Protein AF-A0A9D4TSA0-F1 (afdb_monomer)

Solvent-accessible surface area (backbone atoms only — not comparable to full-atom values): 23558 Å² total; per-residue (Å²): 141,78,92,79,90,87,88,84,89,82,84,93,84,87,85,76,86,76,84,76,78,75,79,56,73,53,83,71,52,80,48,80,91,74,95,74,79,98,66,87,82,76,91,81,69,52,38,18,41,41,31,42,35,35,50,60,88,69,62,94,60,51,40,47,29,44,24,14,71,41,77,88,20,20,55,68,33,62,77,62,22,43,72,39,46,79,46,89,88,41,30,35,40,40,75,44,77,42,50,51,45,79,44,47,34,45,48,33,44,24,49,66,85,54,99,56,66,48,87,52,59,58,55,72,64,53,35,41,48,76,39,53,58,73,39,11,73,66,59,32,71,41,44,38,65,52,72,74,49,72,76,81,53,78,74,59,61,59,52,62,59,52,57,56,54,59,56,55,60,56,56,65,59,65,69,72,77,72,86,81,73,89,78,42,67,66,60,44,51,52,49,49,52,52,51,51,53,51,51,49,51,48,53,50,51,49,52,50,53,50,51,52,51,52,50,53,48,53,50,50,53,51,52,50,52,53,50,54,50,52,53,51,52,53,51,52,52,51,53,51,51,56,49,52,52,50,54,51,49,53,52,50,50,52,50,52,51,53,47,53,50,51,54,51,51,51,51,53,51,50,52,51,51,53,52,52,54,53,52,48,52,53,52,53,53,50,51,50,51,52,51,52,53,50,49,54,52,58,65,49,46,61,58,51,54,52,49,53,53,51,49,55,52,52,54,51,48,52,54,51,52,51,55,49,52,56,48,51,52,50,52,53,49,53,51,51,52,52,51,50,54,51,48,54,51,50,52,52,49,50,52,52,50,53,64,51,47,52,58,52,50,50,52,49,51,52,50,53,51,50,54,49,53,51,48,52,52,45,53,51,49,51,48,52,50,50,50,52,51,50,51,48,49,52,48,51,52,49,50,51,51,53,49,51,53,54,56,56,64,66,68,65,81,79,69,136

InterPro domains:
  IPR002044 Carbohydrate binding module family 20 [PF00686] (48-138)
  IPR002044 Carbohydrate binding module family 20 [PS51166] (42-150)
  IPR002044 Carbohydrate binding module family 20 [SM01065] (47-141)
  IPR013783 Immunoglobulin-like fold [G3DSA:2.60.40.10] (39-158)
  IPR013784 Carbohydrate-binding-like fold [SSF49452] (44-138)
  IPR025925 PPC89 centrosome localisation domain [PF14197] (338-397)

Foldseek 3Di:
DYDDDDDDDDDDDDDDDDPPPPQDADEWDADDDDDDDDDDDDPDAFWAKEKEKEADDDDPQKWKWKAWCDQQQPNRDRLSTDTFDDDPPRMTIDIDTGGAAKIWIWMAIAGHPDSDRDGRTQPGGIIIDGDHNVNRVVNHYHYHYDYGHDDDDPVVVVVVVVVVVVVVVVVVVVVPPPPDDPVCDVVVVVVVVVVVVVVVVVVVVVVVVVVVVVVVVVVVVVVVVVVVVVVVVVVVVVVVVVVVVVVVVVVVVVVVVVVVVVVVVVVVVVVVVVVVVVVVVVVVVVVVVVVVVVVVVVVCVVVVVVVVVVVVVVVVVVVVVVVVVVVVVVVVVVVVVVVVVVVVVVVVVVVVVVVVVVVVVVVVVVVVVVVVVVVVVVVVVVVVVVVVVVVVVVVVVVVVVVVVVVVVVVVVPPDD

Mean predicted aligned error: 20.91 Å

Sequence (416 aa):
MTRQHFAAKASPRCINARQQGRQQQLRVVSRAAVQTRNGRHTATGPTAAVTFKTRKQLPYGQVLKLVGSMPAMGEWDCDSAPVMTWVEGDYWLLTLDLPAGEHEFKVVAASSGSGTCSTDWEAGPNRAVLVPETEAATRGAFTVVWEWGNPKTLAEEEHDMAELKQLMEQLEKGWHEDAGKTDSGKQHTQRLQQLSGLLEAERVARRAAEAERDELRRQADSAAAEASVLVRNSGSLRVEFEQLARELGTTQEQRAQLQAERDSLAHELSASYEQRTALQRERDALAEQLWRAGEQRAQVAPERDALDSRLRTAEQQVKNLQAECDRLGKELWHASEAKAALQTERDSLHQKMYSSTEPTGQLRQERDALASQLRTAREQLEGTQAELRRMQQELDGAMEKTKLLRSMGLLLCSMD

Structure (mmCIF, N/CA/C/O backbone):
data_AF-A0A9D4TSA0-F1
#
_entry.id   AF-A0A9D4TSA0-F1
#
loop_
_atom_site.group_PDB
_atom_site.id
_atom_site.type_symbol
_atom_site.label_atom_id
_atom_site.label_alt_id
_atom_site.label_comp_id
_atom_site.label_asym_id
_atom_site.label_entity_id
_atom_site.label_seq_id
_atom_site.pdbx_PDB_ins_code
_atom_site.Cartn_x
_atom_site.Cartn_y
_atom_site.Cartn_z
_atom_site.occupancy
_atom_site.B_iso_or_equiv
_atom_site.auth_seq_id
_atom_site.auth_comp_id
_atom_site.auth_asym_id
_atom_site.auth_atom_id
_atom_site.pdbx_PDB_model_num
ATOM 1 N N . MET A 1 1 ? 14.939 48.048 84.234 1.00 35.72 1 MET A N 1
ATOM 2 C CA . MET A 1 1 ? 13.697 48.766 83.877 1.00 35.72 1 MET A CA 1
ATOM 3 C C . MET A 1 1 ? 12.839 47.792 83.077 1.00 35.72 1 MET A C 1
ATOM 5 O O . MET A 1 1 ? 13.375 47.273 82.120 1.00 35.72 1 MET A O 1
ATOM 9 N N . THR A 1 2 ? 11.599 47.397 83.355 1.00 35.59 2 THR A N 1
ATOM 10 C CA . THR A 1 2 ? 10.586 47.655 84.392 1.00 35.59 2 THR A CA 1
ATOM 11 C C . THR A 1 2 ? 9.437 46.675 84.048 1.00 35.59 2 THR A C 1
ATOM 13 O O . THR A 1 2 ? 9.130 46.611 82.870 1.00 35.59 2 THR A O 1
ATOM 16 N N . ARG A 1 3 ? 8.860 45.946 85.035 1.00 32.06 3 ARG A N 1
ATOM 17 C CA . ARG A 1 3 ? 7.439 45.479 85.211 1.00 32.06 3 ARG A CA 1
ATOM 18 C C . ARG A 1 3 ? 6.638 44.911 83.998 1.00 32.06 3 ARG A C 1
ATOM 20 O O . ARG A 1 3 ? 6.807 45.354 82.885 1.00 32.06 3 ARG A O 1
ATOM 27 N N . GLN A 1 4 ? 5.631 44.037 84.089 1.00 33.75 4 GLN A N 1
ATOM 28 C CA . GLN A 1 4 ? 4.864 43.340 85.134 1.00 33.75 4 GLN A CA 1
ATOM 29 C C . GLN A 1 4 ? 3.921 42.328 84.428 1.00 33.75 4 GLN A C 1
ATOM 31 O O . GLN A 1 4 ? 3.577 42.517 83.269 1.00 33.75 4 GLN A O 1
ATOM 36 N N . HIS A 1 5 ? 3.507 41.302 85.181 1.00 30.98 5 HIS A N 1
ATOM 37 C CA . HIS A 1 5 ? 2.277 40.481 85.154 1.00 30.98 5 HIS A CA 1
ATOM 38 C C . HIS A 1 5 ? 1.245 40.574 84.006 1.00 30.98 5 HIS A C 1
ATOM 40 O O . HIS A 1 5 ? 0.744 41.652 83.718 1.00 30.98 5 HIS A O 1
ATOM 46 N N . PHE A 1 6 ? 0.715 39.417 83.571 1.00 29.98 6 PHE A N 1
ATOM 47 C CA . PHE A 1 6 ? -0.569 38.872 84.071 1.00 29.98 6 PHE A CA 1
ATOM 48 C C . PHE A 1 6 ? -0.813 37.429 83.582 1.00 29.98 6 PHE A C 1
ATOM 50 O O . PHE A 1 6 ? -0.543 37.093 82.434 1.00 29.98 6 PHE A O 1
ATOM 57 N N . ALA A 1 7 ? -1.333 36.578 84.469 1.00 33.41 7 ALA A N 1
ATOM 58 C CA . ALA A 1 7 ? -1.832 35.240 84.163 1.00 33.41 7 ALA A CA 1
ATOM 59 C C . ALA A 1 7 ? -3.357 35.279 83.971 1.00 33.41 7 ALA A C 1
ATOM 61 O O . ALA A 1 7 ? -4.037 35.972 84.725 1.00 33.41 7 ALA A O 1
ATOM 62 N N . ALA A 1 8 ? -3.901 34.477 83.050 1.00 30.38 8 ALA A N 1
ATOM 63 C CA . ALA A 1 8 ? -5.307 34.067 83.076 1.00 30.38 8 ALA A CA 1
ATOM 64 C C . ALA A 1 8 ? -5.507 32.709 82.372 1.00 30.38 8 ALA A C 1
ATOM 66 O O . ALA A 1 8 ? -5.218 32.554 81.188 1.00 30.38 8 ALA A O 1
ATOM 67 N N . LYS A 1 9 ? -6.012 31.728 83.132 1.00 31.94 9 LYS A N 1
ATOM 68 C CA . LYS A 1 9 ? -6.622 30.471 82.665 1.00 31.94 9 LYS A CA 1
ATOM 69 C C . LYS A 1 9 ? -8.087 30.732 82.285 1.00 31.94 9 LYS A C 1
ATOM 71 O O . LYS A 1 9 ? -8.774 31.379 83.069 1.00 31.94 9 LYS A O 1
ATOM 76 N N . ALA A 1 10 ? -8.591 30.127 81.204 1.00 29.28 10 ALA A N 1
ATOM 77 C CA . ALA A 1 10 ? -10.017 29.802 81.031 1.00 29.28 10 ALA A CA 1
ATOM 78 C C . ALA A 1 10 ? -10.239 28.678 79.990 1.00 29.28 10 ALA A C 1
ATOM 80 O O . ALA A 1 10 ? -9.486 28.552 79.031 1.00 29.28 10 ALA A O 1
ATOM 81 N N . SER A 1 11 ? -11.263 27.859 80.252 1.00 27.73 11 SER A N 1
ATOM 82 C CA . SER A 1 11 ? -11.635 26.549 79.681 1.00 27.73 11 SER A CA 1
ATOM 83 C C . SER A 1 11 ? -12.007 26.476 78.187 1.00 27.73 11 SER A C 1
ATOM 85 O O . SER A 1 11 ? -12.423 27.475 77.605 1.00 27.73 11 SER A O 1
ATOM 87 N N . PRO A 1 12 ? -12.017 25.256 77.600 1.00 33.56 12 PRO A N 1
ATOM 88 C CA . PRO A 1 12 ? -12.549 24.991 76.267 1.00 33.56 12 PRO A CA 1
ATOM 89 C C . PRO A 1 12 ? -14.067 24.738 76.307 1.00 33.56 12 PRO A C 1
ATOM 91 O O . PRO A 1 12 ? -14.553 23.871 77.036 1.00 33.56 12 PRO A O 1
ATOM 94 N N . ARG A 1 13 ? -14.833 25.473 75.496 1.00 27.22 13 ARG A N 1
ATOM 95 C CA . ARG A 1 13 ? -16.250 25.192 75.228 1.00 27.22 13 ARG A CA 1
ATOM 96 C C . ARG A 1 13 ? -16.594 25.552 73.780 1.00 27.22 13 ARG A C 1
ATOM 98 O O . ARG A 1 13 ? -16.228 26.622 73.312 1.00 27.22 13 ARG A O 1
ATOM 105 N N . CYS A 1 14 ? -17.372 24.656 73.167 1.00 25.59 14 CYS A N 1
ATOM 106 C CA . CYS A 1 14 ? -18.205 24.831 71.969 1.00 25.59 14 CYS A CA 1
ATOM 107 C C . CYS A 1 14 ? -17.563 24.508 70.604 1.00 25.59 14 CYS A C 1
ATOM 109 O O . CYS A 1 14 ? -17.125 25.392 69.879 1.00 25.59 14 CYS A O 1
ATOM 111 N N . ILE A 1 15 ? -17.636 23.227 70.216 1.00 34.12 15 ILE A N 1
ATOM 112 C CA . ILE A 1 15 ? -17.657 22.785 68.814 1.00 34.12 15 ILE A CA 1
ATOM 113 C C . ILE A 1 15 ? -19.096 22.366 68.475 1.00 34.12 15 ILE A C 1
ATOM 115 O O . ILE A 1 15 ? -19.644 21.448 69.078 1.00 34.12 15 ILE A O 1
ATOM 119 N N . ASN A 1 16 ? -19.670 23.101 67.524 1.00 30.41 16 ASN A N 1
ATOM 120 C CA . ASN A 1 16 ? -20.672 22.727 66.523 1.00 30.41 16 ASN A CA 1
ATOM 121 C C . ASN A 1 16 ? -21.93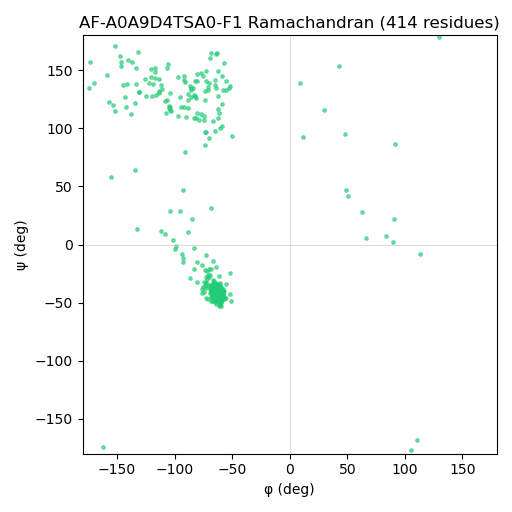1 21.955 66.957 1.00 30.41 16 ASN A C 1
ATOM 123 O O . ASN A 1 16 ? -21.993 20.728 66.985 1.00 30.41 16 ASN A O 1
ATOM 127 N N . ALA A 1 17 ? -22.977 22.755 67.185 1.00 26.97 17 ALA A N 1
ATOM 128 C CA . ALA A 1 17 ? -24.314 22.635 66.599 1.00 26.97 17 ALA A CA 1
ATOM 129 C C . ALA A 1 17 ? -24.615 21.323 65.841 1.00 26.97 17 ALA A C 1
ATOM 131 O O . ALA A 1 17 ? -24.421 21.207 64.632 1.00 26.97 17 ALA A O 1
ATOM 132 N N . ARG A 1 18 ? -25.184 20.361 66.572 1.00 28.83 18 ARG A N 1
ATOM 133 C CA . ARG A 1 18 ? -26.004 19.280 66.017 1.00 28.83 18 ARG A CA 1
ATOM 134 C C . ARG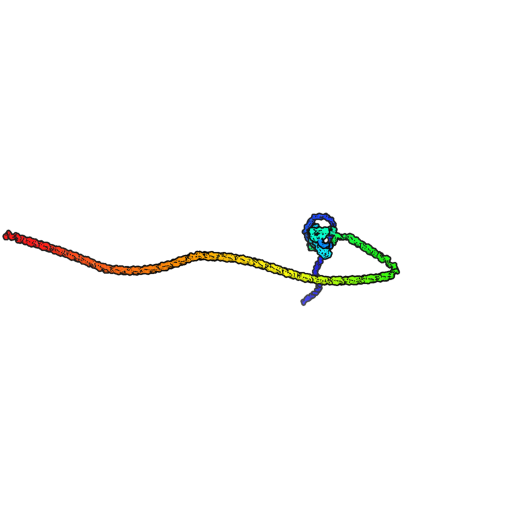 A 1 18 ? -27.239 19.892 65.349 1.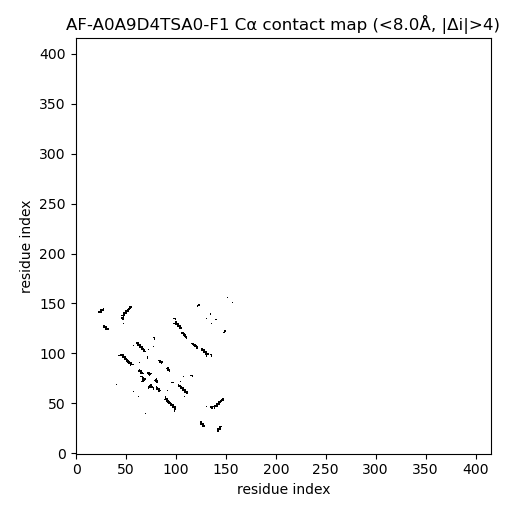00 28.83 18 ARG A C 1
ATOM 136 O O . ARG A 1 18 ? -28.074 20.473 66.039 1.00 28.83 18 ARG A O 1
ATOM 143 N N . GLN A 1 19 ? -27.371 19.721 64.034 1.00 32.59 19 GLN A N 1
ATOM 144 C CA . GLN A 1 19 ? -28.645 19.851 63.328 1.00 32.59 19 GLN A CA 1
ATOM 145 C C . GLN A 1 19 ? -29.624 18.818 63.901 1.00 32.59 19 GLN A C 1
ATOM 147 O O . GLN A 1 19 ? -29.564 17.628 63.602 1.00 32.59 19 GLN A O 1
ATOM 152 N N . GLN A 1 20 ? -30.510 19.284 64.777 1.00 28.88 20 GLN A N 1
ATOM 153 C CA . GLN A 1 20 ? -31.733 18.586 65.141 1.00 28.88 20 GLN A CA 1
ATOM 154 C C . GLN A 1 20 ? -32.699 18.710 63.957 1.00 28.88 20 GLN A C 1
ATOM 156 O O . GLN A 1 20 ? -33.381 19.722 63.810 1.00 28.88 20 GLN A O 1
ATOM 161 N N . GLY A 1 21 ? -32.747 17.694 63.094 1.00 29.47 21 GLY A N 1
ATOM 162 C CA . GLY A 1 21 ? -33.855 17.521 62.160 1.00 29.47 21 GLY A CA 1
ATOM 163 C C . GLY A 1 21 ? -35.125 17.239 62.959 1.00 29.47 21 GLY A C 1
ATOM 164 O O . GLY A 1 21 ? -35.340 16.118 63.413 1.00 29.47 21 GLY A O 1
ATOM 165 N N . ARG A 1 22 ? -35.940 18.273 63.189 1.00 33.03 22 ARG A N 1
ATOM 166 C CA . ARG A 1 22 ? -37.313 18.141 63.689 1.00 33.03 22 ARG A CA 1
ATOM 167 C C . ARG A 1 22 ? -38.090 17.278 62.689 1.00 33.03 22 ARG A C 1
ATOM 169 O O . ARG A 1 22 ? -38.502 17.782 61.653 1.00 33.03 22 ARG A O 1
ATOM 176 N N . GLN A 1 23 ? -38.318 16.001 62.994 1.00 32.47 23 GLN A N 1
ATOM 177 C CA . GLN A 1 23 ? -39.377 15.243 62.328 1.00 32.47 23 GLN A CA 1
ATOM 178 C C . GLN A 1 23 ? -40.714 15.800 62.819 1.00 32.47 23 GLN A C 1
ATOM 180 O O . GLN A 1 23 ? -41.218 15.408 63.869 1.00 32.47 23 GLN A O 1
ATOM 185 N N . GLN A 1 24 ? -41.255 16.783 62.101 1.00 38.97 24 GLN A N 1
ATOM 186 C CA . GLN A 1 24 ? -42.632 17.206 62.308 1.00 38.97 24 GLN A CA 1
ATOM 187 C C . GLN A 1 24 ? -43.533 16.135 61.687 1.00 38.97 24 GLN A C 1
ATOM 189 O O . GLN A 1 24 ? -43.548 15.951 60.472 1.00 38.97 24 GLN A O 1
ATOM 194 N N . GLN A 1 25 ? -44.245 15.388 62.530 1.00 38.91 25 GLN A N 1
ATOM 195 C CA . GLN A 1 25 ? -45.363 14.561 62.089 1.00 38.91 25 GLN A CA 1
ATOM 196 C C . GLN A 1 25 ? -46.565 15.491 61.906 1.00 38.91 25 GLN A C 1
ATOM 198 O O . GLN A 1 25 ? -47.106 16.008 62.884 1.00 38.91 25 GLN A O 1
ATOM 203 N N . LEU A 1 26 ? -46.946 15.759 60.657 1.00 48.47 26 LEU A N 1
ATOM 204 C CA . LEU A 1 26 ? -48.132 16.558 60.346 1.00 48.47 26 LEU A CA 1
ATOM 205 C C . LEU A 1 26 ? -49.367 15.648 60.323 1.00 48.47 26 LEU A C 1
ATOM 207 O O . LEU A 1 26 ? -49.346 14.555 59.755 1.00 48.47 26 LEU A O 1
ATOM 211 N N . ARG A 1 27 ? -50.437 16.091 60.994 1.00 43.88 27 ARG A N 1
ATOM 212 C CA . ARG A 1 27 ? -51.672 15.322 61.205 1.00 43.88 27 ARG A CA 1
ATOM 213 C C . ARG A 1 27 ? -52.565 15.424 59.962 1.00 43.88 27 ARG A C 1
ATOM 215 O O . ARG A 1 27 ? -52.883 16.530 59.534 1.00 43.88 27 ARG A O 1
ATOM 222 N N . VAL A 1 28 ? -52.978 14.284 59.403 1.00 49.25 28 VAL A N 1
ATOM 223 C CA . VAL A 1 28 ? -53.977 14.214 58.318 1.00 49.25 28 VAL A CA 1
ATOM 224 C C . VAL A 1 28 ? -55.348 14.568 58.880 1.00 49.25 28 VAL A C 1
ATOM 226 O O . VAL A 1 28 ? -55.741 14.023 59.912 1.00 49.25 28 VAL A O 1
ATOM 229 N N . VAL A 1 29 ? -56.086 15.443 58.199 1.00 45.44 29 VAL A N 1
ATOM 230 C CA . VAL A 1 29 ? -57.473 15.771 58.555 1.00 45.44 29 VAL A CA 1
ATOM 231 C C . VAL A 1 29 ? -58.412 15.079 57.566 1.00 45.44 29 VAL A C 1
ATOM 233 O O . VAL A 1 29 ? -58.216 15.152 56.354 1.00 45.44 29 VAL A O 1
ATOM 236 N N . SER A 1 30 ? -59.426 14.385 58.084 1.00 38.34 30 SER A N 1
ATOM 237 C CA . SER A 1 30 ? -60.510 13.794 57.289 1.00 38.34 30 SER A CA 1
ATOM 238 C C . SER A 1 30 ? -61.573 14.862 57.013 1.00 38.34 30 SER A C 1
ATOM 240 O O . SER A 1 30 ? -62.035 15.501 57.960 1.00 38.34 30 SER A O 1
ATOM 242 N N . ARG A 1 31 ? -61.998 15.064 55.757 1.00 39.69 31 ARG A N 1
ATOM 243 C CA . ARG A 1 31 ? -63.020 16.075 55.419 1.00 39.69 31 ARG A CA 1
ATOM 244 C C . ARG A 1 31 ? -64.134 15.503 54.543 1.00 39.69 31 ARG A C 1
ATOM 246 O O . ARG A 1 31 ? -63.874 14.866 53.532 1.00 39.69 31 ARG A O 1
ATOM 253 N N . ALA A 1 32 ? -65.390 15.754 54.918 1.00 29.70 32 ALA A N 1
ATOM 254 C CA . ALA A 1 32 ? -66.550 15.418 54.093 1.00 29.70 32 ALA A CA 1
ATOM 255 C C . ALA A 1 32 ? -66.634 16.349 52.867 1.00 29.70 32 ALA A C 1
ATOM 257 O O . ALA A 1 32 ? -66.445 17.560 52.992 1.00 29.70 32 ALA A O 1
ATOM 258 N N . ALA A 1 33 ? -66.904 15.771 51.694 1.00 27.91 33 ALA A N 1
ATOM 259 C CA . ALA A 1 33 ? -66.837 16.446 50.401 1.00 27.91 33 ALA A CA 1
ATOM 260 C C . ALA A 1 33 ? -67.765 17.673 50.313 1.00 27.91 33 ALA A C 1
ATOM 262 O O . ALA A 1 33 ? -68.987 17.554 50.404 1.00 27.91 33 ALA A O 1
ATOM 263 N N . VAL A 1 34 ? -67.177 18.844 50.060 1.00 28.06 34 VAL A N 1
ATOM 264 C CA . VAL A 1 34 ? -67.874 20.018 49.520 1.00 28.06 34 VAL A CA 1
ATOM 265 C C . VAL A 1 34 ? -67.453 20.127 48.058 1.00 28.06 34 VAL A C 1
ATOM 267 O O . VAL A 1 34 ? -66.270 20.243 47.761 1.00 28.06 34 VAL A O 1
ATOM 270 N N . GLN A 1 35 ? -68.415 20.041 47.138 1.00 33.66 35 GLN A N 1
ATOM 271 C CA . GLN A 1 35 ? -68.168 20.148 45.699 1.00 33.66 35 GLN A CA 1
ATOM 272 C C . GLN A 1 35 ? -67.583 21.521 45.341 1.00 33.66 35 GLN A C 1
ATOM 274 O O . GLN A 1 35 ? -68.293 22.527 45.386 1.00 33.66 35 GLN A O 1
ATOM 279 N N . THR A 1 36 ? -66.329 21.560 44.885 1.00 26.70 36 THR A N 1
ATOM 280 C CA . THR A 1 36 ? -65.763 22.727 44.194 1.00 26.70 36 THR A CA 1
ATOM 281 C C . THR A 1 36 ? -64.922 22.331 42.981 1.00 26.70 36 THR A C 1
ATOM 283 O O . THR A 1 36 ? -63.860 21.742 43.108 1.00 26.70 36 THR A O 1
ATOM 286 N N . ARG A 1 37 ? -65.461 22.707 41.811 1.00 28.86 37 ARG A N 1
ATOM 287 C CA . ARG A 1 37 ? -64.838 23.108 40.533 1.00 28.86 37 ARG A CA 1
ATOM 288 C C . ARG A 1 37 ? -63.467 22.516 40.162 1.00 28.86 37 ARG A C 1
ATOM 290 O O . ARG A 1 37 ? -62.445 22.918 40.700 1.00 28.86 37 ARG A O 1
ATOM 297 N N . ASN A 1 38 ? -63.478 21.735 39.076 1.00 35.44 38 ASN A N 1
ATOM 298 C CA . ASN A 1 38 ? -62.324 21.355 38.252 1.00 35.44 38 ASN A CA 1
ATOM 299 C C . ASN A 1 38 ? -61.480 22.580 37.846 1.00 35.44 38 ASN A C 1
ATOM 301 O O . ASN A 1 38 ? -61.748 23.226 36.831 1.00 35.44 38 ASN A O 1
ATOM 305 N N . GLY A 1 39 ? -60.453 22.885 38.636 1.00 32.16 39 GLY A N 1
ATOM 306 C CA . GLY A 1 39 ? -59.321 23.717 38.252 1.00 32.16 39 GLY A CA 1
ATOM 307 C C . GLY A 1 39 ? -58.127 22.809 37.986 1.00 32.16 39 GLY A C 1
ATOM 308 O O . GLY A 1 39 ? -57.688 22.084 38.869 1.00 32.16 39 GLY A O 1
ATOM 309 N N . ARG A 1 40 ? -57.617 22.813 36.754 1.00 36.62 40 ARG A N 1
ATOM 310 C CA . ARG A 1 40 ? -56.418 22.065 36.361 1.00 36.62 40 ARG A CA 1
ATOM 311 C C . ARG A 1 40 ? -55.224 22.593 37.169 1.00 36.62 40 ARG A C 1
ATOM 313 O O . ARG A 1 40 ? -54.795 23.720 36.937 1.00 36.62 40 ARG A O 1
ATOM 320 N N . HIS A 1 41 ? -54.712 21.812 38.119 1.00 46.25 41 HIS A N 1
ATOM 321 C CA . HIS A 1 41 ? -53.547 22.184 38.925 1.00 46.25 41 HIS A CA 1
ATOM 322 C C . HIS A 1 41 ? -52.277 22.098 38.065 1.00 46.25 41 HIS A C 1
ATOM 324 O O . HIS A 1 41 ? -51.706 21.031 37.864 1.00 46.25 41 HIS A O 1
ATOM 330 N N . THR A 1 42 ? -51.835 23.225 37.507 1.00 41.91 42 THR A N 1
ATOM 331 C CA . THR A 1 42 ? -50.533 23.324 36.834 1.00 41.91 42 THR A CA 1
ATOM 332 C C . THR A 1 42 ? -49.424 23.420 37.883 1.00 41.91 42 THR A C 1
ATOM 334 O O . THR A 1 42 ? -49.332 24.407 38.612 1.00 41.91 42 THR A O 1
ATOM 337 N N . ALA A 1 43 ? -48.591 22.382 37.967 1.00 55.00 43 ALA A N 1
ATOM 338 C CA . ALA A 1 43 ? -47.475 22.262 38.901 1.00 55.00 43 ALA A CA 1
ATOM 339 C C . ALA A 1 43 ? -46.289 23.168 38.509 1.00 55.00 43 ALA A C 1
ATOM 341 O O . ALA A 1 43 ? -45.359 22.734 37.834 1.00 55.00 43 ALA A O 1
ATOM 342 N N . THR A 1 44 ? -46.306 24.433 38.934 1.00 55.06 44 THR A N 1
ATOM 343 C CA . THR A 1 44 ? -45.193 25.381 38.716 1.00 55.06 44 THR A CA 1
ATOM 344 C C . THR A 1 44 ? -44.854 26.161 39.989 1.00 55.06 44 THR A C 1
ATOM 346 O O . THR A 1 44 ? -45.008 27.378 40.042 1.00 55.06 44 THR A O 1
ATOM 349 N N . GLY A 1 45 ? -44.398 25.456 41.030 1.00 69.44 45 GLY A N 1
ATOM 350 C CA . GLY A 1 45 ? -43.940 26.036 42.299 1.00 69.44 45 GLY A CA 1
ATOM 351 C C . GLY A 1 45 ? -42.890 25.156 42.996 1.00 69.44 45 GLY A C 1
ATOM 352 O O . GLY A 1 45 ? -42.648 24.037 42.540 1.00 69.44 45 GLY A O 1
ATOM 353 N N . PRO A 1 46 ? -42.237 25.642 44.070 1.00 79.75 46 PRO A N 1
ATOM 354 C CA . PRO A 1 46 ? -41.291 24.841 44.845 1.00 79.75 46 PRO A CA 1
ATOM 355 C C . PRO A 1 46 ? -41.995 23.628 45.480 1.00 79.75 46 PRO A C 1
ATOM 357 O O . PRO A 1 46 ? -43.189 23.693 45.784 1.00 79.75 46 PRO A O 1
ATOM 360 N N . THR A 1 47 ? -41.269 22.523 45.663 1.00 86.31 47 THR A N 1
ATOM 361 C CA . THR A 1 47 ? -41.801 21.235 46.140 1.00 86.31 47 THR A CA 1
ATOM 362 C C . THR A 1 47 ? -41.127 20.778 47.436 1.00 86.31 47 THR A C 1
ATOM 364 O O . THR A 1 47 ? -39.960 21.089 47.679 1.00 86.31 47 THR A O 1
ATOM 367 N N . ALA A 1 48 ? -41.861 20.027 48.260 1.00 87.06 48 ALA A N 1
ATOM 368 C CA . ALA A 1 48 ? -41.362 19.344 49.456 1.00 87.06 48 ALA A CA 1
ATOM 369 C C . ALA A 1 48 ? -41.515 17.823 49.314 1.00 87.06 48 ALA A C 1
ATOM 371 O O . ALA A 1 48 ? -42.485 17.352 48.716 1.00 87.06 48 ALA A O 1
ATOM 372 N N . ALA A 1 49 ? -40.601 17.065 49.920 1.00 88.31 49 ALA A N 1
ATOM 373 C CA . ALA A 1 49 ? -40.654 15.608 49.931 1.00 88.31 49 ALA A CA 1
ATOM 374 C C . ALA A 1 49 ? -41.627 15.117 51.017 1.00 88.31 49 ALA A C 1
ATOM 376 O O . ALA A 1 49 ? -41.347 15.188 52.217 1.00 88.31 49 ALA A O 1
ATOM 377 N N . VAL A 1 50 ? -42.778 14.589 50.606 1.00 89.50 50 VAL A N 1
ATOM 378 C CA . VAL A 1 50 ? -43.825 14.093 51.508 1.00 89.50 50 VAL A CA 1
ATOM 379 C C . VAL A 1 50 ? -43.796 12.576 51.533 1.00 89.50 50 VAL A C 1
ATOM 381 O O . VAL A 1 50 ? -44.057 11.927 50.523 1.00 89.50 50 VAL A O 1
ATOM 384 N N . THR A 1 51 ? -43.482 12.000 52.693 1.00 91.06 51 THR A N 1
ATOM 385 C CA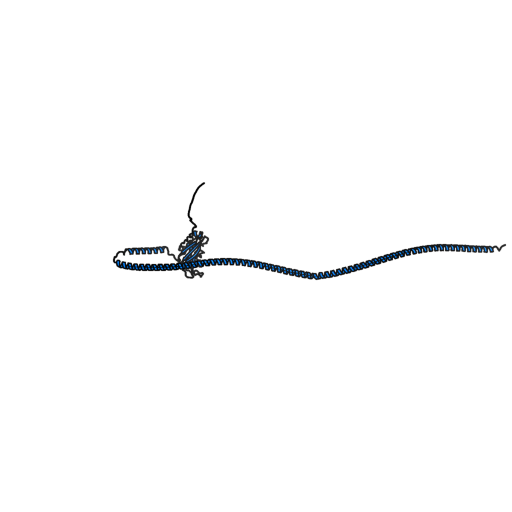 . THR A 1 51 ? -43.485 10.545 52.890 1.00 91.06 51 THR A CA 1
ATOM 386 C C . THR A 1 51 ? -44.798 10.102 53.516 1.00 91.06 51 THR A C 1
ATOM 388 O O . THR A 1 51 ? -45.061 10.361 54.686 1.00 91.06 51 THR A O 1
ATOM 391 N N . PHE A 1 52 ? -45.615 9.406 52.742 1.00 91.31 52 PHE A N 1
ATOM 392 C CA . PHE A 1 52 ? -46.846 8.774 53.184 1.00 91.31 52 PHE A CA 1
ATOM 393 C C . PHE A 1 52 ? -46.534 7.432 53.829 1.00 91.31 52 PHE A C 1
ATOM 395 O O . PHE A 1 52 ? -45.852 6.609 53.222 1.00 91.31 52 PHE A O 1
ATOM 402 N N . LYS A 1 53 ? -47.037 7.206 55.044 1.00 90.94 53 LYS A N 1
ATOM 403 C CA . LYS A 1 53 ? -46.841 5.966 55.792 1.00 90.94 53 LYS A CA 1
ATOM 404 C C . LYS A 1 53 ? -48.157 5.489 56.395 1.00 90.94 53 LYS A C 1
ATOM 406 O O . LYS A 1 53 ? -48.751 6.169 57.227 1.00 90.94 53 LYS A O 1
ATOM 411 N N . THR A 1 54 ? -48.567 4.277 56.045 1.00 90.56 54 THR A N 1
ATOM 412 C CA . THR A 1 54 ? -49.738 3.627 56.649 1.00 90.56 54 THR A CA 1
ATOM 413 C C . THR A 1 54 ? -49.454 2.166 56.962 1.00 90.56 54 THR A C 1
ATOM 415 O O . THR A 1 54 ? -48.543 1.574 56.381 1.00 90.56 54 THR A O 1
ATOM 418 N N . ARG A 1 55 ? -50.198 1.590 57.910 1.00 88.56 55 ARG A N 1
ATOM 419 C CA . ARG A 1 55 ? -50.086 0.178 58.287 1.00 88.56 55 ARG A CA 1
ATOM 420 C C . ARG A 1 55 ? -51.306 -0.584 57.792 1.00 88.56 55 ARG A C 1
ATOM 422 O O . ARG A 1 55 ? -52.431 -0.250 58.161 1.00 88.56 55 ARG A O 1
ATOM 429 N N . LYS A 1 56 ? -51.084 -1.628 56.994 1.00 85.44 56 LYS A N 1
ATOM 430 C CA . LYS A 1 56 ? -52.143 -2.514 56.506 1.00 85.44 56 LYS A CA 1
ATOM 431 C C . LYS A 1 56 ? -51.563 -3.866 56.117 1.00 85.44 56 LYS A C 1
ATOM 433 O O . LYS A 1 56 ? -50.718 -3.956 55.230 1.00 85.44 56 LYS A O 1
ATOM 438 N N . GLN A 1 57 ? -52.080 -4.916 56.742 1.00 86.69 57 GLN A N 1
ATOM 439 C CA . GLN A 1 57 ? -51.809 -6.281 56.318 1.00 86.69 57 GLN A CA 1
ATOM 440 C C . GLN A 1 57 ? -52.589 -6.567 55.028 1.00 86.69 57 GLN A C 1
ATOM 442 O O . GLN A 1 57 ? -53.812 -6.387 54.993 1.00 86.69 57 GLN A O 1
ATOM 447 N N . LEU A 1 58 ? -51.879 -6.987 53.982 1.00 85.12 58 LEU A N 1
ATOM 448 C CA . LEU A 1 58 ? -52.452 -7.404 52.705 1.00 85.12 58 LEU A CA 1
ATOM 449 C C . LEU A 1 58 ? -52.074 -8.864 52.404 1.00 85.12 58 LEU A C 1
ATOM 451 O O . LEU A 1 58 ? -50.961 -9.281 52.734 1.00 85.12 58 LEU A O 1
ATOM 455 N N . PRO A 1 59 ? -52.969 -9.650 51.778 1.00 84.56 59 PRO A N 1
ATOM 456 C CA . PRO A 1 59 ? -52.637 -10.957 51.221 1.00 84.56 59 PRO A CA 1
ATOM 457 C C . PRO A 1 59 ? -51.496 -10.903 50.197 1.00 84.56 59 PRO A C 1
ATOM 459 O O . PRO A 1 59 ? -51.262 -9.886 49.540 1.00 84.56 59 PRO A O 1
ATOM 462 N N . TYR A 1 60 ? -50.818 -12.038 50.013 1.00 78.00 60 TYR A N 1
ATOM 463 C CA . TYR A 1 60 ? -49.766 -12.172 49.008 1.00 78.00 60 TYR A CA 1
ATOM 464 C C . TYR A 1 60 ? -50.303 -11.863 47.603 1.00 78.00 60 TYR A C 1
ATOM 466 O O . TYR A 1 60 ? -51.353 -12.366 47.206 1.00 78.00 60 TYR A O 1
ATOM 474 N N . GLY A 1 61 ? -49.567 -11.041 46.854 1.00 80.88 61 GLY A N 1
ATOM 475 C CA . GLY A 1 61 ? -49.963 -10.603 45.517 1.00 80.88 61 GLY A CA 1
ATOM 476 C C . GLY A 1 61 ? -50.806 -9.326 45.483 1.00 80.88 61 GLY A C 1
ATOM 477 O O . GLY A 1 61 ? -51.164 -8.907 44.390 1.00 80.88 61 GLY A O 1
ATOM 478 N N . GLN A 1 62 ? -51.087 -8.672 46.615 1.00 86.75 62 GLN A N 1
ATOM 479 C CA . GLN A 1 62 ? -51.686 -7.330 46.650 1.00 86.75 62 GLN A CA 1
ATOM 480 C C . GLN A 1 62 ? -50.665 -6.252 47.049 1.00 86.75 62 GLN A C 1
ATOM 482 O O . GLN A 1 62 ? -49.706 -6.518 47.773 1.00 86.75 62 GLN A O 1
ATOM 487 N N . VAL A 1 63 ? -50.882 -5.024 46.576 1.00 89.38 63 VAL A N 1
ATOM 488 C CA . VAL A 1 63 ? -50.072 -3.833 46.873 1.00 89.38 63 VAL A CA 1
ATOM 489 C C . VAL A 1 63 ? -50.966 -2.647 47.220 1.00 89.38 63 VAL A C 1
ATOM 491 O O . VAL A 1 63 ? -52.088 -2.552 46.724 1.00 89.38 63 VAL A O 1
ATOM 494 N N . LEU A 1 64 ? -50.473 -1.713 48.037 1.00 89.75 64 LEU A N 1
ATOM 495 C CA . LEU A 1 64 ? -51.146 -0.425 48.221 1.00 89.75 64 LEU A CA 1
ATOM 496 C C . LEU A 1 64 ? -50.717 0.570 47.146 1.00 89.75 64 LEU A C 1
ATOM 498 O O . LEU A 1 64 ? -49.528 0.724 46.874 1.00 89.75 64 LEU A O 1
ATOM 502 N N . LYS A 1 65 ? -51.686 1.282 46.574 1.00 90.94 65 LYS A N 1
ATOM 503 C CA . LYS A 1 65 ? -51.466 2.437 45.700 1.00 90.94 65 LYS A CA 1
ATOM 504 C C . LYS A 1 65 ? -52.052 3.693 46.327 1.00 90.94 65 LYS A C 1
ATOM 506 O O . LYS A 1 65 ? -53.118 3.638 46.942 1.00 90.94 65 LYS A O 1
ATOM 511 N N . LEU A 1 66 ? -51.374 4.821 46.137 1.00 91.50 66 LEU A N 1
ATOM 512 C CA . LEU A 1 66 ? -51.853 6.132 46.573 1.00 91.50 66 LEU A CA 1
ATOM 513 C C . LEU A 1 66 ? -52.382 6.903 45.366 1.00 91.50 66 LEU A C 1
ATOM 515 O O . LEU A 1 66 ? -51.615 7.246 44.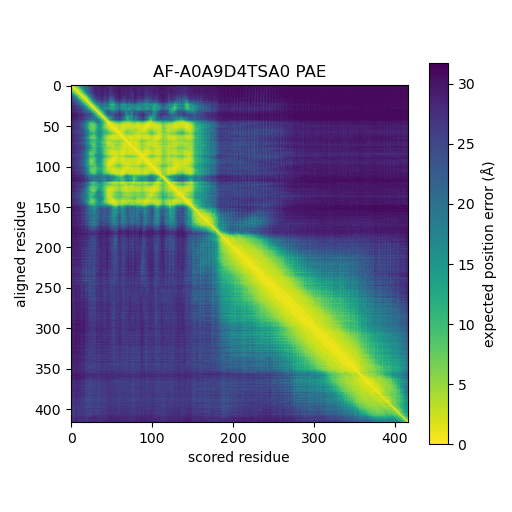473 1.00 91.50 66 LEU A O 1
ATOM 519 N N . VAL A 1 67 ? -53.685 7.173 45.358 1.00 90.88 67 VAL A N 1
ATOM 520 C CA . VAL A 1 67 ? -54.395 7.858 44.274 1.00 90.88 67 VAL A CA 1
ATOM 521 C C . VAL A 1 67 ? -54.833 9.236 44.761 1.00 90.88 67 VAL A C 1
ATOM 523 O O . VAL A 1 67 ? -55.377 9.343 45.856 1.00 90.88 67 VAL A O 1
ATOM 526 N N . GLY A 1 68 ? -54.632 10.296 43.986 1.00 90.81 68 GLY A N 1
ATOM 527 C CA . GLY A 1 68 ? -54.958 11.648 44.447 1.00 90.81 68 GLY A CA 1
ATOM 528 C C . GLY A 1 68 ? -55.083 12.688 43.346 1.00 90.81 68 GLY A C 1
ATOM 529 O O . GLY A 1 68 ? -55.008 12.373 42.163 1.00 90.81 68 GLY A O 1
ATOM 530 N N . SER A 1 69 ? -55.268 13.944 43.748 1.00 86.88 69 SER A N 1
ATOM 531 C CA . SER A 1 69 ? -55.621 15.067 42.868 1.00 86.88 69 SER A CA 1
ATOM 532 C C . SER A 1 69 ? -54.496 15.572 41.954 1.00 86.88 69 SER A C 1
ATOM 534 O O . SER A 1 69 ? -54.751 16.406 41.089 1.00 86.88 69 SER A O 1
ATOM 536 N N . MET A 1 70 ? -53.259 15.104 42.138 1.00 83.38 70 MET A N 1
ATOM 537 C CA . MET A 1 70 ? -52.071 15.564 41.406 1.00 83.38 70 MET A CA 1
ATOM 538 C C . MET A 1 70 ? -51.592 14.548 40.357 1.00 83.38 70 MET A C 1
ATOM 540 O O . MET A 1 70 ? -51.752 13.346 40.575 1.00 83.38 70 MET A O 1
ATOM 544 N N . PRO A 1 71 ? -50.876 14.990 39.300 1.00 84.25 71 PRO A N 1
ATOM 545 C CA . PRO A 1 71 ? -50.234 14.100 38.326 1.00 84.25 71 PRO A CA 1
ATOM 546 C C . PRO A 1 71 ? -49.345 13.026 38.960 1.00 84.25 71 PRO A C 1
ATOM 548 O O . PRO A 1 71 ? -49.413 11.859 38.593 1.00 84.25 71 PRO A O 1
ATOM 551 N N . ALA A 1 72 ? -48.555 13.397 39.973 1.00 84.31 72 ALA A N 1
ATOM 552 C CA . ALA A 1 72 ? -47.688 12.466 40.700 1.00 84.31 72 ALA A CA 1
ATOM 553 C C . ALA A 1 72 ? -48.462 11.409 41.517 1.00 84.31 72 ALA A C 1
ATOM 555 O O . ALA A 1 72 ? -47.872 10.433 41.967 1.00 84.31 72 ALA A O 1
ATOM 556 N N . MET A 1 73 ? -49.768 11.611 41.716 1.00 88.19 73 MET A N 1
ATOM 557 C CA . MET A 1 73 ? -50.691 10.710 42.411 1.00 88.19 73 MET A CA 1
ATOM 558 C C . MET A 1 73 ? -51.729 10.090 41.456 1.00 88.19 73 MET A C 1
ATOM 560 O O . MET A 1 73 ? -52.713 9.516 41.916 1.00 88.19 73 MET A O 1
ATOM 564 N N . GLY A 1 74 ? -51.544 10.225 40.139 1.00 84.56 74 GLY A N 1
ATOM 565 C CA . GLY A 1 74 ? -52.410 9.617 39.129 1.00 84.56 74 GLY A CA 1
ATOM 566 C C . GLY A 1 74 ? -53.692 10.383 38.781 1.00 84.56 74 GLY A C 1
ATOM 567 O O . GLY A 1 74 ? -54.497 9.837 38.048 1.00 84.56 74 GLY A O 1
ATOM 568 N N . GLU A 1 75 ? -53.917 11.612 39.264 1.00 87.75 75 GLU A N 1
ATOM 569 C CA . GLU A 1 75 ? -55.128 12.416 38.956 1.00 87.75 75 GLU A CA 1
ATOM 570 C C . GLU A 1 75 ? -56.461 11.657 39.140 1.00 87.75 75 GLU A C 1
ATOM 572 O O . GLU A 1 75 ? -57.348 11.700 38.288 1.00 87.75 75 GLU A O 1
ATOM 577 N N . TRP A 1 76 ? -56.616 10.956 40.264 1.00 89.38 76 TRP A N 1
ATOM 578 C CA . TRP A 1 76 ? -57.764 10.085 40.565 1.00 89.38 76 TRP A CA 1
ATOM 579 C C . TRP A 1 76 ? -57.917 8.837 39.676 1.00 89.38 76 TRP A C 1
ATOM 581 O O . TRP A 1 76 ? -58.869 8.079 39.865 1.00 89.38 76 TRP A O 1
ATOM 591 N N . ASP A 1 77 ? -56.962 8.560 38.788 1.00 84.88 77 ASP A N 1
ATOM 592 C CA . ASP A 1 77 ? -56.855 7.303 38.052 1.00 84.88 77 ASP A CA 1
ATOM 593 C C . ASP A 1 77 ? -55.954 6.301 38.798 1.00 84.88 77 ASP A C 1
ATOM 595 O O . ASP A 1 77 ? -54.765 6.531 39.029 1.00 84.88 77 ASP A O 1
ATOM 599 N N . CYS A 1 78 ? -56.529 5.157 39.180 1.00 83.00 78 CYS A N 1
ATOM 600 C CA . CYS A 1 78 ? -55.813 4.120 39.920 1.00 83.00 78 CYS A CA 1
ATOM 601 C C . CYS A 1 78 ? -54.758 3.385 39.072 1.00 83.00 78 CYS A C 1
ATOM 603 O O . CYS A 1 78 ? -53.760 2.884 39.609 1.00 83.00 78 CYS A O 1
ATOM 605 N N . ASP A 1 79 ? -54.948 3.295 37.756 1.00 83.75 79 ASP A N 1
ATOM 606 C CA . ASP A 1 79 ? -53.974 2.623 36.894 1.00 83.75 79 ASP A CA 1
ATOM 607 C C . ASP A 1 79 ? -52.709 3.482 36.742 1.00 83.75 79 ASP A C 1
ATOM 609 O O . ASP A 1 79 ? -51.597 2.948 36.770 1.00 83.75 79 ASP A O 1
ATOM 613 N N . SER A 1 80 ? -52.880 4.807 36.748 1.00 83.19 80 SER A N 1
ATOM 614 C CA . SER A 1 80 ? -51.811 5.813 36.746 1.00 83.19 80 SER A CA 1
ATOM 615 C C . SER A 1 80 ? -51.221 6.120 38.135 1.00 83.19 80 SER A C 1
ATOM 617 O O . SER A 1 80 ? -50.280 6.907 38.246 1.00 83.19 80 SER A O 1
ATOM 619 N N . ALA A 1 81 ? -51.748 5.519 39.206 1.00 87.56 81 ALA A N 1
ATOM 620 C CA . ALA A 1 81 ? -51.326 5.811 40.573 1.00 87.56 81 ALA A CA 1
ATOM 621 C C . ALA A 1 81 ? -50.025 5.089 40.986 1.00 87.56 81 ALA A C 1
ATOM 623 O O . ALA A 1 81 ? -49.849 3.897 40.691 1.00 87.56 81 ALA A O 1
ATOM 624 N N . PRO A 1 82 ? -49.132 5.762 41.737 1.00 90.00 82 PRO A N 1
ATOM 625 C CA . PRO A 1 82 ? -47.906 5.166 42.255 1.00 90.00 82 PRO A CA 1
ATOM 626 C C . PRO A 1 82 ? -48.173 4.049 43.275 1.00 90.00 82 PRO A C 1
ATOM 628 O O . PRO A 1 82 ? -49.054 4.141 44.135 1.00 90.00 82 PRO A O 1
ATOM 631 N N . VAL A 1 83 ? -47.351 3.000 43.202 1.00 90.56 83 VAL A N 1
ATOM 632 C CA . VAL A 1 83 ? -47.352 1.872 44.145 1.00 90.56 83 VAL A CA 1
ATOM 633 C C . VAL A 1 83 ? -46.513 2.226 45.374 1.00 90.56 83 VAL A C 1
ATOM 635 O O . VAL A 1 83 ? -45.407 2.746 45.246 1.00 90.56 83 VAL A O 1
ATOM 638 N N . MET A 1 84 ? -47.030 1.933 46.566 1.00 91.81 84 MET A N 1
ATOM 639 C CA . MET A 1 84 ? -46.308 2.081 47.827 1.00 91.81 84 MET A CA 1
ATOM 640 C C . MET A 1 84 ? -45.371 0.888 48.062 1.00 91.81 84 MET A C 1
ATOM 642 O O . MET A 1 84 ? -45.692 -0.254 47.735 1.00 91.81 84 MET A O 1
ATOM 646 N N . THR A 1 85 ? -44.233 1.140 48.697 1.00 92.88 85 THR A N 1
ATOM 647 C CA . THR A 1 85 ? -43.240 0.121 49.048 1.00 92.88 85 THR A CA 1
ATOM 648 C C . THR A 1 85 ? -43.563 -0.483 50.411 1.00 92.88 85 THR A C 1
ATOM 650 O O . THR A 1 85 ? -43.659 0.244 51.401 1.00 92.88 85 THR A O 1
ATOM 653 N N . TRP A 1 86 ? -43.705 -1.807 50.481 1.00 92.38 86 TRP A N 1
ATOM 654 C CA . TRP A 1 86 ? -43.833 -2.525 51.751 1.00 92.38 86 TRP A CA 1
ATOM 655 C C . TRP A 1 86 ? -42.509 -2.505 52.524 1.00 92.38 86 TRP A C 1
ATOM 657 O O . TRP A 1 86 ? -41.439 -2.699 51.945 1.00 92.38 86 TRP A O 1
ATOM 667 N N . VAL A 1 87 ? -42.583 -2.313 53.838 1.00 90.19 87 VAL A N 1
ATOM 668 C CA . VAL A 1 87 ? -41.474 -2.487 54.780 1.00 90.19 87 VAL A CA 1
ATOM 669 C C . VAL A 1 87 ? -41.928 -3.327 55.974 1.00 90.19 87 VAL A C 1
ATOM 671 O O . VAL A 1 87 ? -43.122 -3.515 56.214 1.00 90.19 87 VAL A O 1
ATOM 674 N N . GLU A 1 88 ? -40.958 -3.810 56.748 1.00 85.12 88 GLU A N 1
ATOM 675 C CA . GLU A 1 88 ? -41.191 -4.666 57.910 1.00 85.12 88 GLU A CA 1
ATOM 676 C C . GLU A 1 88 ? -42.222 -4.075 58.895 1.00 85.12 88 GLU A C 1
ATOM 678 O O . GLU A 1 88 ? -42.210 -2.879 59.202 1.00 85.12 88 GLU A O 1
ATOM 683 N N . GLY A 1 89 ? -43.130 -4.924 59.391 1.00 84.06 89 GLY A N 1
ATOM 684 C CA . GLY A 1 89 ? -44.214 -4.530 60.302 1.00 84.06 89 GLY A CA 1
ATOM 685 C C . GLY A 1 89 ? -45.531 -4.121 59.625 1.00 84.06 89 GLY A C 1
ATOM 686 O O . GLY A 1 89 ? -46.326 -3.409 60.242 1.00 84.06 89 GLY A O 1
ATOM 687 N N . ASP A 1 90 ? -45.767 -4.563 58.382 1.00 87.06 90 ASP A N 1
ATOM 688 C CA . ASP A 1 90 ? -46.958 -4.254 57.566 1.00 87.06 90 ASP A CA 1
ATOM 689 C C . ASP A 1 90 ? -47.118 -2.766 57.237 1.00 87.06 90 ASP A C 1
ATOM 691 O O . ASP A 1 90 ? -48.233 -2.263 57.054 1.00 87.06 90 ASP A O 1
ATOM 695 N N . TYR A 1 91 ? -45.999 -2.046 57.184 1.00 88.56 91 TYR A N 1
ATOM 696 C CA . TYR A 1 91 ? -45.984 -0.640 56.822 1.00 88.56 91 TYR A CA 1
ATOM 697 C C . TYR A 1 91 ? -45.773 -0.472 55.325 1.00 88.56 91 TYR A C 1
ATOM 699 O O . TYR A 1 91 ? -44.960 -1.151 54.709 1.00 88.56 91 TYR A O 1
ATOM 707 N N . TRP A 1 92 ? -46.471 0.500 54.758 1.00 91.69 92 TRP A N 1
ATOM 708 C CA . TRP A 1 92 ? -46.363 0.881 53.361 1.00 91.69 92 TRP A CA 1
ATOM 709 C C . TRP A 1 92 ? -45.915 2.329 53.282 1.00 91.69 92 TRP A C 1
ATOM 711 O O . TRP A 1 92 ? -46.506 3.190 53.941 1.00 91.69 92 TRP A O 1
ATOM 721 N N . LEU A 1 93 ? -44.858 2.585 52.510 1.00 92.44 93 LEU A N 1
ATOM 722 C CA . LEU A 1 93 ? -44.246 3.899 52.365 1.00 92.44 93 LEU A CA 1
ATOM 723 C C . LEU A 1 93 ? -44.238 4.355 50.912 1.00 92.44 93 LEU A C 1
ATOM 725 O O . LEU A 1 93 ? -43.916 3.590 50.008 1.00 92.44 93 LEU A O 1
ATOM 729 N N . LEU A 1 94 ? -44.532 5.631 50.702 1.00 93.31 94 LEU A N 1
ATOM 730 C CA . LEU A 1 94 ? -44.362 6.292 49.415 1.00 93.31 94 LEU A CA 1
ATOM 731 C C . LEU A 1 94 ? -43.898 7.724 49.648 1.00 93.31 94 LEU A C 1
ATOM 733 O O . LEU A 1 94 ? -44.548 8.463 50.381 1.00 93.31 94 LEU A O 1
ATOM 737 N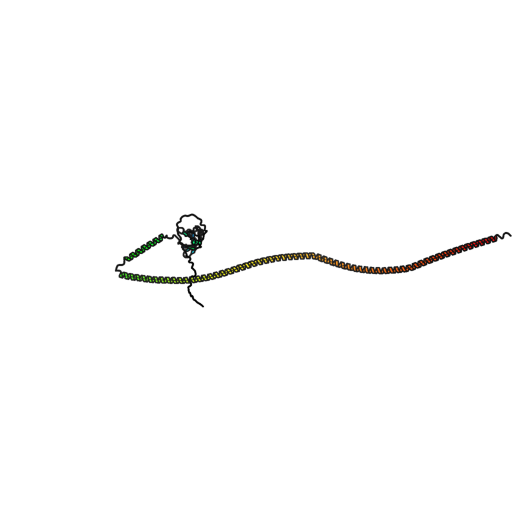 N . THR A 1 95 ? -42.801 8.123 49.013 1.00 92.75 95 THR A N 1
ATOM 738 C CA . THR A 1 95 ? -42.310 9.503 49.062 1.00 92.75 95 THR A CA 1
ATOM 739 C C . THR A 1 95 ? -42.575 10.179 47.723 1.00 92.75 95 THR A C 1
ATOM 741 O O . THR A 1 95 ? -42.147 9.668 46.692 1.00 92.75 95 THR A O 1
ATOM 744 N N . LEU A 1 96 ? -43.281 11.311 47.742 1.00 90.44 96 LEU A N 1
ATOM 745 C CA . LEU A 1 96 ? -43.582 12.123 46.560 1.00 90.44 96 LEU A CA 1
ATOM 746 C C . LEU A 1 96 ? -43.129 13.566 46.780 1.00 90.44 96 LEU A C 1
ATOM 748 O O . LEU A 1 96 ? -43.305 14.109 47.870 1.00 90.44 96 LEU A O 1
ATOM 752 N N . ASP A 1 97 ? -42.613 14.202 45.731 1.00 90.19 97 ASP A N 1
ATOM 753 C CA . ASP A 1 97 ? -42.354 15.641 45.728 1.00 90.19 97 ASP A CA 1
ATOM 754 C C . ASP A 1 97 ? -43.643 16.390 45.383 1.00 90.19 97 ASP A C 1
ATOM 756 O O . ASP A 1 97 ? -44.118 16.350 44.246 1.00 90.19 97 ASP A O 1
ATOM 760 N N . LEU A 1 98 ? -44.224 17.071 46.373 1.00 87.88 98 LEU A N 1
ATOM 761 C CA . LEU A 1 98 ? -45.493 17.783 46.224 1.00 87.88 98 LEU A CA 1
ATOM 762 C C . LEU A 1 98 ? -45.284 19.297 46.302 1.00 87.88 98 LEU A C 1
ATOM 764 O O . LEU A 1 98 ? -44.522 19.763 47.156 1.00 87.88 98 LEU A O 1
ATOM 768 N N . PRO A 1 99 ? -45.939 20.091 45.434 1.00 88.44 99 PRO A N 1
ATOM 769 C CA . PRO A 1 99 ? -45.885 21.542 45.523 1.00 88.44 99 PRO A CA 1
ATOM 770 C C . PRO A 1 99 ? -46.628 22.034 46.767 1.00 88.44 99 PRO A C 1
ATOM 772 O O . PRO A 1 99 ? -47.480 21.330 47.312 1.00 88.44 99 PRO A O 1
ATOM 775 N N . ALA A 1 100 ? -46.333 23.259 47.197 1.00 85.69 100 ALA A N 1
ATOM 776 C CA . ALA A 1 100 ? -47.089 23.899 48.269 1.00 85.69 100 ALA A CA 1
ATOM 777 C C . ALA A 1 100 ? -48.596 23.944 47.953 1.00 85.69 100 ALA A C 1
ATOM 779 O O . ALA A 1 100 ? -48.987 24.197 46.811 1.00 85.69 100 ALA A O 1
ATOM 780 N N . GLY A 1 101 ? -49.429 23.710 48.966 1.00 85.12 101 GLY A N 1
ATOM 781 C CA . GLY A 1 101 ? -50.885 23.669 48.826 1.00 85.12 101 GLY A CA 1
ATOM 782 C C . GLY A 1 101 ? -51.524 22.425 49.438 1.00 85.12 101 GLY A C 1
ATOM 783 O O . GLY A 1 101 ? -50.850 21.565 50.005 1.00 85.12 101 GLY A O 1
ATOM 784 N N . GLU A 1 102 ? -52.849 22.369 49.360 1.00 85.25 102 GLU A N 1
ATOM 785 C CA . GLU A 1 102 ? -53.653 21.237 49.819 1.00 85.25 102 GLU A CA 1
ATOM 786 C C . GLU A 1 102 ? -53.804 20.213 48.688 1.00 85.25 102 GLU A C 1
ATOM 788 O O . GLU A 1 102 ? -54.171 20.571 47.568 1.00 85.25 102 GLU A O 1
ATOM 793 N N . HIS A 1 103 ? -53.516 18.947 48.988 1.00 86.81 103 HIS A N 1
ATOM 794 C CA . HIS A 1 103 ? -53.620 17.831 48.049 1.00 86.81 103 HIS A CA 1
ATOM 795 C C . HIS A 1 103 ? -54.521 16.755 48.627 1.00 86.81 103 HIS A C 1
ATOM 797 O O . HIS A 1 103 ? -54.306 16.293 49.751 1.00 86.81 103 HIS A O 1
ATOM 803 N N . GLU A 1 104 ? -55.513 16.336 47.851 1.00 89.56 104 GLU A N 1
ATOM 804 C CA . GLU A 1 104 ? -56.401 15.251 48.241 1.00 89.56 104 GLU A CA 1
ATOM 805 C C . GLU A 1 104 ? -55.863 13.914 47.748 1.00 89.56 104 GLU A C 1
ATOM 807 O O . GLU A 1 104 ? -55.365 13.796 46.626 1.00 89.56 104 GLU A O 1
ATOM 812 N N . PHE A 1 105 ? -55.990 12.894 48.588 1.00 90.00 105 PHE A N 1
ATOM 813 C CA . PHE A 1 105 ? -55.581 11.542 48.266 1.00 90.00 105 PHE A CA 1
ATOM 814 C C . PHE A 1 105 ? -56.472 10.502 48.942 1.00 90.00 105 PHE A C 1
ATOM 816 O O . PHE A 1 105 ? -57.189 10.753 49.917 1.00 90.00 105 PHE A O 1
ATOM 823 N N . LYS A 1 106 ? -56.398 9.292 48.408 1.00 90.06 106 LYS A N 1
ATOM 824 C CA . LYS A 1 106 ? -57.013 8.087 48.931 1.00 90.06 106 LYS A CA 1
ATOM 825 C C . LYS A 1 106 ? -56.116 6.902 48.613 1.00 90.06 106 LYS A C 1
ATOM 827 O O . LYS A 1 106 ? -55.342 6.934 47.659 1.00 90.06 106 LYS A O 1
ATOM 832 N N . VAL A 1 107 ? -56.198 5.857 49.424 1.00 89.06 107 VAL A N 1
ATOM 833 C CA . VAL A 1 107 ? -55.374 4.664 49.229 1.00 89.06 107 VAL A CA 1
ATOM 834 C C . VAL A 1 107 ? -56.257 3.481 48.863 1.00 89.06 107 VAL A C 1
ATOM 836 O O . VAL A 1 107 ? -57.387 3.351 49.339 1.00 89.06 107 VAL A O 1
ATOM 839 N N . VAL A 1 108 ? -55.752 2.649 47.961 1.00 88.81 108 VAL A N 1
ATOM 840 C CA . VAL A 1 108 ? -56.459 1.499 47.396 1.00 88.81 108 VAL A CA 1
ATOM 841 C C . VAL A 1 108 ? -55.544 0.282 47.408 1.00 88.81 108 VAL A C 1
ATOM 843 O O . VAL A 1 108 ? -54.349 0.393 47.126 1.00 88.81 108 VAL A O 1
ATOM 846 N N . ALA A 1 109 ? -56.095 -0.874 47.765 1.00 87.19 109 ALA A N 1
ATOM 847 C CA . ALA A 1 109 ? -55.406 -2.150 47.644 1.00 87.19 109 ALA A CA 1
ATOM 848 C C . ALA A 1 109 ? -55.659 -2.730 46.245 1.00 87.19 109 ALA A C 1
ATOM 850 O O . ALA A 1 109 ? -56.798 -3.004 45.880 1.00 87.19 109 ALA A O 1
ATOM 851 N N . ALA A 1 110 ? -54.595 -2.901 45.459 1.00 85.62 110 ALA A N 1
ATOM 852 C CA . ALA A 1 110 ? -54.643 -3.383 44.081 1.00 85.62 110 ALA A CA 1
ATOM 853 C C . ALA A 1 110 ? -53.891 -4.715 43.929 1.00 85.62 110 ALA A C 1
ATOM 855 O O . ALA A 1 110 ? -52.935 -4.988 44.655 1.00 85.62 110 ALA A O 1
ATOM 856 N N . SER A 1 111 ? -54.289 -5.542 42.959 1.00 81.62 111 SER A N 1
ATOM 857 C CA . SER A 1 111 ? -53.569 -6.777 42.629 1.00 81.62 111 SER A CA 1
ATOM 858 C C . SER A 1 111 ? -52.257 -6.469 41.899 1.00 81.62 111 SER A C 1
ATOM 860 O O . SER A 1 111 ? -52.221 -5.712 40.930 1.00 81.62 111 SER A O 1
ATOM 862 N N . SER A 1 112 ? -51.166 -7.084 42.341 1.00 68.06 112 SER A N 1
ATOM 863 C CA . SER A 1 112 ? -49.848 -6.994 41.720 1.00 68.06 112 SER A CA 1
ATOM 864 C C . SER A 1 112 ? -49.842 -7.831 40.438 1.00 68.06 112 SER A C 1
ATOM 866 O O . SER A 1 112 ? -49.885 -9.057 40.496 1.00 68.06 112 SER A O 1
ATOM 868 N N . GLY A 1 113 ? -49.847 -7.183 39.269 1.00 62.81 113 GLY A N 1
ATOM 869 C CA . GLY A 1 113 ? -49.665 -7.850 37.970 1.00 62.81 113 GLY A CA 1
ATOM 870 C C . GLY A 1 113 ? -50.868 -7.868 37.018 1.00 62.81 113 GLY A C 1
ATOM 871 O O . GLY A 1 113 ? -50.682 -8.216 35.855 1.00 62.81 113 GLY A O 1
ATOM 872 N N . SER A 1 114 ? -52.068 -7.446 37.431 1.00 55.53 114 SER A N 1
ATOM 873 C CA . SER A 1 114 ? -53.142 -7.108 36.484 1.00 55.53 114 SER A CA 1
ATOM 874 C C . SER A 1 114 ? -53.114 -5.606 36.230 1.00 55.53 114 SER A C 1
ATOM 876 O O . SER A 1 114 ? -53.163 -4.825 37.177 1.00 55.53 114 SER A O 1
ATOM 878 N N . GLY A 1 115 ? -53.060 -5.177 34.967 1.00 54.34 115 GLY A N 1
ATOM 879 C CA . GLY A 1 115 ? -53.162 -3.763 34.567 1.00 54.34 115 GLY A CA 1
ATOM 880 C C . GLY A 1 115 ? -54.552 -3.154 34.799 1.00 54.34 115 GLY A C 1
ATOM 881 O O . GLY A 1 115 ? -55.006 -2.349 34.002 1.00 54.34 115 GLY A O 1
ATOM 882 N N . THR A 1 116 ? -55.260 -3.613 35.829 1.00 57.50 116 THR A N 1
ATOM 883 C CA . THR A 1 116 ? -56.583 -3.155 36.231 1.00 57.50 116 THR A CA 1
ATOM 884 C C . THR A 1 116 ? -56.618 -3.161 37.751 1.00 57.50 116 THR A C 1
ATOM 886 O O . THR A 1 116 ? -56.441 -4.206 38.387 1.00 57.50 116 THR A O 1
ATOM 889 N N . CYS A 1 117 ? -56.812 -1.986 38.332 1.00 59.78 117 CYS A N 1
ATOM 890 C CA . CYS A 1 117 ? -56.981 -1.804 39.765 1.00 59.78 117 CYS A CA 1
ATOM 891 C C . CYS A 1 117 ? -58.290 -2.451 40.265 1.00 59.78 117 CYS A C 1
ATOM 893 O O . CYS A 1 117 ? -59.379 -1.938 40.011 1.00 59.78 117 CYS A O 1
ATOM 895 N N . SER A 1 118 ? -58.211 -3.591 40.966 1.00 54.78 118 SER A N 1
ATOM 896 C CA . SER A 1 118 ? -59.369 -4.167 41.671 1.00 54.78 118 SER A CA 1
ATOM 897 C C . SER A 1 118 ? -59.679 -3.378 42.952 1.00 54.78 118 SER A C 1
ATOM 899 O O . SER A 1 118 ? -58.781 -2.873 43.612 1.00 54.78 118 SER A O 1
ATOM 901 N N . THR A 1 119 ? -60.959 -3.264 43.294 1.00 61.97 119 THR A N 1
ATOM 902 C CA . THR A 1 119 ? -61.593 -2.094 43.929 1.00 61.97 119 THR A CA 1
ATOM 903 C C . THR A 1 119 ? -61.676 -2.089 45.470 1.00 61.97 119 THR A C 1
ATOM 905 O O . THR A 1 119 ? -62.712 -1.716 46.019 1.00 61.97 119 THR A O 1
ATOM 908 N N . ASP A 1 120 ? -60.603 -2.411 46.199 1.00 79.44 120 ASP A N 1
ATOM 909 C CA . ASP A 1 120 ? -60.592 -2.288 47.673 1.00 79.44 120 ASP A CA 1
ATOM 910 C C . ASP A 1 120 ? -60.078 -0.909 48.123 1.00 79.44 120 ASP A C 1
ATOM 912 O O . ASP A 1 120 ? -58.918 -0.717 48.500 1.00 79.44 120 ASP A O 1
ATOM 916 N N . TRP A 1 121 ? -60.960 0.089 48.057 1.00 85.44 121 TRP A N 1
ATOM 917 C CA . TRP A 1 121 ? -60.675 1.459 48.495 1.00 85.44 121 TRP A CA 1
ATOM 918 C C . TRP A 1 121 ? -60.724 1.607 50.019 1.00 85.44 121 TRP A C 1
ATOM 920 O O . TRP A 1 121 ? -61.546 0.983 50.691 1.00 85.44 121 TRP A O 1
ATOM 930 N N . GLU A 1 122 ? -59.902 2.506 50.569 1.00 85.50 122 GLU A N 1
ATOM 931 C CA . GLU A 1 122 ? -59.995 2.894 51.979 1.00 85.50 122 GLU A CA 1
ATOM 932 C C . GLU A 1 122 ? -61.418 3.384 52.323 1.00 85.50 122 GLU A C 1
ATOM 934 O O . GLU A 1 122 ? -62.023 4.188 51.602 1.00 85.50 122 GLU A O 1
ATOM 939 N N . ALA A 1 123 ? -61.974 2.888 53.430 1.00 76.06 123 ALA A N 1
ATOM 940 C CA . ALA A 1 123 ? -63.285 3.308 53.910 1.00 76.06 123 ALA A CA 1
ATOM 941 C C . ALA A 1 123 ? -63.225 4.728 54.499 1.00 76.06 123 ALA A C 1
ATOM 943 O O . ALA A 1 123 ? -62.284 5.067 55.212 1.00 76.06 123 ALA A O 1
ATOM 944 N N . GLY A 1 124 ? -64.261 5.532 54.248 1.00 76.06 124 GLY A N 1
ATOM 945 C CA . GLY A 1 124 ? -64.353 6.913 54.728 1.00 76.06 124 GLY A CA 1
ATOM 946 C C . GLY A 1 124 ? -64.121 7.975 53.640 1.00 76.06 124 GLY A C 1
ATOM 947 O O . GLY A 1 124 ? -64.017 7.644 52.450 1.00 76.06 124 GLY A O 1
ATOM 948 N N . PRO A 1 125 ? -64.120 9.264 54.034 1.00 79.25 125 PRO A N 1
ATOM 949 C CA . PRO A 1 125 ? -63.905 10.384 53.120 1.00 79.25 125 PRO A CA 1
ATOM 950 C C . PRO A 1 125 ? -62.470 10.427 52.574 1.00 79.25 125 PRO A C 1
ATOM 952 O O . PRO A 1 125 ? -61.567 9.796 53.122 1.00 79.25 125 PRO A O 1
ATOM 955 N N . ASN A 1 126 ? -62.256 11.210 51.511 1.00 84.81 126 ASN A N 1
ATOM 956 C CA . ASN A 1 126 ? -60.913 11.501 51.011 1.00 84.81 126 ASN A CA 1
ATOM 957 C C . ASN A 1 126 ? -60.071 12.170 52.105 1.00 84.81 126 ASN A C 1
ATOM 959 O O . ASN A 1 126 ? -60.574 12.950 52.924 1.00 84.81 126 ASN A O 1
ATOM 963 N N . ARG A 1 127 ? -58.776 11.862 52.111 1.00 85.81 127 ARG A N 1
ATOM 964 C CA . ARG A 1 127 ? -57.803 12.476 53.011 1.00 85.81 127 ARG A CA 1
ATOM 965 C C . ARG A 1 127 ? -57.187 13.682 52.318 1.00 85.81 127 ARG A C 1
ATOM 967 O O . ARG A 1 127 ? -56.969 13.649 51.112 1.00 85.81 127 ARG A O 1
ATOM 974 N N . ALA A 1 128 ? -56.880 14.726 53.078 1.00 85.38 128 ALA A N 1
ATOM 975 C CA . ALA A 1 128 ? -56.168 15.892 52.572 1.00 85.38 128 ALA A CA 1
ATOM 976 C C . ALA A 1 128 ? -54.841 16.064 53.317 1.00 85.38 128 ALA A C 1
ATOM 978 O O . ALA A 1 128 ? -54.770 15.901 54.540 1.00 85.38 128 ALA A O 1
ATOM 979 N N . VAL A 1 129 ? -53.785 16.388 52.574 1.00 86.75 129 VAL A N 1
ATOM 980 C CA . VAL A 1 129 ? -52.490 16.797 53.121 1.00 86.75 129 VAL A CA 1
ATOM 981 C C . VAL A 1 129 ? -52.208 18.236 52.713 1.00 86.75 129 VAL A C 1
ATOM 983 O O . VAL A 1 129 ? -52.271 18.585 51.538 1.00 86.75 129 VAL A O 1
ATOM 986 N N . LEU A 1 130 ? -51.878 19.075 53.693 1.00 87.06 130 LEU A N 1
ATOM 987 C CA . LEU A 1 130 ? -51.417 20.436 53.454 1.00 87.06 130 LEU A CA 1
ATOM 988 C C . LEU A 1 130 ? -49.890 20.443 53.425 1.00 87.06 130 LEU A C 1
ATOM 990 O O . LEU A 1 130 ? -49.256 20.126 54.431 1.00 87.06 130 LEU A O 1
ATOM 994 N N . VAL A 1 131 ? -49.311 20.828 52.291 1.00 84.88 131 VAL A N 1
ATOM 995 C CA . VAL A 1 131 ? -47.874 21.080 52.144 1.00 84.88 131 VAL A CA 1
ATOM 996 C C . VAL A 1 131 ? -47.618 22.555 52.460 1.00 84.88 131 VAL A C 1
ATOM 998 O O . VAL A 1 131 ? -48.018 23.413 51.665 1.00 84.88 131 VAL A O 1
ATOM 1001 N N . PRO A 1 132 ? -46.974 22.890 53.597 1.00 83.69 132 PRO A N 1
ATOM 1002 C CA . PRO A 1 132 ? -46.712 24.280 53.951 1.00 83.69 132 PRO A CA 1
ATOM 1003 C C . PRO A 1 132 ? -45.750 24.933 52.952 1.00 83.69 132 PRO A C 1
ATOM 1005 O O . PRO A 1 132 ? -44.722 24.348 52.604 1.00 83.69 132 PRO A O 1
ATOM 1008 N N . GLU A 1 133 ? -46.026 26.177 52.550 1.00 80.38 133 GLU A N 1
ATOM 1009 C CA . GLU A 1 133 ? -45.151 26.946 51.646 1.00 80.38 133 GLU A CA 1
ATOM 1010 C C . GLU A 1 133 ? -43.711 27.054 52.168 1.00 80.38 133 GLU A C 1
ATOM 1012 O O . GLU A 1 133 ? -42.760 27.010 51.390 1.00 80.38 133 GLU A O 1
ATOM 1017 N N . THR A 1 134 ? -43.535 27.126 53.489 1.00 80.25 134 THR A N 1
ATOM 1018 C CA . THR A 1 134 ? -42.223 27.198 54.146 1.00 80.25 134 THR A CA 1
ATOM 1019 C C . THR A 1 134 ? -41.384 25.932 53.950 1.00 80.25 134 THR A C 1
ATOM 1021 O O . THR A 1 134 ? -40.168 26.018 53.775 1.00 80.25 134 THR A O 1
ATOM 1024 N N . GLU A 1 135 ? -42.021 24.758 53.953 1.00 79.06 135 GLU A N 1
ATOM 1025 C CA . GLU A 1 135 ? -41.346 23.472 53.732 1.00 79.06 135 GLU A CA 1
ATOM 1026 C C . GLU A 1 135 ? -41.026 23.297 52.244 1.00 79.06 135 GLU A C 1
ATOM 1028 O O . GLU A 1 135 ? -39.909 22.936 51.882 1.00 79.06 135 GLU A O 1
ATOM 1033 N N . ALA A 1 136 ? -41.960 23.658 51.363 1.00 80.00 136 ALA A N 1
ATOM 1034 C CA . ALA A 1 136 ? -41.738 23.625 49.921 1.00 80.00 136 ALA A CA 1
ATOM 1035 C C . ALA A 1 136 ? -40.589 24.553 49.485 1.00 80.00 136 ALA A C 1
ATOM 1037 O O . ALA A 1 136 ? -39.703 24.139 48.738 1.00 80.00 136 ALA A O 1
ATOM 1038 N N . ALA A 1 137 ? -40.540 25.786 50.000 1.00 78.19 137 ALA A N 1
ATOM 1039 C CA . ALA A 1 137 ? -39.501 26.765 49.668 1.00 78.19 137 ALA A CA 1
ATOM 1040 C C . ALA A 1 137 ? -38.080 26.316 50.058 1.00 78.19 137 ALA A C 1
ATOM 1042 O O . ALA A 1 137 ? -37.107 26.732 49.430 1.00 78.19 137 ALA A O 1
ATOM 1043 N N . THR A 1 138 ? -37.954 25.463 51.076 1.00 79.44 138 THR A N 1
ATOM 1044 C CA . THR A 1 138 ? -36.666 24.963 51.580 1.00 79.44 138 THR A CA 1
ATOM 1045 C C . THR A 1 138 ? -36.333 23.548 51.099 1.00 79.44 138 THR A C 1
ATOM 1047 O O . THR A 1 138 ? -35.296 23.014 51.489 1.00 79.44 138 THR A O 1
ATOM 1050 N N . ARG A 1 139 ? -37.173 22.948 50.236 1.00 78.00 139 ARG A N 1
ATOM 1051 C CA . ARG A 1 139 ? -37.125 21.515 49.882 1.00 78.00 139 ARG A CA 1
ATOM 1052 C C . ARG A 1 139 ? -37.088 20.617 51.125 1.00 78.00 139 ARG A C 1
ATOM 1054 O O . ARG A 1 139 ? -36.315 19.662 51.201 1.00 78.00 139 ARG A O 1
ATOM 1061 N N . GLY A 1 140 ? -37.896 20.969 52.120 1.00 78.56 140 GLY A N 1
ATOM 1062 C CA . GLY A 1 140 ? -38.060 20.207 53.348 1.00 78.56 140 GLY A CA 1
ATOM 1063 C C . GLY A 1 140 ? -38.647 18.820 53.093 1.00 78.56 140 GLY A C 1
ATOM 1064 O O . GLY A 1 140 ? -39.190 18.530 52.023 1.00 78.56 140 GLY A O 1
ATOM 1065 N N . ALA A 1 141 ? -38.532 17.953 54.097 1.00 80.06 141 ALA A N 1
ATOM 1066 C CA . ALA A 1 141 ? -39.078 16.605 54.062 1.00 80.06 141 ALA A CA 1
ATOM 1067 C C . ALA A 1 141 ? -39.867 16.321 55.341 1.00 80.06 141 ALA A C 1
ATOM 1069 O O . ALA A 1 141 ? -39.362 16.532 56.446 1.00 80.06 141 ALA A O 1
ATOM 1070 N N . PHE A 1 142 ? -41.086 15.803 55.204 1.00 80.25 142 PHE A N 1
ATOM 1071 C CA . PHE A 1 142 ? -41.916 15.424 56.346 1.00 80.25 142 PHE A CA 1
ATOM 1072 C C . PHE A 1 142 ? -42.681 14.127 56.088 1.00 80.25 142 PHE A C 1
ATOM 1074 O O . PHE A 1 142 ? -42.856 13.686 54.952 1.00 80.25 142 PHE A O 1
ATOM 1081 N N . THR A 1 143 ? -43.095 13.472 57.173 1.00 83.38 143 THR A N 1
ATOM 1082 C CA . THR A 1 143 ? -43.796 12.185 57.121 1.00 83.38 143 THR A CA 1
ATOM 1083 C C . THR A 1 143 ? -45.222 12.339 57.614 1.00 83.38 143 THR A C 1
ATOM 1085 O O . THR A 1 143 ? -45.474 12.911 58.676 1.00 83.38 143 THR A O 1
ATOM 1088 N N . VAL A 1 144 ? -46.141 11.783 56.840 1.00 85.12 144 VAL A N 1
ATOM 1089 C CA . VAL A 1 144 ? -47.569 11.747 57.101 1.00 85.12 144 VAL A CA 1
ATOM 1090 C C . VAL A 1 144 ? -47.925 10.317 57.480 1.00 85.12 144 VAL A C 1
ATOM 1092 O O . VAL A 1 144 ? -47.805 9.410 56.657 1.00 85.12 144 VAL A O 1
ATOM 1095 N N . VAL A 1 145 ? -48.324 10.113 58.736 1.00 83.88 145 VAL A N 1
ATOM 1096 C CA . VAL A 1 145 ? -48.667 8.790 59.272 1.00 83.88 145 VAL A CA 1
ATOM 1097 C C . VAL A 1 145 ? -50.152 8.738 59.595 1.00 83.88 145 VAL A C 1
ATOM 1099 O O . VAL A 1 145 ? -50.663 9.624 60.279 1.00 83.88 145 VAL A O 1
ATOM 1102 N N . TRP A 1 146 ? -50.838 7.695 59.135 1.00 83.50 146 TRP A N 1
ATOM 1103 C CA . TRP A 1 146 ? -52.221 7.427 59.522 1.00 83.50 146 TRP A CA 1
ATOM 1104 C C . TRP A 1 146 ? -52.509 5.927 59.575 1.00 83.50 146 TRP A C 1
ATOM 1106 O O . TRP A 1 146 ? -51.837 5.114 58.932 1.00 83.50 146 TRP A O 1
ATOM 1116 N N . GLU A 1 147 ? -53.535 5.567 60.336 1.00 81.38 147 GLU A N 1
ATOM 1117 C CA . GLU A 1 147 ? -54.047 4.202 60.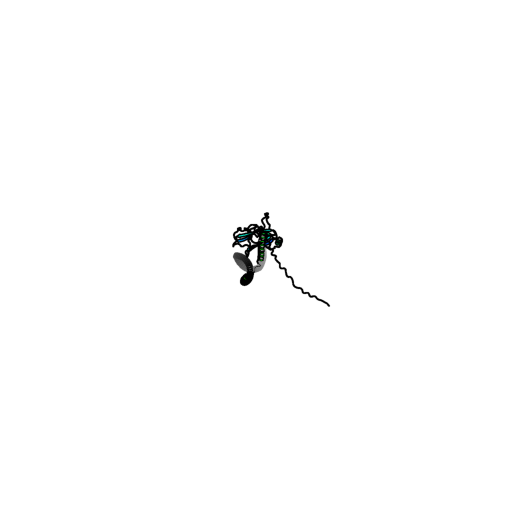391 1.00 81.38 147 GLU A CA 1
ATOM 1118 C C . GLU A 1 147 ? -55.081 3.973 59.291 1.00 81.38 147 GLU A C 1
ATOM 1120 O O . GLU A 1 147 ? -55.936 4.826 59.041 1.00 81.38 147 GLU A O 1
ATOM 1125 N N . TRP A 1 148 ? -54.981 2.822 58.626 1.00 78.75 148 TRP A N 1
ATOM 1126 C CA . TRP A 1 148 ? -55.916 2.423 57.582 1.00 78.75 148 TRP A CA 1
ATOM 1127 C C . TRP A 1 148 ? -57.333 2.263 58.143 1.00 78.75 148 TRP A C 1
ATOM 1129 O O . TRP A 1 148 ? -57.551 1.480 59.069 1.00 78.75 148 TRP A O 1
ATOM 1139 N N . GLY A 1 149 ? -58.306 2.916 57.507 1.00 70.81 149 GLY A N 1
ATOM 1140 C CA . GLY A 1 149 ? -59.722 2.826 57.866 1.00 70.81 149 GLY A CA 1
ATOM 1141 C C . GLY A 1 149 ? -60.266 4.122 58.464 1.00 70.81 149 GLY A C 1
ATOM 1142 O O . GLY A 1 149 ? -59.638 5.177 58.381 1.00 70.81 149 GLY A O 1
ATOM 1143 N N . ASN A 1 150 ? -61.465 4.049 59.044 1.00 63.75 150 ASN A N 1
ATOM 1144 C CA . ASN A 1 150 ? -62.118 5.210 59.641 1.00 63.75 150 ASN A CA 1
ATOM 1145 C C . ASN A 1 150 ? -61.539 5.461 61.047 1.00 63.75 150 ASN A C 1
ATOM 1147 O O . ASN A 1 150 ? -61.738 4.610 61.916 1.00 63.75 150 ASN A O 1
ATOM 1151 N N . PRO A 1 151 ? -60.820 6.569 61.304 1.00 55.44 151 PRO A N 1
ATOM 1152 C CA . PRO A 1 151 ? -60.374 6.878 62.658 1.00 55.44 151 PRO A CA 1
ATOM 1153 C C . PRO A 1 151 ? -61.595 7.113 63.557 1.00 55.44 151 PRO A C 1
ATOM 1155 O O . PRO A 1 151 ? -62.518 7.829 63.159 1.00 55.44 151 PRO A O 1
ATOM 1158 N N . LYS A 1 152 ? -61.593 6.530 64.766 1.00 51.81 152 LYS A N 1
ATOM 1159 C CA . LYS A 1 152 ? -62.573 6.877 65.806 1.00 51.81 152 LYS A CA 1
ATOM 1160 C C . LYS A 1 152 ? -62.560 8.390 66.003 1.00 51.81 152 LYS A C 1
ATOM 1162 O O . LYS A 1 152 ? -61.498 9.019 66.021 1.00 51.81 152 LYS A O 1
ATOM 1167 N N . THR A 1 153 ? -63.737 8.992 66.083 1.00 54.84 153 THR A N 1
ATOM 1168 C CA . THR A 1 153 ? -63.825 10.443 66.279 1.00 54.84 153 THR A CA 1
ATOM 1169 C C . THR A 1 153 ? -63.427 10.782 67.716 1.00 54.84 153 THR A C 1
ATOM 1171 O O . THR A 1 153 ? -63.676 9.997 68.623 1.00 54.84 153 THR A O 1
ATOM 1174 N N . LEU A 1 154 ? -62.838 11.960 67.956 1.00 52.22 154 LEU A N 1
ATOM 1175 C CA . LEU A 1 154 ? -62.483 12.430 69.311 1.00 52.22 154 LEU A CA 1
ATOM 1176 C C . LEU A 1 154 ? -63.664 12.366 70.305 1.00 52.22 154 LEU A C 1
ATOM 1178 O O . LEU A 1 154 ? -63.452 12.240 71.504 1.00 52.22 154 LEU A O 1
ATOM 1182 N N . ALA A 1 155 ? -64.902 12.407 69.804 1.00 55.69 155 ALA A N 1
ATOM 1183 C CA . ALA A 1 155 ? -66.119 12.269 70.597 1.00 55.69 155 ALA A CA 1
ATOM 1184 C C . ALA A 1 155 ? -66.332 10.854 71.175 1.00 55.69 155 ALA A C 1
ATOM 1186 O O . ALA A 1 155 ? -66.995 10.708 72.197 1.00 55.69 155 ALA A O 1
ATOM 1187 N N . GLU A 1 156 ? -65.785 9.813 70.542 1.00 58.41 156 GLU A N 1
ATOM 1188 C CA . GLU A 1 156 ? -65.913 8.424 71.005 1.00 58.41 156 GLU A CA 1
ATOM 1189 C C . GLU A 1 156 ? -64.912 8.110 72.133 1.00 58.41 156 GLU A C 1
ATOM 1191 O O . GLU A 1 156 ? -65.246 7.372 73.052 1.00 58.41 156 GLU A O 1
ATOM 1196 N N . GLU A 1 157 ? -63.724 8.728 72.138 1.00 56.28 157 GLU A N 1
ATOM 1197 C CA . GLU A 1 157 ? -62.715 8.545 73.202 1.00 56.28 157 GLU A CA 1
ATOM 1198 C C . GLU A 1 157 ? -63.112 9.213 74.535 1.00 56.28 157 GLU A C 1
ATOM 1200 O O . GLU A 1 157 ? -62.745 8.737 75.612 1.00 56.28 157 GLU A O 1
ATOM 1205 N N . GLU A 1 158 ? -63.888 10.301 74.493 1.00 60.81 158 GLU A N 1
ATOM 1206 C CA . GLU A 1 158 ? -64.390 10.975 75.701 1.00 60.81 158 GLU A CA 1
ATOM 1207 C C . GLU A 1 158 ? -65.463 10.155 76.439 1.00 60.81 158 GLU A C 1
ATOM 1209 O O . GLU A 1 158 ? -65.597 10.279 77.660 1.00 60.81 158 GLU A O 1
ATOM 1214 N N . HIS A 1 159 ? -66.198 9.292 75.730 1.00 65.12 159 HIS A N 1
ATOM 1215 C CA . HIS A 1 159 ? -67.239 8.443 76.313 1.00 65.12 159 HIS A CA 1
ATOM 1216 C C . HIS A 1 159 ? -66.643 7.296 77.144 1.00 65.12 159 HIS A C 1
ATOM 1218 O O . HIS A 1 159 ? -67.022 7.110 78.302 1.00 65.12 159 HIS A O 1
ATOM 1224 N N . ASP A 1 160 ? -65.628 6.615 76.607 1.00 68.56 160 ASP A N 1
ATOM 1225 C CA . ASP A 1 160 ? -64.967 5.474 77.259 1.00 68.56 160 ASP A CA 1
ATOM 1226 C C . ASP A 1 160 ? -64.284 5.880 78.590 1.00 68.56 160 ASP A C 1
ATOM 1228 O O . ASP A 1 160 ? -64.277 5.135 79.574 1.00 68.56 160 ASP A O 1
ATOM 1232 N N . MET A 1 161 ? -63.752 7.108 78.675 1.00 65.19 161 MET A N 1
ATOM 1233 C CA . MET A 1 161 ? -63.135 7.645 79.900 1.00 65.19 161 MET A CA 1
ATOM 1234 C C . MET A 1 161 ? -64.141 8.033 80.994 1.00 65.19 161 MET A C 1
ATOM 1236 O O . MET A 1 161 ? -63.769 8.119 82.172 1.00 65.19 161 MET A O 1
ATOM 1240 N N . ALA A 1 162 ? -65.400 8.287 80.635 1.00 65.88 162 ALA A N 1
ATOM 1241 C CA . ALA A 1 162 ? -66.453 8.597 81.596 1.00 65.88 162 ALA A CA 1
ATOM 1242 C C . ALA A 1 162 ? -66.941 7.331 82.319 1.00 65.88 162 ALA A C 1
ATOM 1244 O O . ALA A 1 162 ? -67.137 7.361 83.537 1.00 65.88 162 ALA A O 1
ATOM 1245 N N . GLU A 1 163 ? -67.046 6.208 81.602 1.00 71.94 163 GLU A N 1
ATOM 1246 C CA . GLU A 1 163 ? -67.449 4.917 82.175 1.00 71.94 163 GLU A CA 1
ATOM 1247 C C . GLU A 1 163 ? -66.436 4.402 83.213 1.00 71.94 163 GLU A C 1
ATOM 1249 O O . GLU A 1 163 ? -66.809 3.945 84.297 1.00 71.94 163 GLU A O 1
ATOM 1254 N N . LEU A 1 164 ? -65.137 4.562 82.943 1.00 70.81 164 LEU A N 1
ATOM 1255 C CA . LEU A 1 164 ? -64.058 4.103 83.829 1.00 70.81 164 LEU A CA 1
ATOM 1256 C C . LEU A 1 164 ? -64.011 4.855 85.172 1.00 70.81 164 LEU A C 1
ATOM 1258 O O . LEU A 1 164 ? -63.728 4.261 86.215 1.00 70.81 164 LEU A O 1
ATOM 1262 N N . LYS A 1 165 ? -64.346 6.151 85.173 1.00 71.69 165 LYS A N 1
ATOM 1263 C CA . LYS A 1 165 ? -64.440 6.954 86.406 1.00 71.69 165 LYS A CA 1
ATOM 1264 C C . LYS A 1 165 ? -65.597 6.513 87.297 1.00 71.69 165 LYS A C 1
ATOM 1266 O O . LYS A 1 165 ? -65.434 6.439 88.512 1.00 71.69 165 LYS A O 1
ATOM 1271 N N . GLN A 1 166 ? -66.737 6.176 86.698 1.00 73.62 166 GLN A N 1
ATOM 1272 C CA . GLN A 1 166 ? -67.914 5.708 87.430 1.00 73.62 166 GLN A CA 1
ATOM 1273 C C . GLN A 1 166 ? -67.650 4.388 88.168 1.00 73.62 166 GLN A C 1
ATOM 1275 O O . GLN A 1 166 ? -68.164 4.168 89.264 1.00 73.62 166 GLN A O 1
ATOM 1280 N N . LEU A 1 167 ? -66.815 3.529 87.582 1.00 76.62 167 LEU A N 1
ATOM 1281 C CA . LEU A 1 167 ? -66.485 2.214 88.125 1.00 76.62 167 LEU A CA 1
ATOM 1282 C C . LEU A 1 167 ? -65.516 2.302 89.319 1.00 76.62 167 LEU A C 1
ATOM 1284 O O . LEU A 1 167 ? -65.674 1.575 90.300 1.00 76.62 167 LEU A O 1
ATOM 1288 N N . MET A 1 168 ? -64.563 3.240 89.284 1.00 67.06 168 MET A N 1
ATOM 1289 C CA . MET A 1 168 ? -63.658 3.501 90.413 1.00 67.06 168 MET A CA 1
ATOM 1290 C C . MET A 1 168 ? -64.395 4.017 91.658 1.00 67.06 168 MET A C 1
ATOM 1292 O O . MET A 1 168 ? -64.097 3.594 92.773 1.00 67.06 168 MET A O 1
ATOM 1296 N N . GLU A 1 169 ? -65.397 4.875 91.478 1.00 71.38 169 GLU A N 1
ATOM 1297 C CA . GLU A 1 169 ? -66.143 5.482 92.588 1.00 71.38 169 GLU A CA 1
ATOM 1298 C C . GLU A 1 169 ? -67.075 4.486 93.312 1.00 71.38 169 GLU A C 1
ATOM 1300 O O . GLU A 1 169 ? -67.403 4.655 94.489 1.00 71.38 169 GLU A O 1
ATOM 1305 N N . GLN A 1 170 ? -67.477 3.403 92.639 1.00 66.56 170 GLN A N 1
ATOM 1306 C CA . GLN A 1 170 ? -68.232 2.306 93.258 1.00 66.56 170 GLN A CA 1
ATOM 1307 C C . GLN A 1 170 ? -67.359 1.438 94.173 1.00 66.56 170 GLN A C 1
ATOM 1309 O O . GLN A 1 170 ? -67.822 0.979 95.219 1.00 66.56 170 GLN A O 1
ATOM 1314 N N . LEU A 1 171 ? -66.092 1.238 93.809 1.00 67.62 171 LEU A N 1
ATOM 1315 C CA . LEU A 1 171 ? -65.144 0.425 94.572 1.00 67.62 171 LEU A CA 1
ATOM 1316 C C . LEU A 1 171 ? -64.758 1.077 95.904 1.00 67.62 171 LEU A C 1
ATOM 1318 O O . LEU A 1 171 ? -64.675 0.381 96.913 1.00 67.62 171 LEU A O 1
ATOM 1322 N N . GLU A 1 172 ? -64.599 2.401 95.944 1.00 62.09 172 GLU A N 1
ATOM 1323 C CA . GLU A 1 172 ? -64.273 3.128 97.181 1.00 62.09 172 GLU A CA 1
ATOM 1324 C C . GLU A 1 172 ? -65.403 3.077 98.224 1.00 62.09 172 GLU A C 1
ATOM 1326 O O . GLU A 1 172 ? -65.139 3.031 99.426 1.00 62.09 172 GLU A O 1
ATOM 1331 N N . LYS A 1 173 ? -66.670 3.005 97.797 1.00 59.34 173 LYS A N 1
ATOM 1332 C CA . LYS A 1 173 ? -67.820 2.938 98.717 1.00 59.34 173 LYS A CA 1
ATOM 1333 C C . LYS A 1 173 ? -67.952 1.585 99.419 1.00 59.34 173 LYS A C 1
ATOM 1335 O O . LYS A 1 173 ? -68.333 1.548 100.586 1.00 59.34 173 LYS A O 1
ATOM 1340 N N . GLY A 1 174 ? -67.574 0.489 98.759 1.00 52.78 174 GLY A N 1
ATOM 1341 C CA . GLY A 1 174 ? -67.669 -0.861 99.332 1.00 52.78 174 GLY A CA 1
ATOM 1342 C C . GLY A 1 174 ? -66.683 -1.139 100.474 1.00 52.78 174 GLY A C 1
ATOM 1343 O O . GLY A 1 174 ? -66.918 -2.025 101.290 1.00 52.78 174 GLY A O 1
ATOM 1344 N N . TRP A 1 175 ? -65.593 -0.374 100.575 1.00 55.50 175 TRP A N 1
ATOM 1345 C CA . TRP A 1 175 ? -64.565 -0.583 101.603 1.00 55.50 175 TRP A CA 1
ATOM 1346 C C . TRP A 1 175 ? -64.924 0.013 102.972 1.00 55.50 175 TRP A C 1
ATOM 1348 O O . TRP A 1 175 ? -64.309 -0.352 103.974 1.00 55.50 175 TRP A O 1
ATOM 1358 N N . HIS A 1 176 ? -65.923 0.898 103.046 1.00 52.38 176 HIS A N 1
ATOM 1359 C CA . HIS A 1 176 ? -66.287 1.584 104.289 1.00 52.38 176 HIS A CA 1
ATOM 1360 C C . HIS A 1 176 ? -67.382 0.887 105.114 1.00 52.38 176 HIS A C 1
ATOM 1362 O O . HIS A 1 176 ? -67.564 1.241 106.279 1.00 52.38 176 HIS A O 1
ATOM 1368 N N . GLU A 1 177 ? -68.073 -0.120 104.572 1.00 50.97 177 GLU A N 1
ATOM 1369 C CA . GLU A 1 177 ? -69.214 -0.764 105.248 1.00 50.97 177 GLU A CA 1
ATOM 1370 C C . GLU A 1 177 ? -68.849 -2.010 106.083 1.00 50.97 177 GLU A C 1
ATOM 1372 O O . GLU A 1 177 ? -69.630 -2.408 106.946 1.00 50.97 177 GLU A O 1
ATOM 1377 N N . ASP A 1 178 ? -67.659 -2.599 105.906 1.00 49.03 178 ASP A N 1
ATOM 1378 C CA . ASP A 1 178 ? -67.365 -3.954 106.421 1.00 49.03 178 ASP A CA 1
ATOM 1379 C C . ASP A 1 178 ? -66.395 -4.010 107.631 1.00 49.03 178 ASP A C 1
ATOM 1381 O O . ASP A 1 178 ? -65.954 -5.076 108.062 1.00 49.03 178 ASP A O 1
ATOM 1385 N N . ALA A 1 179 ? -66.052 -2.867 108.237 1.00 46.47 179 ALA A N 1
ATOM 1386 C CA . ALA A 1 179 ? -64.951 -2.760 109.209 1.00 46.47 179 ALA A CA 1
ATOM 1387 C C . ALA A 1 179 ? -65.279 -3.106 110.689 1.00 46.47 179 ALA A C 1
ATOM 1389 O O . ALA A 1 179 ? -64.550 -2.673 111.582 1.00 46.47 179 ALA A O 1
ATOM 1390 N N . GLY A 1 180 ? -66.334 -3.873 111.012 1.00 50.81 180 GLY A N 1
ATOM 1391 C CA . GLY A 1 180 ? -66.771 -3.984 112.420 1.00 50.81 180 GLY A CA 1
ATOM 1392 C C . GLY A 1 180 ? -67.554 -5.219 112.874 1.00 50.81 180 GLY A C 1
ATOM 1393 O O . GLY A 1 180 ? -68.634 -5.046 113.433 1.00 50.81 180 GLY A O 1
ATOM 1394 N N . LYS A 1 181 ? -67.032 -6.452 112.730 1.00 45.88 181 LYS A N 1
ATOM 1395 C CA . LYS A 1 181 ? -67.548 -7.648 113.451 1.00 45.88 181 LYS A CA 1
ATOM 1396 C C . LYS A 1 181 ? -66.428 -8.605 113.914 1.00 45.88 181 LYS A C 1
ATOM 1398 O O . LYS A 1 181 ? -65.480 -8.877 113.184 1.00 45.88 181 LYS A O 1
ATOM 1403 N N . THR A 1 182 ? -66.551 -9.120 115.142 1.00 47.78 182 THR A N 1
ATOM 1404 C CA . THR A 1 182 ? -65.525 -9.821 115.950 1.00 47.78 182 THR A CA 1
ATOM 1405 C C . THR A 1 182 ? -65.669 -11.358 116.027 1.00 47.78 182 THR A C 1
ATOM 1407 O O . THR A 1 182 ? -65.195 -11.969 116.979 1.00 47.78 182 THR A O 1
ATOM 1410 N N . ASP A 1 183 ? -66.233 -12.016 115.004 1.00 48.84 183 ASP A N 1
ATOM 1411 C CA . ASP A 1 183 ? -65.999 -13.464 114.727 1.00 48.84 183 ASP A CA 1
ATOM 1412 C C . ASP A 1 183 ? -64.761 -13.672 113.821 1.00 48.84 183 ASP A C 1
ATOM 1414 O O . ASP A 1 183 ? -64.451 -14.734 113.279 1.00 48.84 183 ASP A O 1
ATOM 1418 N N . SER A 1 184 ? -64.021 -12.585 113.638 1.00 51.22 184 SER A N 1
ATOM 1419 C CA . SER A 1 184 ? -63.018 -12.442 112.611 1.00 51.22 184 SER A CA 1
ATOM 1420 C C . SER A 1 184 ? -61.732 -13.180 112.922 1.00 51.22 184 SER A C 1
ATOM 1422 O O . SER A 1 184 ? -61.021 -13.411 111.976 1.00 51.22 184 SER A O 1
ATOM 1424 N N . GLY A 1 185 ? -61.411 -13.607 114.152 1.00 54.50 185 GLY A N 1
ATOM 1425 C CA . GLY A 1 185 ? -60.069 -14.104 114.521 1.00 54.50 185 GLY A CA 1
ATOM 1426 C C . GLY A 1 185 ? -59.623 -15.425 113.868 1.00 54.50 185 GLY A C 1
ATOM 1427 O O . GLY A 1 185 ? -58.518 -15.505 113.328 1.00 54.50 185 GLY A O 1
ATOM 1428 N N . LYS A 1 186 ? -60.470 -16.469 113.857 1.00 54.84 186 LYS A N 1
ATOM 1429 C CA . LYS A 1 186 ? -60.149 -17.754 113.188 1.00 54.84 186 LYS A CA 1
ATOM 1430 C C . LYS A 1 186 ? -60.242 -17.633 111.667 1.00 54.84 186 LYS A C 1
ATOM 1432 O O . LYS A 1 186 ? -59.349 -18.107 110.967 1.00 54.84 186 LYS A O 1
ATOM 1437 N N . GLN A 1 187 ? -61.258 -16.921 111.176 1.00 58.94 187 GLN A N 1
ATOM 1438 C CA . GLN A 1 187 ? -61.372 -16.550 109.764 1.00 58.94 187 GLN A CA 1
ATOM 1439 C C . GLN A 1 187 ? -60.202 -15.659 109.320 1.00 58.94 187 GLN A C 1
ATOM 1441 O O . GLN A 1 187 ? -59.715 -15.832 108.210 1.00 58.94 187 GLN A O 1
ATOM 1446 N N . HIS A 1 188 ? -59.683 -14.786 110.193 1.00 59.22 188 HIS A N 1
ATOM 1447 C CA . HIS A 1 188 ? -58.496 -13.952 109.970 1.00 59.22 188 HIS A CA 1
ATOM 1448 C C . HIS A 1 188 ? -57.273 -14.828 109.835 1.00 59.22 188 HIS A C 1
ATOM 1450 O O . HIS A 1 188 ? -56.479 -14.617 108.933 1.00 59.22 188 HIS A O 1
ATOM 1456 N N . THR A 1 189 ? -57.107 -15.791 110.742 1.00 68.06 189 THR A N 1
ATOM 1457 C CA . THR A 1 189 ? -55.932 -16.664 110.758 1.00 68.06 189 THR A CA 1
ATOM 1458 C C . THR A 1 189 ? -55.911 -17.548 109.511 1.00 68.06 189 THR A C 1
ATOM 1460 O O . THR A 1 189 ? -54.878 -17.668 108.863 1.00 68.06 189 THR A O 1
ATOM 1463 N N . GLN A 1 190 ? -57.066 -18.084 109.105 1.00 75.00 190 GLN A N 1
ATOM 1464 C CA . GLN A 1 190 ? -57.206 -18.864 107.874 1.00 75.00 190 GLN A CA 1
ATOM 1465 C C . GLN A 1 190 ? -57.038 -17.998 106.612 1.00 75.00 190 GLN A C 1
ATOM 1467 O O . GLN A 1 190 ? -56.341 -18.414 105.686 1.00 75.00 190 GLN A O 1
ATOM 1472 N N . ARG A 1 191 ? -57.576 -16.766 106.596 1.00 78.56 191 ARG A N 1
ATOM 1473 C CA . ARG A 1 191 ? -57.300 -15.763 105.548 1.00 78.56 191 ARG A CA 1
ATOM 1474 C C . ARG A 1 191 ? -55.817 -15.431 105.473 1.00 78.56 191 ARG A C 1
ATOM 1476 O O . ARG A 1 191 ? -55.278 -15.369 104.381 1.00 78.56 191 ARG A O 1
ATOM 1483 N N . LEU A 1 192 ? -55.145 -15.248 106.606 1.00 78.50 192 LEU A N 1
ATOM 1484 C CA . LEU A 1 192 ? -53.711 -14.958 106.670 1.00 78.50 192 LEU A CA 1
ATOM 1485 C C . LEU A 1 192 ? -52.881 -16.130 106.137 1.00 78.50 192 LEU A C 1
ATOM 1487 O O . LEU A 1 192 ? -51.916 -15.907 105.414 1.00 78.50 192 LEU A O 1
ATOM 1491 N N . GLN A 1 193 ? -53.275 -17.372 106.422 1.00 81.00 193 GLN A N 1
ATOM 1492 C CA . GLN A 1 193 ? -52.620 -18.567 105.884 1.00 81.00 193 GLN A CA 1
ATOM 1493 C C . GLN A 1 193 ? -52.832 -18.711 104.367 1.00 81.00 193 GLN A C 1
ATOM 1495 O O . GLN A 1 193 ? -51.884 -19.008 103.643 1.00 81.00 193 GLN A O 1
ATOM 1500 N N . GLN A 1 194 ? -54.044 -18.436 103.870 1.00 84.12 194 GLN A N 1
ATOM 1501 C CA . GLN A 1 194 ? -54.343 -18.386 102.433 1.00 84.12 194 GLN A CA 1
ATOM 1502 C C . GLN A 1 194 ? -53.566 -17.268 101.728 1.00 84.12 194 GLN A C 1
ATOM 1504 O O . GLN A 1 194 ? -52.954 -17.512 100.692 1.00 84.12 194 GLN A O 1
ATOM 1509 N N . LEU A 1 195 ? -53.524 -16.068 102.312 1.00 84.94 195 LEU A N 1
ATOM 1510 C CA . LEU A 1 195 ? -52.748 -14.934 101.805 1.00 84.94 195 LEU A CA 1
ATOM 1511 C C . LEU A 1 195 ? -51.244 -15.230 101.814 1.00 84.94 195 LEU A C 1
ATOM 1513 O O . LEU A 1 195 ? -50.557 -14.881 100.863 1.00 84.94 195 LEU A O 1
ATOM 1517 N N . SER A 1 196 ? -50.732 -15.927 102.832 1.00 84.19 196 SER A N 1
ATOM 1518 C CA . SER A 1 196 ? -49.339 -16.386 102.869 1.00 84.19 196 SER A CA 1
ATOM 1519 C C . SER A 1 196 ? -49.039 -17.408 101.769 1.00 84.19 196 SER A C 1
ATOM 1521 O O . SER A 1 196 ? -47.978 -17.337 101.158 1.00 84.19 196 SER A O 1
ATOM 1523 N N . GLY A 1 197 ? -49.952 -18.348 101.502 1.00 88.12 197 GLY A N 1
ATOM 1524 C CA . GLY A 1 197 ? -49.806 -19.316 100.412 1.00 88.12 197 GLY A CA 1
ATOM 1525 C C . GLY A 1 197 ? -49.834 -18.657 99.030 1.00 88.12 197 GLY A C 1
ATOM 1526 O O . GLY A 1 197 ? -49.014 -18.987 98.178 1.00 88.12 197 GLY A O 1
ATOM 1527 N N . LEU A 1 198 ? -50.726 -17.681 98.831 1.00 90.50 198 LEU A N 1
ATOM 1528 C CA . LEU A 1 198 ? -50.793 -16.878 97.607 1.00 90.50 198 LEU A CA 1
ATOM 1529 C C . LEU A 1 198 ? -49.540 -16.016 97.420 1.00 90.50 198 LEU A C 1
ATOM 1531 O O . LEU A 1 198 ? -49.004 -15.974 96.318 1.00 90.50 198 LEU A O 1
ATOM 1535 N N . LEU A 1 199 ? -49.031 -15.395 98.488 1.00 89.44 199 LEU A N 1
ATOM 1536 C CA . LEU A 1 199 ? -47.807 -14.593 98.445 1.00 89.44 199 LEU A CA 1
ATOM 1537 C C . LEU A 1 199 ? -46.580 -15.443 98.088 1.00 89.44 199 LEU A C 1
ATOM 1539 O O . LEU A 1 199 ? -45.722 -14.993 97.332 1.00 89.44 199 LEU A O 1
ATOM 1543 N N . GLU A 1 200 ? -46.479 -16.671 98.604 1.00 88.00 200 GLU A N 1
ATOM 1544 C CA . GLU A 1 200 ? -45.386 -17.567 98.213 1.00 88.00 200 GLU A CA 1
ATOM 1545 C C . GLU A 1 200 ? -45.544 -18.115 96.794 1.00 88.00 200 GLU A C 1
ATOM 1547 O O . GLU A 1 200 ? -44.555 -18.189 96.065 1.00 88.00 200 GLU A O 1
ATOM 1552 N N . ALA A 1 201 ? -46.766 -18.423 96.353 1.00 88.56 201 ALA A N 1
ATOM 1553 C CA . ALA A 1 201 ? -47.026 -18.773 94.957 1.00 88.56 201 ALA A CA 1
ATOM 1554 C C . ALA A 1 201 ? -46.653 -17.619 94.009 1.00 88.56 201 ALA A C 1
ATOM 1556 O O . ALA A 1 201 ? -46.008 -17.847 92.987 1.00 88.56 201 ALA A O 1
ATOM 1557 N N . GLU A 1 202 ? -46.974 -16.378 94.379 1.00 90.56 202 GLU A N 1
ATOM 1558 C CA . GLU A 1 202 ? -46.586 -15.173 93.644 1.00 90.56 202 GLU A CA 1
ATOM 1559 C C . GLU A 1 202 ? -45.062 -14.991 93.627 1.00 90.56 202 GLU A C 1
ATOM 1561 O O . GLU A 1 202 ? -44.487 -14.725 92.574 1.00 90.56 202 GLU A O 1
ATOM 1566 N N . ARG A 1 203 ? -44.369 -15.189 94.757 1.00 91.94 203 ARG A N 1
ATOM 1567 C CA . ARG A 1 203 ? -42.897 -15.131 94.823 1.00 91.94 203 ARG A CA 1
ATOM 1568 C C . ARG A 1 203 ? -42.239 -16.187 93.939 1.00 91.94 203 ARG A C 1
ATOM 1570 O O . ARG A 1 203 ? -41.247 -15.883 93.277 1.00 91.94 203 ARG A O 1
ATOM 1577 N N . VAL A 1 204 ? -42.772 -17.408 93.911 1.00 92.81 204 VAL A N 1
ATOM 1578 C CA . VAL A 1 204 ? -42.288 -18.483 93.031 1.00 92.81 204 VAL A CA 1
ATOM 1579 C C . VAL A 1 204 ? -42.552 -18.142 91.565 1.00 92.81 204 VAL A C 1
ATOM 1581 O O . VAL A 1 204 ? -41.631 -18.240 90.758 1.00 92.81 204 VAL A O 1
ATOM 1584 N N . ALA A 1 205 ? -43.754 -17.670 91.225 1.00 91.38 205 ALA A N 1
ATOM 1585 C CA . ALA A 1 205 ? -44.090 -17.229 89.872 1.00 91.38 205 ALA A CA 1
ATOM 1586 C C . ALA A 1 205 ? -43.204 -16.060 89.415 1.00 91.38 205 ALA A C 1
ATOM 1588 O O . ALA A 1 205 ? -42.739 -16.042 88.281 1.00 91.38 205 ALA A O 1
ATOM 1589 N N . ARG A 1 206 ? -42.894 -15.118 90.311 1.00 93.12 206 ARG A N 1
ATOM 1590 C CA . ARG A 1 206 ? -42.005 -13.985 90.034 1.00 93.12 206 ARG A CA 1
ATOM 1591 C C . ARG A 1 206 ? -40.568 -14.431 89.793 1.00 93.12 206 ARG A C 1
ATOM 1593 O O . ARG A 1 206 ? -39.958 -13.963 88.842 1.00 93.12 206 ARG A O 1
ATOM 1600 N N . ARG A 1 207 ? -40.053 -15.377 90.586 1.00 92.38 207 ARG A N 1
ATOM 1601 C CA . ARG A 1 207 ? -38.737 -15.998 90.347 1.00 92.38 207 ARG A CA 1
ATOM 1602 C C . ARG A 1 207 ? -38.698 -16.771 89.028 1.00 92.38 207 ARG A C 1
ATOM 1604 O O . ARG A 1 207 ? -37.692 -16.708 88.332 1.00 92.38 207 ARG A O 1
ATOM 1611 N N . ALA A 1 208 ? -39.775 -17.475 88.676 1.00 92.19 208 ALA A N 1
ATOM 1612 C CA . ALA A 1 208 ? -39.887 -18.175 87.397 1.00 92.19 208 ALA A CA 1
ATOM 1613 C C . ALA A 1 208 ? -39.908 -17.191 86.215 1.00 92.19 208 ALA A C 1
ATOM 1615 O O . ALA A 1 208 ? -39.138 -17.355 85.276 1.00 92.19 208 ALA A O 1
ATOM 1616 N N . ALA A 1 209 ? -40.698 -16.118 86.304 1.00 91.00 209 ALA A N 1
ATOM 1617 C CA . ALA A 1 209 ? -40.738 -15.061 85.295 1.00 91.00 209 ALA A CA 1
ATOM 1618 C C . ALA A 1 209 ? -39.404 -14.298 85.185 1.00 91.00 209 ALA A C 1
ATOM 1620 O O . ALA A 1 209 ? -38.983 -13.931 84.090 1.00 91.00 209 ALA A O 1
ATOM 1621 N N . GLU A 1 210 ? -38.711 -14.067 86.305 1.00 93.31 210 GLU A N 1
ATOM 1622 C CA . GLU A 1 210 ? -37.358 -13.499 86.313 1.00 93.31 210 GLU A CA 1
ATOM 1623 C C . GLU A 1 210 ? -36.356 -14.434 85.622 1.00 93.31 210 GLU A C 1
ATOM 1625 O O . GLU A 1 210 ? -35.570 -13.959 84.806 1.00 93.31 210 GLU A O 1
ATOM 1630 N N . ALA A 1 211 ? -36.429 -15.748 85.862 1.00 94.12 211 ALA A N 1
ATOM 1631 C CA . ALA A 1 211 ? -35.588 -16.734 85.185 1.00 94.12 211 ALA A CA 1
ATOM 1632 C C . ALA A 1 211 ? -35.875 -16.825 83.673 1.00 94.12 211 ALA A C 1
ATOM 1634 O O . ALA A 1 211 ? -34.937 -16.861 82.878 1.00 94.12 211 ALA A O 1
ATOM 1635 N N . GLU A 1 212 ? -37.147 -16.806 83.257 1.00 95.56 212 GLU A N 1
ATOM 1636 C CA . GLU A 1 212 ? -37.535 -16.755 81.837 1.00 95.56 212 GLU A CA 1
ATOM 1637 C C . GLU A 1 212 ? -37.033 -15.477 81.158 1.00 95.56 212 GLU A C 1
ATOM 1639 O O . GLU A 1 212 ? -36.477 -15.526 80.060 1.00 95.56 212 GLU A O 1
ATOM 1644 N N . ARG A 1 213 ? -37.174 -14.324 81.824 1.00 94.31 213 ARG A N 1
ATOM 1645 C CA . ARG A 1 213 ? -36.647 -13.047 81.331 1.00 94.31 213 ARG A CA 1
ATOM 1646 C C . ARG A 1 213 ? -35.129 -13.093 81.176 1.00 94.31 213 ARG A C 1
ATOM 1648 O O . ARG A 1 213 ? -34.607 -12.580 80.188 1.00 94.31 213 ARG A O 1
ATOM 1655 N N . ASP A 1 214 ? -34.420 -13.666 82.143 1.00 95.31 214 ASP A N 1
ATOM 1656 C CA . ASP A 1 214 ? -32.962 -13.753 82.108 1.00 95.31 214 ASP A CA 1
ATOM 1657 C C . ASP A 1 214 ? -32.482 -14.712 80.997 1.00 95.31 214 ASP A C 1
ATOM 1659 O O . ASP A 1 214 ? -31.508 -14.399 80.309 1.00 95.31 214 ASP A O 1
ATOM 1663 N N . GLU A 1 215 ? -33.202 -15.808 80.724 1.00 95.69 215 GLU A N 1
ATOM 1664 C CA . GLU A 1 215 ? -32.918 -16.678 79.570 1.00 95.69 215 GLU A CA 1
ATOM 1665 C C . GLU A 1 215 ? -33.211 -15.981 78.233 1.00 95.69 215 GLU A C 1
ATOM 1667 O O . GLU A 1 215 ? -32.371 -16.019 77.333 1.00 95.69 215 GLU A O 1
ATOM 1672 N N . LEU A 1 216 ? -34.339 -15.273 78.100 1.00 95.69 216 LEU A N 1
ATOM 1673 C CA . LEU A 1 216 ? -34.632 -14.475 76.900 1.00 95.69 216 LEU A CA 1
ATOM 1674 C C . LEU A 1 216 ? -33.575 -13.391 76.671 1.00 95.69 216 LEU A C 1
ATOM 1676 O O . LEU A 1 216 ? -33.175 -13.142 75.535 1.00 95.69 216 LEU A O 1
ATOM 1680 N N . ARG A 1 217 ? -33.076 -12.771 77.745 1.00 96.25 217 ARG A N 1
ATOM 1681 C CA . ARG A 1 217 ? -31.975 -11.809 77.666 1.00 96.25 217 ARG A CA 1
ATOM 1682 C C . ARG A 1 217 ? -30.693 -12.471 77.166 1.00 96.25 217 ARG A C 1
ATOM 1684 O O . ARG A 1 217 ? -30.050 -11.927 76.277 1.00 96.25 217 ARG A O 1
ATOM 1691 N N . ARG A 1 218 ? -30.359 -13.663 77.667 1.00 96.00 218 ARG A N 1
ATOM 1692 C CA . ARG A 1 218 ? -29.195 -14.434 77.207 1.00 96.00 218 ARG A CA 1
ATOM 1693 C C . ARG A 1 218 ? -29.310 -14.818 75.726 1.00 96.00 218 ARG A C 1
ATOM 1695 O O . ARG A 1 218 ? -28.320 -14.762 74.999 1.00 96.00 218 ARG A O 1
ATOM 1702 N N . GLN A 1 219 ? -30.510 -15.172 75.267 1.00 97.00 219 GLN A N 1
ATOM 1703 C CA . GLN A 1 219 ? -30.790 -15.441 73.853 1.00 97.00 219 GLN A CA 1
ATOM 1704 C C . GLN A 1 219 ? -30.660 -14.178 72.996 1.00 97.00 219 GLN A C 1
ATOM 1706 O O . GLN A 1 219 ? -30.029 -14.226 71.941 1.00 97.00 219 GLN A O 1
ATOM 1711 N N . ALA A 1 220 ? -31.180 -13.040 73.464 1.00 94.38 220 ALA A N 1
ATOM 1712 C CA . ALA A 1 220 ? -31.025 -11.754 72.789 1.00 94.38 220 ALA A CA 1
ATOM 1713 C C . ALA A 1 220 ? -29.548 -11.335 72.684 1.00 94.38 220 ALA A C 1
ATOM 1715 O O . ALA A 1 220 ? -29.117 -10.892 71.621 1.00 94.38 220 ALA A O 1
ATOM 1716 N N . ASP A 1 221 ? -28.756 -11.536 73.741 1.00 95.38 221 ASP A N 1
ATOM 1717 C CA . ASP A 1 221 ? -27.317 -11.254 73.740 1.00 95.38 221 ASP A CA 1
ATOM 1718 C C . ASP A 1 221 ? -26.561 -12.170 72.754 1.00 95.38 221 ASP A C 1
ATOM 1720 O O . ASP A 1 221 ? -25.684 -11.705 72.021 1.00 95.38 221 ASP A O 1
ATOM 1724 N N . SER A 1 222 ? -26.935 -13.455 72.667 1.00 95.75 222 SER A N 1
ATOM 1725 C CA . SER A 1 222 ? -26.389 -14.397 71.674 1.00 95.75 222 SER A CA 1
ATOM 1726 C C . SER A 1 222 ? -26.721 -13.970 70.241 1.00 95.75 222 SER A C 1
ATOM 1728 O O . SER A 1 222 ? -25.831 -13.885 69.396 1.00 95.75 222 SER A O 1
ATOM 1730 N N . ALA A 1 223 ? -27.984 -13.630 69.974 1.00 95.00 223 ALA A N 1
ATOM 1731 C CA . ALA A 1 223 ? -28.426 -13.161 68.664 1.00 95.00 223 ALA A CA 1
ATOM 1732 C C . ALA A 1 223 ? -27.758 -11.829 68.274 1.00 95.00 223 ALA A C 1
ATOM 1734 O O . ALA A 1 223 ? -27.372 -11.636 67.121 1.00 95.00 223 ALA A O 1
ATOM 1735 N N . ALA A 1 224 ? -27.549 -10.919 69.231 1.00 94.44 224 ALA A N 1
ATOM 1736 C CA . ALA A 1 224 ? -26.821 -9.672 69.005 1.00 94.44 224 ALA A CA 1
ATOM 1737 C C . ALA A 1 224 ? -25.339 -9.919 68.665 1.00 94.44 224 ALA A C 1
ATOM 1739 O O . ALA A 1 224 ? -24.770 -9.223 67.814 1.00 94.44 224 ALA A O 1
ATOM 1740 N N . ALA A 1 225 ? -24.709 -10.921 69.287 1.00 95.31 225 ALA A N 1
ATOM 1741 C CA . ALA A 1 225 ? -23.345 -11.326 68.959 1.00 95.31 225 ALA A CA 1
ATOM 1742 C C . ALA A 1 225 ? -23.250 -11.906 67.536 1.00 95.31 225 ALA A C 1
ATOM 1744 O O . ALA A 1 225 ? -22.356 -11.518 66.778 1.00 95.31 225 ALA A O 1
ATOM 1745 N N . GLU A 1 226 ? -24.197 -12.761 67.140 1.00 96.69 226 GLU A N 1
ATOM 1746 C CA . GLU A 1 226 ? -24.297 -13.305 65.778 1.00 96.69 226 GLU A CA 1
ATOM 1747 C C . GLU A 1 226 ? -24.531 -12.200 64.738 1.00 96.69 226 GLU A C 1
ATOM 1749 O O . GLU A 1 226 ? -23.801 -12.115 63.746 1.00 96.69 226 GLU A O 1
ATOM 1754 N N . ALA A 1 227 ? -25.464 -11.280 65.001 1.00 95.50 227 ALA A N 1
ATOM 1755 C CA . ALA A 1 227 ? -25.706 -10.116 64.150 1.00 95.50 227 ALA A CA 1
ATOM 1756 C C . ALA A 1 227 ? -24.444 -9.250 63.999 1.00 95.50 227 ALA A C 1
ATOM 1758 O O . ALA A 1 227 ? -24.112 -8.808 62.901 1.00 95.50 227 ALA A O 1
ATOM 1759 N N . SER A 1 228 ? -23.674 -9.069 65.075 1.00 96.12 228 SER A N 1
ATOM 1760 C CA . SER A 1 228 ? -22.411 -8.319 65.043 1.00 96.12 228 SER A CA 1
ATOM 1761 C C . SER A 1 228 ? -21.322 -9.008 64.210 1.00 96.12 228 SER A C 1
ATOM 1763 O O . SER A 1 228 ? -20.458 -8.340 63.634 1.00 96.12 228 SER A O 1
ATOM 1765 N N . VAL A 1 229 ? -21.314 -10.343 64.140 1.00 96.94 229 VAL A N 1
ATOM 1766 C CA . VAL A 1 229 ? -20.429 -11.095 63.234 1.00 96.94 229 VAL A CA 1
ATOM 1767 C C . VAL A 1 229 ? -20.884 -10.921 61.786 1.00 96.94 229 VAL A C 1
ATOM 1769 O O . VAL A 1 229 ? -20.063 -10.590 60.932 1.00 96.94 229 VAL A O 1
ATOM 1772 N N . LEU A 1 230 ? -22.182 -11.060 61.510 1.00 96.81 230 LEU A N 1
ATOM 1773 C CA . LEU A 1 230 ? -22.735 -10.881 60.164 1.00 96.81 230 LEU A CA 1
ATOM 1774 C C . LEU A 1 230 ? -22.490 -9.470 59.619 1.00 96.81 230 LEU A C 1
ATOM 1776 O O . LEU A 1 230 ? -22.067 -9.323 58.473 1.00 96.81 230 LEU A O 1
ATOM 1780 N N . VAL A 1 231 ? -22.663 -8.436 60.447 1.00 97.50 231 VAL A N 1
ATOM 1781 C CA . VAL A 1 231 ? -22.355 -7.049 60.072 1.00 97.50 231 VAL A CA 1
ATOM 1782 C C . VAL A 1 231 ? -20.877 -6.902 59.708 1.00 97.50 231 VAL A C 1
ATOM 1784 O O . VAL A 1 231 ? -20.567 -6.330 58.665 1.00 97.50 231 VAL A O 1
ATOM 1787 N N . ARG A 1 232 ? -19.954 -7.475 60.491 1.00 96.81 232 ARG A N 1
ATOM 1788 C CA . ARG A 1 232 ? -18.518 -7.459 60.154 1.00 96.81 232 ARG A CA 1
ATOM 1789 C C . ARG A 1 232 ? -18.217 -8.175 58.838 1.00 96.81 232 ARG A C 1
ATOM 1791 O O . ARG A 1 232 ? -17.502 -7.621 58.008 1.00 96.81 232 ARG A O 1
ATOM 1798 N N . ASN A 1 233 ? -18.801 -9.351 58.620 1.00 97.62 233 ASN A N 1
ATOM 1799 C CA . ASN A 1 233 ? -18.612 -10.115 57.386 1.00 97.62 233 ASN A CA 1
ATOM 1800 C C . ASN A 1 233 ? -19.150 -9.355 56.166 1.00 97.62 233 ASN A C 1
ATOM 1802 O O . ASN A 1 233 ? -18.460 -9.254 55.155 1.00 97.62 233 ASN A O 1
ATOM 1806 N N . SER A 1 234 ? -20.339 -8.753 56.277 1.00 96.88 234 SER A N 1
ATOM 1807 C CA . SER A 1 234 ? -20.911 -7.912 55.217 1.00 96.88 234 SER A CA 1
ATOM 1808 C C . SER A 1 234 ? -20.053 -6.676 54.924 1.00 96.88 234 SER A C 1
ATOM 1810 O O . SER A 1 234 ? -19.898 -6.299 53.764 1.00 96.88 234 SER A O 1
ATOM 1812 N N . GLY A 1 235 ? -19.434 -6.086 55.953 1.00 97.38 235 GLY A N 1
ATOM 1813 C CA . GLY A 1 235 ? -18.478 -4.992 55.803 1.00 97.38 235 GLY A CA 1
ATOM 1814 C C . GLY A 1 235 ? -17.224 -5.420 55.041 1.00 97.38 235 GLY A C 1
ATOM 1815 O O . GLY A 1 235 ? -16.814 -4.722 54.118 1.00 97.38 235 GLY A O 1
ATOM 1816 N N . SER A 1 236 ? -16.658 -6.584 55.377 1.00 97.50 236 SER A N 1
ATOM 1817 C CA . SER A 1 236 ? -15.498 -7.155 54.675 1.00 97.50 236 SER A CA 1
ATOM 1818 C C . SER A 1 236 ? -15.807 -7.424 53.203 1.00 97.50 236 SER A C 1
ATOM 1820 O O . SER A 1 236 ? -15.103 -6.932 52.326 1.00 97.50 236 SER A O 1
ATOM 1822 N N . LEU A 1 237 ? -16.913 -8.123 52.928 1.00 98.00 237 LEU A N 1
ATOM 1823 C CA . LEU A 1 237 ? -17.361 -8.422 51.565 1.00 98.00 237 LEU A CA 1
ATOM 1824 C C . LEU A 1 237 ? -17.579 -7.149 50.748 1.00 98.00 237 LEU A C 1
ATOM 1826 O O . LEU A 1 237 ? -17.217 -7.093 49.579 1.00 98.00 237 LEU A O 1
ATOM 1830 N N . ARG A 1 238 ? -18.141 -6.099 51.353 1.00 98.19 238 ARG A N 1
ATOM 1831 C CA . ARG A 1 238 ? -18.335 -4.815 50.675 1.00 98.19 238 ARG A CA 1
ATOM 1832 C C . ARG A 1 238 ? -17.011 -4.177 50.254 1.00 98.19 238 ARG A C 1
ATOM 1834 O O . ARG A 1 238 ? -16.920 -3.686 49.133 1.00 98.19 238 ARG A O 1
ATOM 1841 N N . VAL A 1 239 ? -15.992 -4.209 51.115 1.00 98.00 239 VAL A N 1
ATOM 1842 C CA . VAL A 1 239 ? -14.653 -3.695 50.777 1.00 98.00 239 VAL A CA 1
ATOM 1843 C C . VAL A 1 239 ? -14.030 -4.503 49.636 1.00 98.00 239 VAL A C 1
ATOM 1845 O O . VAL A 1 239 ? -13.463 -3.914 48.717 1.00 98.00 239 VAL A O 1
ATOM 1848 N N . GLU A 1 240 ? -14.182 -5.829 49.650 1.00 98.25 240 GLU A N 1
ATOM 1849 C CA . GLU A 1 240 ? -13.721 -6.702 48.562 1.00 98.25 240 GLU A CA 1
ATOM 1850 C C . GLU A 1 240 ? -14.450 -6.408 47.241 1.00 98.25 240 GLU A C 1
ATOM 1852 O O . GLU A 1 240 ? -13.804 -6.255 46.205 1.00 98.25 240 GLU A O 1
ATOM 1857 N N . PHE A 1 241 ? -15.778 -6.236 47.263 1.00 98.25 241 PHE A N 1
ATOM 1858 C CA . PHE A 1 241 ? -16.548 -5.833 46.081 1.00 98.25 241 PHE A CA 1
ATOM 1859 C C . PHE A 1 241 ? -16.103 -4.474 45.536 1.00 98.25 241 PHE A C 1
ATOM 1861 O O . PHE A 1 241 ? -15.978 -4.308 44.323 1.00 98.25 241 PHE A O 1
ATOM 1868 N N . GLU A 1 242 ? -15.831 -3.503 46.408 1.00 97.69 242 GLU A N 1
ATOM 1869 C CA . GLU A 1 242 ? -15.320 -2.192 46.001 1.00 97.69 242 GLU A CA 1
ATOM 1870 C C . GLU A 1 242 ? -13.908 -2.280 45.405 1.00 97.69 242 GLU A C 1
ATOM 1872 O O . GLU A 1 242 ? -13.586 -1.524 44.486 1.00 97.69 242 GLU A O 1
ATOM 1877 N N . GLN A 1 243 ? -13.061 -3.193 45.890 1.00 98.31 243 GLN A N 1
ATOM 1878 C CA . GLN A 1 243 ? -11.750 -3.452 45.297 1.00 98.31 243 GLN A CA 1
ATOM 1879 C C . GLN A 1 243 ? -11.880 -4.095 43.911 1.00 98.31 243 GLN A C 1
ATOM 1881 O O . GLN A 1 243 ? -11.286 -3.592 42.957 1.00 98.31 243 GLN A O 1
ATOM 1886 N N . LEU A 1 244 ? -12.705 -5.135 43.773 1.00 98.31 244 LEU A N 1
ATOM 1887 C CA . LEU A 1 244 ? -12.960 -5.785 42.485 1.00 98.31 244 LEU A CA 1
ATOM 1888 C C . LEU A 1 244 ? -13.574 -4.816 41.469 1.00 98.31 244 LEU A C 1
ATOM 1890 O O . LEU A 1 244 ? -13.218 -4.851 40.296 1.00 98.31 244 LEU A O 1
ATOM 1894 N N . ALA A 1 245 ? -14.454 -3.912 41.904 1.00 98.00 245 ALA A N 1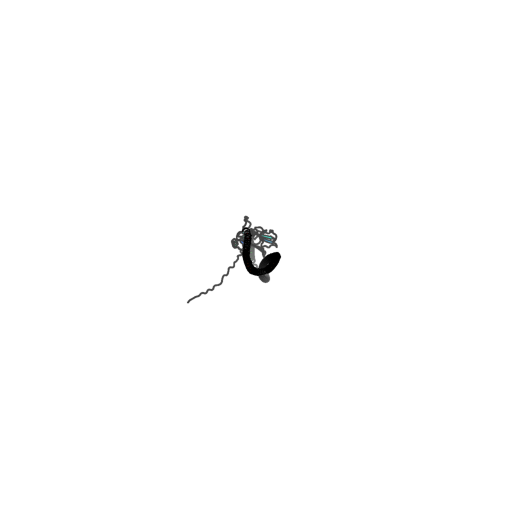
ATOM 1895 C CA . ALA A 1 245 ? -15.012 -2.877 41.038 1.00 98.00 245 ALA A CA 1
ATOM 1896 C C . ALA A 1 245 ? -13.932 -1.909 40.524 1.00 98.00 245 ALA A C 1
ATOM 1898 O O . ALA A 1 245 ? -13.961 -1.523 39.355 1.00 98.00 245 ALA A O 1
ATOM 1899 N N . ARG A 1 246 ? -12.954 -1.549 41.368 1.00 98.31 246 ARG A N 1
ATOM 1900 C CA . ARG A 1 246 ? -11.802 -0.731 40.954 1.00 98.31 246 ARG A CA 1
ATOM 1901 C C . ARG A 1 246 ? -10.919 -1.470 39.949 1.00 98.31 246 ARG A C 1
ATOM 1903 O O . ARG A 1 246 ? -10.563 -0.888 38.932 1.00 98.31 246 ARG A O 1
ATOM 1910 N N . GLU A 1 247 ? -10.609 -2.739 40.200 1.00 98.38 247 GLU A N 1
ATOM 1911 C CA . GLU A 1 247 ? -9.820 -3.577 39.284 1.00 98.38 247 GLU A CA 1
ATOM 1912 C C . GLU A 1 247 ? -10.545 -3.816 37.947 1.00 98.38 247 GLU A C 1
ATOM 1914 O O . GLU A 1 247 ? -9.940 -3.790 36.874 1.00 98.38 247 GLU A O 1
ATOM 1919 N N . LEU A 1 248 ? -11.870 -3.979 37.972 1.00 98.38 248 LEU A N 1
ATOM 1920 C CA . LEU A 1 248 ? -12.674 -4.059 36.756 1.00 98.38 248 LEU A CA 1
ATOM 1921 C C . LEU A 1 248 ? -12.639 -2.737 35.975 1.00 98.38 248 LEU A C 1
ATOM 1923 O O . LEU A 1 248 ? -12.528 -2.754 34.752 1.00 98.38 248 LEU A O 1
ATOM 1927 N N . GLY A 1 249 ? -12.695 -1.597 36.666 1.00 98.25 249 GLY A N 1
ATOM 1928 C CA . GLY A 1 249 ? -12.568 -0.281 36.041 1.00 98.25 249 GLY A CA 1
ATOM 1929 C C . GLY A 1 249 ? -11.222 -0.101 35.335 1.00 98.25 249 GLY A C 1
ATOM 1930 O O . GLY A 1 249 ? -11.188 0.230 34.151 1.00 98.25 249 GLY A O 1
ATOM 1931 N N . THR A 1 250 ? -10.111 -0.408 36.011 1.00 98.50 250 THR A N 1
ATOM 1932 C CA . THR A 1 250 ? -8.768 -0.268 35.419 1.00 98.50 250 THR A CA 1
ATOM 1933 C C . THR A 1 250 ? -8.550 -1.217 34.242 1.00 98.50 250 THR A C 1
ATOM 1935 O O . THR A 1 250 ? -7.964 -0.831 33.232 1.00 98.50 250 THR A O 1
ATOM 1938 N N . THR A 1 251 ? -9.055 -2.449 34.319 1.00 98.00 251 THR A N 1
ATOM 1939 C CA . THR A 1 251 ? -8.973 -3.398 33.197 1.00 98.00 251 THR A CA 1
ATOM 1940 C C . THR A 1 251 ? -9.850 -2.981 32.014 1.00 98.00 251 THR A C 1
ATOM 1942 O O . THR A 1 251 ? -9.453 -3.173 30.862 1.00 98.00 251 THR A O 1
ATOM 1945 N N . GLN A 1 252 ? -11.014 -2.365 32.254 1.00 98.50 252 GLN A N 1
ATOM 1946 C CA . GLN A 1 252 ? -11.842 -1.776 31.196 1.00 98.50 252 GLN A CA 1
ATOM 1947 C C . GLN A 1 252 ? -11.143 -0.596 30.511 1.00 98.50 252 GLN A C 1
ATOM 1949 O O . GLN A 1 252 ? -11.162 -0.522 29.281 1.00 98.50 252 GLN A O 1
ATOM 1954 N N . GLU A 1 253 ? -10.480 0.275 31.273 1.00 98.50 253 GLU A N 1
ATOM 1955 C CA . GLU A 1 253 ? -9.670 1.373 30.729 1.00 98.50 253 GLU A CA 1
ATOM 1956 C C . GLU A 1 253 ? -8.512 0.848 29.871 1.00 98.50 253 GLU A C 1
ATOM 1958 O O . GLU A 1 253 ? -8.360 1.261 28.721 1.00 98.50 253 GLU A O 1
ATOM 1963 N N . GLN A 1 254 ? -7.754 -0.134 30.370 1.00 98.38 254 GLN A N 1
ATOM 1964 C CA . GLN A 1 254 ? -6.677 -0.779 29.609 1.00 98.38 254 GLN A CA 1
ATOM 1965 C C . GLN A 1 254 ? -7.190 -1.412 28.313 1.00 98.38 254 GLN A C 1
ATOM 1967 O O . GLN A 1 254 ? -6.570 -1.277 27.257 1.00 98.38 254 GLN A O 1
ATOM 1972 N N . ARG A 1 255 ? -8.347 -2.081 28.361 1.00 98.50 255 ARG A N 1
ATOM 1973 C CA . ARG A 1 255 ? -8.974 -2.660 27.170 1.00 98.50 255 ARG A CA 1
ATOM 1974 C C . ARG A 1 255 ? -9.372 -1.585 26.161 1.00 98.50 255 ARG A C 1
ATOM 1976 O O . ARG A 1 255 ? -9.171 -1.794 24.967 1.00 98.50 255 ARG A O 1
ATOM 1983 N N . ALA A 1 256 ? -9.925 -0.460 26.613 1.00 98.38 256 ALA A N 1
ATOM 1984 C CA . ALA A 1 256 ? -10.267 0.658 25.738 1.00 98.38 256 ALA A CA 1
ATOM 1985 C C . ALA A 1 256 ? -9.016 1.258 25.076 1.00 98.38 256 ALA A C 1
ATOM 1987 O O . ALA A 1 256 ? -9.033 1.559 23.884 1.00 98.38 256 ALA A O 1
ATOM 1988 N N . GLN A 1 257 ? -7.914 1.356 25.822 1.00 98.50 257 GLN A N 1
ATOM 1989 C CA . GLN A 1 257 ? -6.638 1.864 25.325 1.00 98.50 257 GLN A CA 1
ATOM 1990 C C . GLN A 1 257 ? -6.021 0.934 24.269 1.00 98.50 257 GLN A C 1
ATOM 1992 O O . GLN A 1 257 ? -5.718 1.379 23.164 1.00 98.50 257 GLN A O 1
ATOM 1997 N N . LEU A 1 258 ? -5.953 -0.373 24.546 1.00 98.44 258 LEU A N 1
ATOM 1998 C CA . LEU A 1 258 ? -5.506 -1.378 23.572 1.00 98.44 258 LEU A CA 1
ATOM 1999 C C . LEU A 1 258 ? -6.402 -1.426 22.330 1.00 98.44 258 LEU A C 1
ATOM 2001 O O . LEU A 1 258 ? -5.932 -1.691 21.225 1.00 98.44 258 LEU A O 1
ATOM 2005 N N . GLN A 1 259 ? -7.701 -1.176 22.492 1.00 98.56 259 GLN A N 1
ATOM 2006 C CA . GLN A 1 259 ? -8.620 -1.101 21.366 1.00 98.56 259 GLN A CA 1
ATOM 2007 C C . GLN A 1 259 ? -8.336 0.121 20.483 1.00 98.56 259 GLN A C 1
ATOM 2009 O O . GLN A 1 259 ? -8.306 -0.022 19.263 1.00 98.56 259 GLN A O 1
ATOM 2014 N N . ALA A 1 260 ? -8.054 1.282 21.077 1.00 98.44 260 ALA A N 1
ATOM 2015 C CA . ALA A 1 260 ? -7.647 2.470 20.330 1.00 98.44 260 ALA A CA 1
ATOM 2016 C C . ALA A 1 260 ? -6.308 2.260 19.598 1.00 98.44 260 ALA A C 1
ATOM 2018 O O . ALA A 1 260 ? -6.185 2.624 18.430 1.00 98.44 260 ALA A O 1
ATOM 2019 N N . GLU A 1 261 ? -5.329 1.617 20.242 1.00 98.69 261 GLU A N 1
ATOM 2020 C CA . GLU A 1 261 ? -4.049 1.260 19.613 1.00 98.69 261 GLU A CA 1
ATOM 2021 C C . GLU A 1 261 ? -4.238 0.290 18.442 1.00 98.69 261 GLU A C 1
ATOM 2023 O O . GLU A 1 261 ? -3.695 0.512 17.360 1.00 98.69 261 GLU A O 1
ATOM 2028 N N . ARG A 1 262 ? -5.058 -0.754 18.617 1.00 98.62 262 ARG A N 1
ATOM 2029 C CA . ARG A 1 262 ? -5.416 -1.687 17.539 1.00 98.62 262 ARG A CA 1
ATOM 2030 C C . ARG A 1 262 ? -6.039 -0.950 16.357 1.00 98.62 262 ARG A C 1
ATOM 2032 O O . ARG A 1 262 ? -5.690 -1.236 15.214 1.00 98.62 262 ARG A O 1
ATOM 2039 N N . ASP A 1 263 ? -6.960 -0.030 16.621 1.00 98.56 263 ASP A N 1
ATOM 2040 C CA . ASP A 1 263 ? -7.649 0.714 15.571 1.00 98.56 263 ASP A CA 1
ATOM 2041 C C . ASP A 1 263 ? -6.679 1.671 14.853 1.00 98.56 263 ASP A C 1
ATOM 2043 O O . ASP A 1 263 ? -6.717 1.753 13.625 1.00 98.56 263 ASP A O 1
ATOM 2047 N N . SER A 1 264 ? -5.741 2.303 15.570 1.00 98.56 264 SER A N 1
ATOM 2048 C CA . SER A 1 264 ? -4.652 3.100 14.974 1.00 98.56 264 SER A CA 1
ATOM 2049 C C . SER A 1 264 ? -3.755 2.254 14.069 1.00 98.56 264 SER A C 1
ATOM 2051 O O . SER A 1 264 ? -3.536 2.599 12.908 1.00 98.56 264 SER A O 1
ATOM 2053 N N . LEU A 1 265 ? -3.297 1.098 14.558 1.00 98.56 265 LEU A N 1
ATOM 2054 C CA . LEU A 1 265 ? -2.462 0.176 13.784 1.00 98.56 265 LEU A CA 1
ATOM 2055 C C . LEU A 1 265 ? -3.196 -0.370 12.552 1.00 98.56 265 LEU A C 1
ATOM 2057 O O . LEU A 1 265 ? -2.583 -0.556 11.504 1.00 98.56 265 LEU A O 1
ATOM 2061 N N . ALA A 1 266 ? -4.508 -0.603 12.643 1.00 98.56 266 ALA A N 1
ATOM 2062 C CA . ALA A 1 266 ? -5.314 -1.012 11.496 1.00 98.56 266 ALA A CA 1
ATOM 2063 C C . ALA A 1 266 ? -5.366 0.080 10.411 1.00 98.56 266 ALA A C 1
ATOM 2065 O O . ALA A 1 266 ? -5.260 -0.236 9.224 1.00 98.56 266 ALA A O 1
ATOM 2066 N N . HIS A 1 267 ? -5.470 1.354 10.805 1.00 98.50 267 HIS A N 1
ATOM 2067 C CA . HIS A 1 267 ? -5.410 2.479 9.867 1.00 98.50 267 HIS A CA 1
ATOM 2068 C C . HIS A 1 267 ? -4.024 2.610 9.226 1.00 98.50 267 HIS A C 1
ATOM 2070 O O . HIS A 1 267 ? -3.929 2.729 8.005 1.00 98.50 267 HIS A O 1
ATOM 2076 N N . GLU A 1 268 ? -2.951 2.527 10.016 1.00 98.56 268 GLU A N 1
ATOM 2077 C CA . GLU A 1 268 ? -1.574 2.568 9.504 1.00 98.56 268 GLU A CA 1
ATOM 2078 C C . GLU A 1 268 ? -1.288 1.420 8.530 1.00 98.56 268 GLU A C 1
ATOM 2080 O O . GLU A 1 268 ? -0.695 1.624 7.468 1.00 98.56 268 GLU A O 1
ATOM 2085 N N . LEU A 1 269 ? -1.759 0.213 8.850 1.00 98.62 269 LEU A N 1
ATOM 2086 C CA . LEU A 1 269 ? -1.616 -0.948 7.984 1.00 98.62 269 LEU A CA 1
ATOM 2087 C C . LEU A 1 269 ? -2.379 -0.760 6.663 1.00 98.62 269 LEU A C 1
ATOM 2089 O O . LEU A 1 269 ? -1.831 -1.059 5.602 1.00 98.62 269 LEU A O 1
ATOM 2093 N N . SER A 1 270 ? -3.606 -0.229 6.707 1.00 98.56 270 SER A N 1
ATOM 2094 C CA . SER A 1 270 ? -4.381 0.095 5.500 1.00 98.56 270 SER A CA 1
ATOM 2095 C C . SER A 1 270 ? -3.654 1.117 4.624 1.00 98.56 270 SER A C 1
ATOM 2097 O O . SER A 1 270 ? -3.483 0.890 3.427 1.00 98.56 270 SER A O 1
ATOM 2099 N N . ALA A 1 271 ? -3.144 2.195 5.225 1.00 98.56 271 ALA A N 1
ATOM 2100 C CA . ALA A 1 271 ? -2.384 3.220 4.514 1.00 98.56 271 ALA A CA 1
ATOM 2101 C C . ALA A 1 271 ? -1.101 2.650 3.878 1.00 98.56 271 ALA A C 1
ATOM 2103 O O . ALA A 1 271 ? -0.779 2.952 2.727 1.00 98.56 271 ALA A O 1
ATOM 2104 N N . SER A 1 272 ? -0.388 1.769 4.588 1.00 98.25 272 SER A N 1
ATOM 2105 C CA . SER A 1 272 ? 0.800 1.090 4.058 1.00 98.25 272 SER A CA 1
ATOM 2106 C C . SER A 1 272 ? 0.464 0.158 2.886 1.00 98.25 272 SER A C 1
ATOM 2108 O O . SER A 1 272 ? 1.189 0.130 1.886 1.00 98.25 272 SER A O 1
ATOM 2110 N N . TYR A 1 273 ? -0.658 -0.570 2.952 1.00 98.44 273 TYR A N 1
ATOM 2111 C CA . TYR A 1 273 ? -1.132 -1.381 1.830 1.00 98.44 273 TYR A CA 1
ATOM 2112 C C . TYR A 1 273 ? -1.472 -0.523 0.611 1.00 98.44 273 TYR A C 1
ATOM 2114 O O . TYR A 1 273 ? -1.040 -0.852 -0.496 1.00 98.44 273 TYR A O 1
ATOM 2122 N N . GLU A 1 274 ? -2.174 0.593 0.795 1.00 98.50 274 GLU A N 1
ATOM 2123 C CA . GLU A 1 274 ? -2.472 1.535 -0.286 1.00 98.50 274 GLU A CA 1
ATOM 2124 C C . GLU A 1 274 ? -1.186 2.065 -0.931 1.00 98.50 274 GLU A C 1
ATOM 2126 O O . GLU A 1 274 ? -1.026 1.970 -2.152 1.00 98.50 274 GLU A O 1
ATOM 2131 N N . GLN A 1 275 ? -0.215 2.504 -0.125 1.00 98.62 275 GLN A N 1
ATOM 2132 C CA . GLN A 1 275 ? 1.087 2.956 -0.617 1.00 98.62 275 GLN A CA 1
ATOM 2133 C C . GLN A 1 275 ? 1.813 1.859 -1.409 1.00 98.62 275 GLN A C 1
ATOM 2135 O O . GLN A 1 275 ? 2.337 2.112 -2.495 1.00 98.62 275 GLN A O 1
ATOM 2140 N N . ARG A 1 276 ? 1.811 0.616 -0.913 1.00 98.69 276 ARG A N 1
ATOM 2141 C CA . ARG A 1 276 ? 2.406 -0.522 -1.623 1.00 98.69 276 ARG A CA 1
ATOM 2142 C C . ARG A 1 276 ? 1.721 -0.771 -2.966 1.00 98.69 276 ARG A C 1
ATOM 2144 O O . ARG A 1 276 ? 2.409 -1.046 -3.948 1.00 98.69 276 ARG A O 1
ATOM 2151 N N . THR A 1 277 ? 0.394 -0.671 -3.035 1.00 98.62 277 THR A N 1
ATOM 2152 C CA . THR A 1 277 ? -0.328 -0.834 -4.307 1.00 98.62 277 THR A CA 1
ATOM 2153 C C . THR A 1 277 ? -0.027 0.294 -5.294 1.00 98.62 277 THR A C 1
ATOM 2155 O O . THR A 1 277 ? 0.094 0.025 -6.488 1.00 98.62 277 THR A O 1
ATOM 2158 N N . ALA A 1 278 ? 0.158 1.530 -4.820 1.00 98.38 278 ALA A N 1
ATOM 2159 C CA . ALA A 1 278 ? 0.572 2.654 -5.656 1.00 98.38 278 ALA A CA 1
ATOM 2160 C C . ALA A 1 278 ? 1.978 2.431 -6.236 1.00 98.38 278 ALA A C 1
ATOM 2162 O O . ALA A 1 278 ? 2.147 2.467 -7.454 1.00 98.38 278 ALA A O 1
ATOM 2163 N N . LEU A 1 279 ? 2.950 2.070 -5.391 1.00 98.38 279 LEU A N 1
ATOM 2164 C CA . LEU A 1 279 ? 4.313 1.744 -5.827 1.00 98.38 279 LEU A CA 1
ATOM 2165 C C . LEU A 1 279 ? 4.350 0.554 -6.794 1.00 98.38 279 LEU A C 1
ATOM 2167 O O . LEU A 1 279 ? 5.153 0.526 -7.724 1.00 98.38 279 LEU A O 1
ATOM 2171 N N . GLN A 1 280 ? 3.473 -0.434 -6.605 1.00 98.62 280 GLN A N 1
ATOM 2172 C CA . GLN A 1 280 ? 3.362 -1.557 -7.530 1.00 98.62 280 GLN A CA 1
ATOM 2173 C C . GLN A 1 280 ? 2.879 -1.106 -8.915 1.00 98.62 280 GLN A C 1
ATOM 2175 O O . GLN A 1 280 ? 3.456 -1.523 -9.916 1.00 98.62 280 GLN A O 1
ATOM 2180 N N . ARG A 1 281 ? 1.883 -0.213 -8.980 1.00 98.56 281 ARG A N 1
ATOM 2181 C CA . ARG A 1 281 ? 1.420 0.372 -10.250 1.00 98.56 281 ARG A CA 1
ATOM 2182 C C . ARG A 1 281 ? 2.516 1.189 -10.931 1.00 98.56 281 ARG A C 1
ATOM 2184 O O . ARG A 1 281 ? 2.687 1.066 -12.139 1.00 98.56 281 ARG A O 1
ATOM 2191 N N . GLU A 1 282 ? 3.273 1.981 -10.173 1.00 98.69 282 GLU A N 1
ATOM 2192 C CA . GLU A 1 282 ? 4.411 2.741 -10.709 1.00 98.69 282 GLU A CA 1
ATOM 2193 C C . GLU A 1 282 ? 5.495 1.820 -11.273 1.00 98.69 282 GLU A C 1
ATOM 2195 O O . GLU A 1 282 ? 5.962 2.026 -12.392 1.00 98.69 282 GLU A O 1
ATOM 2200 N N . ARG A 1 283 ? 5.858 0.761 -10.540 1.00 98.56 283 ARG A N 1
ATOM 2201 C CA . ARG A 1 283 ? 6.813 -0.250 -11.009 1.00 98.56 283 ARG A CA 1
ATOM 2202 C C . ARG A 1 283 ? 6.344 -0.902 -12.309 1.00 98.56 283 ARG A C 1
ATOM 2204 O O . ARG A 1 283 ? 7.146 -1.057 -13.225 1.00 98.56 283 ARG A O 1
ATOM 2211 N N . ASP A 1 284 ? 5.074 -1.292 -12.387 1.00 98.56 284 ASP A N 1
ATOM 2212 C CA . ASP A 1 284 ? 4.525 -1.965 -13.566 1.00 98.56 284 ASP A CA 1
ATOM 2213 C C . ASP A 1 284 ? 4.475 -1.004 -14.776 1.00 98.56 284 ASP A C 1
ATOM 2215 O O . ASP A 1 284 ? 4.852 -1.389 -15.883 1.00 98.56 284 ASP A O 1
ATOM 2219 N N . ALA A 1 285 ? 4.146 0.275 -14.557 1.00 98.50 285 ALA A N 1
ATOM 2220 C CA . ALA A 1 285 ? 4.219 1.313 -15.589 1.00 98.50 285 ALA A CA 1
ATOM 2221 C C . ALA A 1 285 ? 5.660 1.556 -16.081 1.00 98.50 285 ALA A C 1
ATOM 2223 O O . ALA A 1 285 ? 5.896 1.674 -17.284 1.00 98.50 285 ALA A O 1
ATOM 2224 N N . LEU A 1 286 ? 6.642 1.594 -15.173 1.00 98.50 286 LEU A N 1
ATOM 2225 C CA . LEU A 1 286 ? 8.059 1.717 -15.532 1.00 98.50 286 LEU A CA 1
ATOM 2226 C C . LEU A 1 286 ? 8.567 0.489 -16.296 1.00 98.50 286 LEU A C 1
ATOM 2228 O O . LEU A 1 286 ? 9.339 0.635 -17.243 1.00 98.50 286 LEU A O 1
ATOM 2232 N N . ALA A 1 287 ? 8.123 -0.714 -15.928 1.00 98.62 287 ALA A N 1
ATOM 2233 C CA . ALA A 1 287 ? 8.460 -1.936 -16.652 1.00 98.62 287 ALA A CA 1
ATOM 2234 C C . ALA A 1 287 ? 7.936 -1.895 -18.097 1.00 98.62 287 ALA A C 1
ATOM 2236 O O . ALA A 1 287 ? 8.667 -2.248 -19.024 1.00 98.62 287 ALA A O 1
ATOM 2237 N N . GLU A 1 288 ? 6.714 -1.397 -18.308 1.00 98.50 288 GLU A N 1
ATOM 2238 C CA . GLU A 1 288 ? 6.158 -1.206 -19.649 1.00 98.50 288 GLU A CA 1
ATOM 2239 C C . GLU A 1 288 ? 6.942 -0.152 -20.450 1.00 98.50 288 GLU A C 1
ATOM 2241 O O . GLU A 1 288 ? 7.253 -0.367 -21.623 1.00 98.50 288 GLU A O 1
ATOM 2246 N N . GLN A 1 289 ? 7.329 0.963 -19.821 1.00 98.50 289 GLN A N 1
ATOM 2247 C CA . GLN A 1 289 ? 8.163 1.984 -20.465 1.00 98.50 289 GLN A CA 1
ATOM 2248 C C . GLN A 1 289 ? 9.531 1.432 -20.887 1.00 98.50 289 GLN A C 1
ATOM 2250 O O . GLN A 1 289 ? 9.964 1.674 -22.015 1.00 98.50 289 GLN A O 1
ATOM 2255 N N . LEU A 1 290 ? 10.197 0.663 -20.019 1.00 98.56 290 LEU A N 1
ATOM 2256 C CA . LEU A 1 290 ? 11.471 0.013 -20.338 1.00 98.56 290 LEU A CA 1
ATOM 2257 C C . LEU A 1 290 ? 11.326 -0.993 -21.477 1.00 98.56 290 LEU A C 1
ATOM 2259 O O . LEU A 1 290 ? 12.187 -1.049 -22.355 1.00 98.56 290 LEU A O 1
ATOM 2263 N N . TRP A 1 291 ? 10.235 -1.759 -21.486 1.00 98.56 291 TRP A N 1
ATOM 2264 C CA . TRP A 1 291 ? 9.946 -2.698 -22.561 1.00 98.56 291 TRP A CA 1
ATOM 2265 C C . TRP A 1 291 ? 9.766 -1.976 -23.905 1.00 98.56 291 TRP A C 1
ATOM 2267 O O . TRP A 1 291 ? 10.455 -2.313 -24.868 1.00 98.56 291 TRP A O 1
ATOM 2277 N N . ARG A 1 292 ? 8.952 -0.910 -23.953 1.00 98.62 292 ARG A N 1
ATOM 2278 C CA . ARG A 1 292 ? 8.762 -0.087 -25.164 1.00 98.62 292 ARG A CA 1
ATOM 2279 C C . ARG A 1 292 ? 10.061 0.564 -25.640 1.00 98.62 292 ARG A C 1
ATOM 2281 O O . ARG A 1 292 ? 10.342 0.573 -26.834 1.00 98.62 292 ARG A O 1
ATOM 2288 N N . ALA A 1 293 ? 10.873 1.092 -24.725 1.00 98.19 293 ALA A N 1
ATOM 2289 C CA . ALA A 1 293 ? 12.175 1.661 -25.068 1.00 98.19 293 ALA A CA 1
ATOM 2290 C C . ALA A 1 293 ? 13.137 0.591 -25.618 1.00 98.19 293 ALA A C 1
ATOM 2292 O O . ALA A 1 293 ? 13.887 0.847 -26.561 1.00 98.19 293 ALA A O 1
ATOM 2293 N N . GLY A 1 294 ? 13.095 -0.623 -25.059 1.00 98.50 294 GLY A N 1
ATOM 2294 C CA . GLY A 1 294 ? 13.823 -1.780 -25.573 1.00 98.50 294 GLY A CA 1
ATOM 2295 C C . GLY A 1 294 ? 13.398 -2.149 -26.995 1.00 98.50 294 GLY A C 1
ATOM 2296 O O . GLY A 1 294 ? 14.255 -2.373 -27.848 1.00 98.50 294 GLY A O 1
ATOM 2297 N N . GLU A 1 295 ? 12.094 -2.136 -27.270 1.00 98.38 295 GLU A N 1
ATOM 2298 C CA . GLU A 1 295 ? 11.540 -2.391 -28.601 1.00 98.38 295 GLU A CA 1
ATOM 2299 C C . GLU A 1 295 ? 11.952 -1.310 -29.611 1.00 98.38 295 GLU A C 1
ATOM 2301 O O . GLU A 1 295 ? 12.469 -1.633 -30.679 1.00 98.38 295 GLU A O 1
ATOM 2306 N N . GLN A 1 296 ? 11.842 -0.029 -29.251 1.00 97.88 296 GLN A N 1
ATOM 2307 C CA . GLN A 1 296 ? 12.322 1.083 -30.084 1.00 97.88 296 GLN A CA 1
ATOM 2308 C C . GLN A 1 296 ? 13.821 0.962 -30.388 1.00 97.88 296 GLN A C 1
ATOM 2310 O O . GLN A 1 296 ? 14.253 1.147 -31.525 1.00 97.88 296 GLN A O 1
ATOM 2315 N N . ARG A 1 297 ? 14.635 0.596 -29.391 1.00 98.25 297 ARG A N 1
ATOM 2316 C CA . ARG A 1 297 ? 16.070 0.364 -29.592 1.00 98.25 297 ARG A CA 1
ATOM 2317 C C . ARG A 1 297 ? 16.327 -0.799 -30.553 1.00 98.25 297 ARG A C 1
ATOM 2319 O O . ARG A 1 297 ? 17.241 -0.708 -31.371 1.00 98.25 297 ARG A O 1
ATOM 2326 N N . ALA A 1 298 ? 15.545 -1.873 -30.460 1.00 97.81 298 ALA A N 1
ATOM 2327 C CA . ALA A 1 298 ? 15.641 -3.008 -31.373 1.00 97.81 298 ALA A CA 1
ATOM 2328 C C . ALA A 1 298 ? 15.247 -2.628 -32.811 1.00 97.81 298 ALA A C 1
ATOM 2330 O O . ALA A 1 298 ? 15.878 -3.107 -33.749 1.00 97.81 298 ALA A O 1
ATOM 2331 N N . GLN A 1 299 ? 14.275 -1.726 -32.990 1.00 97.19 299 GLN A N 1
ATOM 2332 C CA . GLN A 1 299 ? 13.874 -1.215 -34.307 1.00 97.19 299 GLN A CA 1
ATOM 2333 C C . GLN A 1 299 ? 14.975 -0.388 -34.990 1.00 97.19 299 GLN A C 1
ATOM 2335 O O . GLN A 1 299 ? 15.156 -0.505 -36.197 1.00 97.19 299 GLN A O 1
ATOM 2340 N N . VAL A 1 300 ? 15.745 0.404 -34.234 1.00 97.62 300 VAL A N 1
ATOM 2341 C CA . VAL A 1 300 ? 16.823 1.256 -34.786 1.00 97.62 300 VAL A CA 1
ATOM 2342 C C . VAL A 1 300 ? 18.142 0.490 -34.992 1.00 97.62 300 VAL A C 1
ATOM 2344 O O . VAL A 1 300 ? 18.987 0.894 -35.792 1.00 97.62 300 VAL A O 1
ATOM 2347 N N . ALA A 1 301 ? 18.341 -0.642 -34.310 1.00 98.31 301 ALA A N 1
ATOM 2348 C CA . ALA A 1 301 ? 19.536 -1.478 -34.454 1.00 98.31 301 ALA A CA 1
ATOM 2349 C C . ALA A 1 301 ? 19.897 -1.853 -35.915 1.00 98.31 301 ALA A C 1
ATOM 2351 O O . ALA A 1 301 ? 21.053 -1.638 -36.288 1.00 98.31 301 ALA A O 1
ATOM 2352 N N . PRO A 1 302 ? 18.972 -2.342 -36.770 1.00 98.00 302 PRO A N 1
ATOM 2353 C CA . PRO A 1 302 ? 19.299 -2.672 -38.159 1.00 98.00 302 PRO A CA 1
ATOM 2354 C C . PRO A 1 302 ? 19.697 -1.448 -38.992 1.00 98.00 302 PRO A C 1
ATOM 2356 O O . PRO A 1 302 ? 20.561 -1.560 -39.860 1.00 98.00 302 PRO A O 1
ATOM 2359 N N . GLU A 1 303 ? 19.113 -0.273 -38.732 1.00 97.88 303 GLU A N 1
ATOM 2360 C CA . GLU A 1 303 ? 19.482 0.963 -39.432 1.00 97.88 303 GLU A CA 1
ATOM 2361 C C . GLU A 1 303 ? 20.917 1.379 -39.102 1.00 97.88 303 GLU A C 1
ATOM 2363 O O . GLU A 1 303 ? 21.691 1.715 -40.001 1.00 97.88 303 GLU A O 1
ATOM 2368 N N . ARG A 1 304 ? 21.301 1.289 -37.821 1.00 98.00 304 ARG A N 1
ATOM 2369 C CA . ARG A 1 304 ? 22.684 1.515 -37.385 1.00 98.00 304 ARG A CA 1
ATOM 2370 C C . ARG A 1 304 ? 23.642 0.537 -38.066 1.00 98.00 304 ARG A C 1
ATOM 2372 O O . ARG A 1 304 ? 24.642 0.971 -38.628 1.00 98.00 304 ARG A O 1
ATOM 2379 N N . ASP A 1 305 ? 23.329 -0.756 -38.063 1.00 98.25 305 ASP A N 1
ATOM 2380 C CA . ASP A 1 305 ? 24.205 -1.782 -38.646 1.00 98.25 305 ASP A CA 1
ATOM 2381 C C . ASP A 1 305 ? 24.342 -1.615 -40.179 1.00 98.25 305 ASP A C 1
ATOM 2383 O O . ASP A 1 305 ? 25.414 -1.840 -40.760 1.00 98.25 305 ASP A O 1
ATOM 2387 N N . ALA A 1 306 ? 23.283 -1.147 -40.850 1.00 98.00 306 ALA A N 1
ATOM 2388 C CA . ALA A 1 306 ? 23.318 -0.781 -42.264 1.00 98.00 306 ALA A CA 1
ATOM 2389 C C . ALA A 1 306 ? 24.197 0.455 -42.525 1.00 98.00 306 ALA A C 1
ATOM 2391 O O . ALA A 1 306 ? 24.963 0.473 -43.494 1.00 98.00 306 ALA A O 1
ATOM 2392 N N . LEU A 1 307 ? 24.123 1.479 -41.668 1.00 98.06 307 LEU A N 1
ATOM 2393 C CA . LEU A 1 307 ? 24.994 2.655 -41.746 1.00 98.06 307 LEU A CA 1
ATOM 2394 C C . LEU A 1 307 ? 26.463 2.292 -41.505 1.00 98.06 307 LEU A C 1
ATOM 2396 O O . LEU A 1 307 ? 27.312 2.724 -42.284 1.00 98.06 307 LEU A O 1
ATOM 2400 N N . ASP A 1 308 ? 26.759 1.440 -40.524 1.00 98.56 308 ASP A N 1
ATOM 2401 C CA . ASP A 1 308 ? 28.116 0.941 -40.270 1.00 98.56 308 ASP A CA 1
ATOM 2402 C C . ASP A 1 308 ? 28.674 0.192 -41.489 1.00 98.56 308 ASP A C 1
ATOM 2404 O O . ASP A 1 308 ? 29.827 0.381 -41.885 1.00 98.56 308 ASP A O 1
ATOM 2408 N N . SER A 1 309 ? 27.846 -0.623 -42.146 1.00 98.31 309 SER A N 1
ATOM 2409 C CA . SER A 1 309 ? 28.235 -1.343 -43.366 1.00 98.31 309 SER A CA 1
ATOM 2410 C C . SER A 1 309 ? 28.529 -0.390 -44.536 1.00 98.31 309 SER A C 1
ATOM 2412 O O . SER A 1 309 ? 29.498 -0.581 -45.281 1.00 98.31 309 SER A O 1
ATOM 2414 N N . ARG A 1 310 ? 27.732 0.678 -44.685 1.00 98.56 310 ARG A N 1
ATOM 2415 C CA . ARG A 1 310 ? 27.960 1.733 -45.687 1.00 98.56 310 ARG A CA 1
ATOM 2416 C C . ARG A 1 310 ? 29.226 2.531 -45.393 1.00 98.56 310 ARG A C 1
ATOM 2418 O O . ARG A 1 310 ? 29.984 2.795 -46.323 1.00 98.56 310 ARG A O 1
ATOM 2425 N N . LEU A 1 311 ? 29.472 2.871 -44.127 1.00 98.50 311 LEU A N 1
ATOM 2426 C CA . LEU A 1 311 ? 30.674 3.584 -43.702 1.00 98.50 311 LEU A CA 1
ATOM 2427 C C . LEU A 1 311 ? 31.929 2.777 -44.046 1.00 98.50 311 LEU A C 1
ATOM 2429 O O . LEU A 1 311 ? 32.806 3.297 -44.726 1.00 98.50 311 LEU A O 1
ATOM 2433 N N . ARG A 1 312 ? 31.966 1.484 -43.700 1.00 98.44 312 ARG A N 1
ATOM 2434 C CA . ARG A 1 312 ? 33.085 0.588 -44.053 1.00 98.44 312 ARG A CA 1
ATOM 2435 C C . ARG A 1 312 ? 33.332 0.523 -45.560 1.00 98.44 312 ARG A C 1
ATOM 2437 O O . ARG A 1 312 ? 34.476 0.503 -46.009 1.00 98.44 312 ARG A O 1
ATOM 2444 N N . THR A 1 313 ? 32.260 0.498 -46.352 1.00 98.44 313 THR A N 1
ATOM 2445 C CA . THR A 1 313 ? 32.365 0.492 -47.819 1.00 98.44 313 THR A CA 1
ATOM 2446 C C . THR A 1 313 ? 32.959 1.803 -48.334 1.00 98.44 313 THR A C 1
ATOM 2448 O O . THR A 1 313 ? 33.873 1.781 -49.157 1.00 98.44 313 THR A O 1
ATOM 2451 N N . ALA A 1 314 ? 32.486 2.942 -47.823 1.00 97.94 314 ALA A N 1
ATOM 2452 C CA . ALA A 1 314 ? 33.006 4.256 -48.185 1.00 97.94 314 ALA A CA 1
ATOM 2453 C C . ALA A 1 314 ? 34.478 4.424 -47.766 1.00 97.94 314 ALA A C 1
ATOM 2455 O O . ALA A 1 314 ? 35.292 4.896 -48.556 1.00 97.94 314 ALA A O 1
ATOM 2456 N N . GLU A 1 315 ? 34.853 3.968 -46.569 1.00 98.50 315 GLU A N 1
ATOM 2457 C CA . GLU A 1 315 ? 36.246 3.948 -46.107 1.00 98.50 315 GLU A CA 1
ATOM 2458 C C . GLU A 1 315 ? 37.146 3.139 -47.049 1.00 98.50 315 GLU A C 1
ATOM 2460 O O . GLU A 1 315 ? 38.256 3.567 -47.375 1.00 98.50 315 GLU A O 1
ATOM 2465 N N . GLN A 1 316 ? 36.670 1.987 -47.533 1.00 98.44 316 GLN A N 1
ATOM 2466 C CA . GLN A 1 316 ? 37.420 1.188 -48.498 1.00 98.44 316 GLN A CA 1
ATOM 2467 C C . GLN A 1 316 ? 37.548 1.892 -49.857 1.00 98.44 316 GLN A C 1
ATOM 2469 O O . GLN A 1 316 ? 38.614 1.844 -50.470 1.00 98.44 316 GLN A O 1
ATOM 2474 N N . GLN A 1 317 ? 36.500 2.577 -50.320 1.00 98.25 317 GLN A N 1
ATOM 2475 C CA . GLN A 1 317 ? 36.556 3.373 -51.551 1.00 98.25 317 GLN A CA 1
ATOM 2476 C C . GLN A 1 317 ? 37.572 4.512 -51.446 1.00 98.25 317 GLN A C 1
ATOM 2478 O O . GLN A 1 317 ? 38.360 4.699 -52.369 1.00 98.25 317 GLN A O 1
ATOM 2483 N N . VAL A 1 318 ? 37.608 5.225 -50.317 1.00 98.44 318 VAL A N 1
ATOM 2484 C CA . VAL A 1 318 ? 38.600 6.284 -50.074 1.00 98.44 318 VAL A CA 1
ATOM 2485 C C . VAL A 1 318 ? 40.019 5.721 -50.128 1.00 98.44 318 VAL A C 1
ATOM 2487 O O . VAL A 1 318 ? 40.865 6.293 -50.810 1.00 98.44 318 VAL A O 1
ATOM 2490 N N . LYS A 1 319 ? 40.280 4.570 -49.491 1.00 98.38 319 LYS A N 1
ATOM 2491 C CA . LYS A 1 319 ? 41.594 3.903 -49.566 1.00 98.38 319 LYS A CA 1
ATOM 2492 C C . LYS A 1 319 ? 41.981 3.540 -51.001 1.00 98.38 319 LYS A C 1
ATOM 2494 O O . LYS A 1 319 ? 43.130 3.737 -51.389 1.00 98.38 319 LYS A O 1
ATOM 2499 N N . ASN A 1 320 ? 41.035 3.031 -51.790 1.00 98.31 320 ASN A N 1
ATOM 2500 C CA . ASN A 1 320 ? 41.280 2.679 -53.188 1.00 98.31 320 ASN A CA 1
ATOM 2501 C C . ASN A 1 320 ? 41.593 3.922 -54.036 1.00 98.31 320 ASN A C 1
ATOM 2503 O O . ASN A 1 320 ? 42.571 3.920 -54.777 1.00 98.31 320 ASN A O 1
ATOM 2507 N N . LEU A 1 321 ? 40.802 4.990 -53.887 1.00 98.12 321 LEU A N 1
ATOM 2508 C CA . LEU A 1 321 ? 41.021 6.259 -54.585 1.00 98.12 321 LEU A CA 1
ATOM 2509 C C . LEU A 1 321 ? 42.351 6.902 -54.189 1.00 98.12 321 LEU A C 1
ATOM 2511 O O . LEU A 1 321 ? 43.045 7.452 -55.036 1.00 98.12 321 LEU A O 1
ATOM 2515 N N . GLN A 1 322 ? 42.744 6.801 -52.921 1.00 98.31 322 GLN A N 1
ATOM 2516 C CA . GLN A 1 322 ? 44.042 7.285 -52.467 1.00 98.31 322 GLN A CA 1
ATOM 2517 C C . GLN A 1 322 ? 45.192 6.528 -53.145 1.00 98.31 322 GLN A C 1
ATOM 2519 O O . GLN A 1 322 ? 46.121 7.155 -53.648 1.00 98.31 322 GLN A O 1
ATOM 2524 N N . ALA A 1 323 ? 45.095 5.199 -53.247 1.00 98.12 323 ALA A N 1
ATOM 2525 C CA . ALA A 1 323 ? 46.079 4.397 -53.971 1.00 98.12 323 ALA A CA 1
ATOM 2526 C C . ALA A 1 323 ? 46.130 4.734 -55.475 1.00 98.12 323 ALA A C 1
ATOM 2528 O O . ALA A 1 323 ? 47.205 4.726 -56.077 1.00 98.12 323 ALA A O 1
ATOM 2529 N N . GLU A 1 324 ? 44.985 5.046 -56.088 1.00 98.31 324 GLU A N 1
ATOM 2530 C CA . GLU A 1 324 ? 44.910 5.493 -57.482 1.00 98.31 324 GLU A CA 1
ATOM 2531 C C . GLU A 1 324 ? 45.556 6.870 -57.676 1.00 98.31 324 GLU A C 1
ATOM 2533 O O . GLU A 1 324 ? 46.375 7.033 -58.578 1.00 98.31 324 GLU A O 1
ATOM 2538 N N . CYS A 1 325 ? 45.275 7.835 -56.797 1.00 98.12 325 CYS A N 1
ATOM 2539 C CA . CYS A 1 325 ? 45.933 9.141 -56.796 1.00 98.12 325 CYS A CA 1
ATOM 2540 C C . CYS A 1 325 ? 47.457 9.014 -56.655 1.00 98.12 325 CYS A C 1
ATOM 2542 O O . CYS A 1 325 ? 48.190 9.654 -57.408 1.00 98.12 325 CYS A O 1
ATOM 2544 N N . ASP A 1 326 ? 47.945 8.160 -55.750 1.00 98.31 326 ASP A N 1
ATOM 2545 C CA . ASP A 1 326 ? 49.381 7.905 -55.582 1.00 98.31 326 ASP A CA 1
ATOM 2546 C C . ASP A 1 326 ? 50.001 7.297 -56.848 1.00 98.31 326 ASP A C 1
ATOM 2548 O O . ASP A 1 326 ? 51.116 7.650 -57.246 1.00 98.31 326 ASP A O 1
ATOM 2552 N N . ARG A 1 327 ? 49.281 6.379 -57.506 1.00 98.44 327 ARG A N 1
ATOM 2553 C CA . ARG A 1 327 ? 49.703 5.782 -58.777 1.00 98.44 327 ARG A CA 1
ATOM 2554 C C . ARG A 1 327 ? 49.771 6.828 -59.888 1.00 98.44 327 ARG A C 1
ATOM 2556 O O . ARG A 1 327 ? 50.807 6.934 -60.541 1.00 98.44 327 ARG A O 1
ATOM 2563 N N . LEU A 1 328 ? 48.706 7.605 -60.083 1.00 97.81 328 LEU A N 1
ATOM 2564 C CA . LEU A 1 328 ? 48.649 8.663 -61.093 1.00 97.81 328 LEU A CA 1
ATOM 2565 C C . LEU A 1 328 ? 49.708 9.740 -60.835 1.00 97.81 328 LEU A C 1
ATOM 2567 O O . LEU A 1 328 ? 50.327 10.230 -61.777 1.00 97.81 328 LEU A O 1
ATOM 2571 N N . GLY A 1 329 ? 49.979 10.064 -59.568 1.00 98.25 329 GLY A N 1
ATOM 2572 C CA . GLY A 1 329 ? 51.066 10.961 -59.183 1.00 98.25 329 GLY A CA 1
ATOM 2573 C C . GLY A 1 329 ? 52.433 10.462 -59.661 1.00 98.25 329 GLY A C 1
ATOM 2574 O O . GLY A 1 329 ? 53.201 11.236 -60.235 1.00 98.25 329 GLY A O 1
ATOM 2575 N N . LYS A 1 330 ? 52.722 9.163 -59.500 1.00 98.06 330 LYS A N 1
ATOM 2576 C CA . LYS A 1 330 ? 53.958 8.542 -60.017 1.00 98.06 330 LYS A CA 1
ATOM 2577 C C . LYS A 1 330 ? 54.013 8.548 -61.544 1.00 98.06 330 LYS A C 1
ATOM 2579 O O . LYS A 1 330 ? 55.048 8.891 -62.110 1.00 98.06 330 LYS A O 1
ATOM 2584 N N . GLU A 1 331 ? 52.918 8.195 -62.216 1.00 98.12 331 GLU A N 1
ATOM 2585 C CA . GLU A 1 331 ? 52.841 8.199 -63.684 1.00 98.12 331 GLU A CA 1
ATOM 2586 C C . GLU A 1 331 ? 53.076 9.609 -64.255 1.00 98.12 331 GLU A C 1
ATOM 2588 O O . GLU A 1 331 ? 53.867 9.777 -65.186 1.00 98.12 331 GLU A O 1
ATOM 2593 N N . LEU A 1 332 ? 52.469 10.639 -63.655 1.00 98.12 332 LEU A N 1
ATOM 2594 C CA . LEU A 1 332 ? 52.663 12.036 -64.049 1.00 98.12 332 LEU A CA 1
ATOM 2595 C C . LEU A 1 332 ? 54.102 12.507 -63.811 1.00 98.12 332 LEU A C 1
ATOM 2597 O O . LEU A 1 332 ? 54.659 13.222 -64.646 1.00 98.12 332 LEU A O 1
ATOM 2601 N N . TRP A 1 333 ? 54.721 12.079 -62.708 1.00 98.00 333 TRP A N 1
ATOM 2602 C CA . TRP A 1 333 ? 56.126 12.365 -62.430 1.00 98.00 333 TRP A CA 1
ATOM 2603 C C . TRP A 1 333 ? 57.043 11.778 -63.512 1.00 98.00 333 TRP A C 1
ATOM 2605 O O . TRP A 1 333 ? 57.791 12.527 -64.143 1.00 98.00 333 TRP A O 1
ATOM 2615 N N . HIS A 1 334 ? 56.915 10.485 -63.822 1.00 98.12 334 HIS A N 1
ATOM 2616 C CA . HIS A 1 334 ? 57.701 9.845 -64.884 1.00 98.12 334 HIS A CA 1
ATOM 2617 C C . HIS A 1 334 ? 57.457 10.477 -66.262 1.00 98.12 334 HIS A C 1
ATOM 2619 O O . HIS A 1 334 ? 58.399 10.695 -67.022 1.00 98.12 334 HIS A O 1
ATOM 2625 N N . ALA A 1 335 ? 56.209 10.821 -66.591 1.00 97.25 335 ALA A N 1
ATOM 2626 C CA . ALA A 1 335 ? 55.893 11.513 -67.838 1.00 97.25 335 ALA A CA 1
ATOM 2627 C C . ALA A 1 335 ? 56.543 12.907 -67.908 1.00 97.25 335 ALA A C 1
ATOM 2629 O O . ALA A 1 335 ? 56.993 13.328 -68.975 1.00 97.25 335 ALA A O 1
ATOM 2630 N N . SER A 1 336 ? 56.623 13.621 -66.779 1.00 97.94 336 SER A N 1
ATOM 2631 C CA . SER A 1 336 ? 57.302 14.918 -66.701 1.00 97.94 336 SER A CA 1
ATOM 2632 C C . SER A 1 336 ? 58.813 14.793 -66.919 1.00 97.94 336 SER A C 1
ATOM 2634 O O . SER A 1 336 ? 59.391 15.600 -67.648 1.00 97.94 336 SER A O 1
ATOM 2636 N N . GLU A 1 337 ? 59.428 13.743 -66.374 1.00 97.88 337 GLU A N 1
ATOM 2637 C CA . GLU A 1 337 ? 60.846 13.432 -66.555 1.00 97.88 337 GLU A CA 1
ATOM 2638 C C . GLU A 1 337 ? 61.145 13.049 -68.011 1.00 97.88 337 GLU A C 1
ATOM 2640 O O . GLU A 1 337 ? 62.048 13.611 -68.633 1.00 97.88 337 GLU A O 1
ATOM 2645 N N . ALA A 1 338 ? 60.318 12.184 -68.606 1.00 97.31 338 ALA A N 1
ATOM 2646 C CA . ALA A 1 338 ? 60.415 11.827 -70.019 1.00 97.31 338 ALA A CA 1
ATOM 2647 C C . ALA A 1 338 ? 60.253 13.054 -70.931 1.00 97.31 338 ALA A C 1
ATOM 2649 O O . ALA A 1 338 ? 61.012 13.231 -71.884 1.00 97.31 338 ALA A O 1
ATOM 2650 N N . LYS A 1 339 ? 59.304 13.949 -70.625 1.00 97.56 339 LYS A N 1
ATOM 2651 C CA . LYS A 1 339 ? 59.139 15.215 -71.350 1.00 97.56 339 LYS A CA 1
ATOM 2652 C C . LYS A 1 339 ? 60.386 16.094 -71.241 1.00 97.56 339 LYS A C 1
ATOM 2654 O O . LYS A 1 339 ? 60.791 16.665 -72.250 1.00 97.56 339 LYS A O 1
ATOM 2659 N N . ALA A 1 340 ? 60.985 16.213 -70.056 1.00 97.25 340 ALA A N 1
ATOM 2660 C CA . ALA A 1 340 ? 62.214 16.979 -69.866 1.00 97.25 340 ALA A CA 1
ATOM 2661 C C . ALA A 1 340 ? 63.376 16.388 -70.683 1.00 97.25 340 ALA A C 1
ATOM 2663 O O . ALA A 1 340 ? 64.087 17.134 -71.351 1.00 97.25 340 ALA A O 1
ATOM 2664 N N . ALA A 1 341 ? 63.518 15.059 -70.715 1.00 96.44 341 ALA A N 1
ATOM 2665 C CA . ALA A 1 341 ? 64.513 14.377 -71.546 1.00 96.44 341 ALA A CA 1
ATOM 2666 C C . ALA A 1 341 ? 64.291 14.614 -73.053 1.00 96.44 341 ALA A C 1
ATOM 2668 O O . ALA A 1 341 ? 65.231 14.898 -73.790 1.00 96.44 341 ALA A O 1
ATOM 2669 N N . LEU A 1 342 ? 63.042 14.575 -73.523 1.00 96.62 342 LEU A N 1
ATOM 2670 C CA . LEU A 1 342 ? 62.727 14.899 -74.919 1.00 96.62 342 LEU A CA 1
ATOM 2671 C C . LEU A 1 342 ? 62.986 16.376 -75.246 1.00 96.62 342 LEU A C 1
ATOM 2673 O O . LEU A 1 342 ? 63.369 16.703 -76.367 1.00 96.62 342 LEU A O 1
ATOM 2677 N N . GLN A 1 343 ? 62.786 17.286 -74.289 1.00 97.19 343 GLN A N 1
ATOM 2678 C CA . GLN A 1 343 ? 63.121 18.700 -74.465 1.00 97.19 343 GLN A CA 1
ATOM 2679 C C . GLN A 1 343 ? 64.630 18.907 -74.602 1.00 97.19 343 GLN A C 1
ATOM 2681 O O . GLN A 1 343 ? 65.049 19.623 -75.508 1.00 97.19 343 GLN A O 1
ATOM 2686 N N . THR A 1 344 ? 65.444 18.253 -73.769 1.00 97.25 344 THR A N 1
ATOM 2687 C CA . THR A 1 344 ? 66.907 18.342 -73.889 1.00 97.25 344 THR A CA 1
ATOM 2688 C C . THR A 1 344 ? 67.406 17.727 -75.197 1.00 97.25 344 THR A C 1
ATOM 2690 O O . THR A 1 344 ? 68.278 18.306 -75.848 1.00 97.25 344 THR A O 1
ATOM 2693 N N . GLU A 1 345 ? 66.821 16.611 -75.643 1.00 97.00 345 GLU A N 1
ATOM 2694 C CA . GLU A 1 345 ? 67.123 16.016 -76.949 1.00 97.00 345 GLU A CA 1
ATOM 2695 C C . GLU A 1 345 ? 66.750 16.960 -78.100 1.00 97.00 345 GLU A C 1
ATOM 2697 O O . GLU A 1 345 ? 67.574 17.222 -78.980 1.00 97.00 345 GLU A O 1
ATOM 2702 N N . ARG A 1 346 ? 65.540 17.532 -78.071 1.00 96.88 346 ARG A N 1
ATOM 2703 C CA . ARG A 1 346 ? 65.080 18.531 -79.044 1.00 96.88 346 ARG A CA 1
ATOM 2704 C C . ARG A 1 346 ? 66.040 19.718 -79.115 1.00 96.88 346 ARG A C 1
ATOM 2706 O O . ARG A 1 346 ? 66.385 20.149 -80.214 1.00 96.88 346 ARG A O 1
ATOM 2713 N N . ASP A 1 347 ? 66.473 20.245 -77.975 1.00 96.94 347 ASP A N 1
ATOM 2714 C CA . ASP A 1 347 ? 67.379 21.395 -77.921 1.00 96.94 347 ASP A CA 1
ATOM 2715 C C . ASP A 1 347 ? 68.769 21.032 -78.476 1.00 96.94 347 ASP A C 1
ATOM 2717 O O . ASP A 1 347 ? 69.345 21.798 -79.252 1.00 96.94 347 ASP A O 1
ATOM 2721 N N . SER A 1 348 ? 69.265 19.819 -78.193 1.00 96.88 348 SER A N 1
ATOM 2722 C CA . SER A 1 348 ? 70.496 19.285 -78.798 1.00 96.88 348 SER A CA 1
ATOM 2723 C C . SER A 1 348 ? 70.383 19.141 -80.320 1.00 96.88 348 SER A C 1
ATOM 2725 O O . SER A 1 348 ? 71.301 19.515 -81.055 1.00 96.88 348 SER A O 1
ATOM 2727 N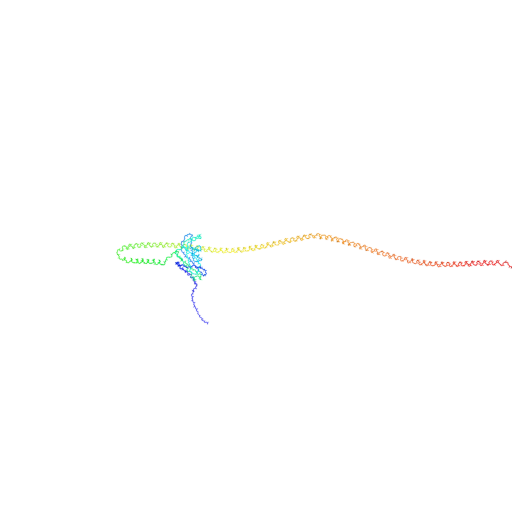 N . LEU A 1 349 ? 69.252 18.635 -80.823 1.00 95.88 349 LEU A N 1
ATOM 2728 C CA . LEU A 1 349 ? 68.987 18.532 -82.260 1.00 95.88 349 LEU A CA 1
ATOM 2729 C C . LEU A 1 349 ? 68.881 19.911 -82.917 1.00 95.88 349 LEU A C 1
ATOM 2731 O O . LEU A 1 349 ? 69.463 20.113 -83.983 1.00 95.88 349 LEU A O 1
ATOM 2735 N N . HIS A 1 350 ? 68.215 20.875 -82.275 1.00 95.38 350 HIS A N 1
ATOM 2736 C CA . HIS A 1 350 ? 68.189 22.263 -82.737 1.00 95.38 350 HIS A CA 1
ATOM 2737 C C . HIS A 1 350 ? 69.597 22.856 -82.824 1.00 95.38 350 HIS A C 1
ATOM 2739 O O . HIS A 1 350 ? 69.922 23.480 -83.835 1.00 95.38 350 HIS A O 1
ATOM 2745 N N . GLN A 1 351 ? 70.449 22.620 -81.822 1.00 94.56 351 GLN A N 1
ATOM 2746 C CA . GLN A 1 351 ? 71.840 23.073 -81.835 1.00 94.56 351 GLN A CA 1
ATOM 2747 C C . GLN A 1 351 ? 72.633 22.447 -82.994 1.00 94.56 351 GLN A C 1
ATOM 2749 O O . GLN A 1 351 ? 73.329 23.167 -83.708 1.00 94.56 351 GLN A O 1
ATOM 2754 N N . LYS A 1 352 ? 72.491 21.133 -83.229 1.00 94.06 352 LYS A N 1
ATOM 2755 C CA . LYS A 1 352 ? 73.128 20.429 -84.362 1.00 94.06 352 LYS A CA 1
ATOM 2756 C C . LYS A 1 352 ? 72.636 20.932 -85.721 1.00 94.06 352 LYS A C 1
ATOM 2758 O O . LYS A 1 352 ? 73.420 21.082 -86.653 1.00 94.06 352 LYS A O 1
ATOM 2763 N N . MET A 1 353 ? 71.338 21.194 -85.851 1.00 93.62 353 MET A N 1
ATOM 2764 C CA . MET A 1 353 ? 70.761 21.750 -87.075 1.00 93.62 353 MET A CA 1
ATOM 2765 C C . MET A 1 353 ? 71.298 23.161 -87.334 1.00 93.62 353 MET A C 1
ATOM 2767 O O . MET A 1 353 ? 71.683 23.470 -88.463 1.00 93.62 353 MET A O 1
ATOM 2771 N N . TYR A 1 354 ? 71.362 24.003 -86.299 1.00 90.38 354 TYR A N 1
ATOM 2772 C CA . TYR A 1 354 ? 71.899 25.358 -86.410 1.00 90.38 354 TYR A CA 1
ATOM 2773 C C . TYR A 1 354 ? 73.369 25.333 -86.852 1.00 90.38 354 TYR A C 1
ATOM 2775 O O . TYR A 1 354 ? 73.717 25.974 -87.844 1.00 90.38 354 TYR A O 1
ATOM 2783 N N . SER A 1 355 ? 74.204 24.507 -86.210 1.00 89.69 355 SER A N 1
ATOM 2784 C CA . SER A 1 355 ? 75.623 24.377 -86.566 1.00 89.69 355 SER A CA 1
ATOM 2785 C C . SER A 1 355 ? 75.877 23.722 -87.929 1.00 89.69 355 SER A C 1
ATOM 2787 O O . SER A 1 355 ? 76.941 23.927 -88.495 1.00 89.69 355 SER A O 1
ATOM 2789 N N . SER A 1 356 ? 74.929 22.963 -88.493 1.00 87.56 356 SER A N 1
ATOM 2790 C CA . SER A 1 356 ? 75.017 22.422 -89.864 1.00 87.56 356 SER A CA 1
ATOM 2791 C C . SER A 1 356 ? 74.496 23.396 -90.935 1.00 87.56 356 SER A C 1
ATOM 2793 O O . SER A 1 356 ? 74.968 23.391 -92.079 1.00 87.56 356 SER A O 1
ATOM 2795 N N . THR A 1 357 ? 73.551 24.269 -90.574 1.00 90.19 357 THR A N 1
ATOM 2796 C CA . THR A 1 357 ? 72.999 25.291 -91.477 1.00 90.19 357 THR A CA 1
ATOM 2797 C C . THR A 1 357 ? 74.042 26.357 -91.811 1.00 90.19 357 THR A C 1
ATOM 2799 O O . THR A 1 357 ? 74.107 26.805 -92.954 1.00 90.19 357 THR A O 1
ATOM 2802 N N . GLU A 1 358 ? 74.891 26.723 -90.848 1.00 85.56 358 GLU A N 1
ATOM 2803 C CA . GLU A 1 358 ? 75.944 27.729 -91.021 1.00 85.56 358 GLU A CA 1
ATOM 2804 C C . GLU A 1 358 ? 76.980 27.345 -92.106 1.00 85.56 358 GLU A C 1
ATOM 2806 O O . GLU A 1 358 ? 77.108 28.104 -93.071 1.00 85.56 358 GLU A O 1
ATOM 2811 N N . PRO A 1 359 ? 77.612 26.151 -92.085 1.00 87.75 359 PRO A N 1
ATOM 2812 C CA . PRO A 1 359 ? 78.452 25.671 -93.184 1.00 87.75 359 PRO A CA 1
ATOM 2813 C C . PRO A 1 359 ? 77.706 25.589 -94.516 1.00 87.75 359 PRO A C 1
ATOM 2815 O O . PRO A 1 359 ? 78.253 25.924 -95.560 1.00 87.75 359 PRO A O 1
ATOM 2818 N N . THR A 1 360 ? 76.434 25.179 -94.509 1.00 86.06 360 THR A N 1
ATOM 2819 C CA . THR A 1 360 ? 75.633 25.118 -95.743 1.00 86.06 360 THR A CA 1
ATOM 2820 C C . THR A 1 360 ? 75.406 26.515 -96.333 1.00 86.06 360 THR A C 1
ATOM 2822 O O . THR A 1 360 ? 75.422 26.685 -97.552 1.00 86.06 360 THR A O 1
ATOM 2825 N N . GLY A 1 361 ? 75.208 27.527 -95.484 1.00 87.62 361 GLY A N 1
ATOM 2826 C CA . GLY A 1 361 ? 75.138 28.932 -95.879 1.00 87.62 361 GLY A CA 1
ATOM 2827 C C . GLY A 1 361 ? 76.456 29.433 -96.470 1.00 87.62 361 GLY A C 1
ATOM 2828 O O . GLY A 1 361 ? 76.437 30.048 -97.536 1.00 87.62 361 GLY A O 1
ATOM 2829 N N . GLN A 1 362 ? 77.584 29.101 -95.837 1.00 89.06 362 GLN A N 1
ATOM 2830 C CA . GLN A 1 362 ? 78.927 29.406 -96.346 1.00 89.06 362 GLN A CA 1
ATOM 2831 C C . GLN A 1 362 ? 79.162 28.759 -97.721 1.00 89.06 362 GLN A C 1
ATOM 2833 O O . GLN A 1 362 ? 79.475 29.456 -98.681 1.00 89.06 362 GLN A O 1
ATOM 2838 N N . LEU A 1 363 ? 78.879 27.460 -97.866 1.00 89.38 363 LEU A N 1
ATOM 2839 C CA . LEU A 1 363 ? 78.995 26.740 -99.141 1.00 89.38 363 LEU A CA 1
ATOM 2840 C C . LEU A 1 363 ? 78.096 27.331 -100.239 1.00 89.38 363 LEU A C 1
ATOM 2842 O O . LEU A 1 363 ? 78.478 27.373 -101.409 1.00 89.38 363 LEU A O 1
ATOM 2846 N N . ARG A 1 364 ? 76.890 27.804 -99.895 1.00 90.12 364 ARG A N 1
ATOM 2847 C CA . ARG A 1 364 ? 76.015 28.505 -100.852 1.00 90.12 364 ARG A CA 1
ATOM 2848 C C . ARG A 1 364 ? 76.616 29.834 -101.303 1.00 90.12 364 ARG A C 1
ATOM 2850 O O . ARG A 1 364 ? 76.579 30.114 -102.497 1.00 90.12 364 ARG A O 1
ATOM 2857 N N . GLN A 1 365 ? 77.174 30.623 -100.383 1.00 91.94 365 GLN A N 1
ATOM 2858 C CA . GLN A 1 365 ? 77.858 31.874 -100.724 1.00 91.94 365 GLN A CA 1
ATOM 2859 C C . GLN A 1 365 ? 79.066 31.619 -101.629 1.00 91.94 365 GLN A C 1
ATOM 2861 O O . GLN A 1 365 ? 79.217 32.296 -102.645 1.00 91.94 365 GLN A O 1
ATOM 2866 N N . GLU A 1 366 ? 79.881 30.610 -101.314 1.00 91.94 366 GLU A N 1
ATOM 2867 C CA . GLU A 1 366 ? 81.008 30.190 -102.153 1.00 91.94 366 GLU A CA 1
ATOM 2868 C C . GLU A 1 366 ? 80.547 29.778 -103.554 1.00 91.94 366 GLU A C 1
ATOM 2870 O O . GLU A 1 366 ? 81.095 30.248 -104.551 1.00 91.94 366 GLU A O 1
ATOM 2875 N N . ARG A 1 367 ? 79.493 28.958 -103.654 1.00 92.38 367 ARG A N 1
ATOM 2876 C CA . ARG A 1 367 ? 78.893 28.572 -104.939 1.00 92.38 367 ARG A CA 1
ATOM 2877 C C . ARG A 1 367 ? 78.446 29.793 -105.743 1.00 92.38 367 ARG A C 1
ATOM 2879 O O . ARG A 1 367 ? 78.709 29.854 -106.942 1.00 92.38 367 ARG A O 1
ATOM 2886 N N . ASP A 1 368 ? 77.757 30.743 -105.119 1.00 92.94 368 ASP A N 1
ATOM 2887 C CA . ASP A 1 368 ? 77.245 31.931 -105.809 1.00 92.94 368 ASP A CA 1
ATOM 2888 C C . ASP A 1 368 ? 78.389 32.854 -106.266 1.00 92.94 368 ASP A C 1
ATOM 2890 O O . ASP A 1 368 ? 78.341 33.396 -107.375 1.00 92.94 368 ASP A O 1
ATOM 2894 N N . ALA A 1 369 ? 79.458 32.963 -105.469 1.00 92.19 369 ALA A N 1
ATOM 2895 C CA . ALA A 1 369 ? 80.686 33.659 -105.844 1.00 92.19 369 ALA A CA 1
ATOM 2896 C C . ALA A 1 369 ? 81.376 32.988 -107.043 1.00 92.19 369 ALA A C 1
ATOM 2898 O O . ALA A 1 369 ? 81.694 33.666 -108.023 1.00 92.19 369 ALA A O 1
ATOM 2899 N N . LEU A 1 370 ? 81.530 31.660 -107.018 1.00 92.06 370 LEU A N 1
ATOM 2900 C CA . LEU A 1 370 ? 82.073 30.879 -108.136 1.00 92.06 370 LEU A CA 1
ATOM 2901 C C . LEU A 1 370 ? 81.211 31.021 -109.399 1.00 92.06 370 LEU A C 1
ATOM 2903 O O . LEU A 1 370 ? 81.737 31.197 -110.495 1.00 92.06 370 LEU A O 1
ATOM 2907 N N . ALA A 1 371 ? 79.883 31.008 -109.268 1.00 92.38 371 ALA A N 1
ATOM 2908 C CA . ALA A 1 371 ? 78.969 31.223 -110.390 1.00 92.38 371 ALA A CA 1
ATOM 2909 C C . ALA A 1 371 ? 79.076 32.644 -110.975 1.00 92.38 371 ALA A C 1
ATOM 2911 O O . ALA A 1 371 ? 78.889 32.835 -112.178 1.00 92.38 371 ALA A O 1
ATOM 2912 N N . SER A 1 372 ? 79.365 33.649 -110.143 1.00 91.06 372 SER A N 1
ATOM 2913 C CA . SER A 1 372 ? 79.674 35.008 -110.599 1.00 91.06 372 SER A CA 1
ATOM 2914 C C . SER A 1 372 ? 80.994 35.045 -111.372 1.00 91.06 372 SER A C 1
ATOM 2916 O O . SER A 1 372 ? 81.024 35.521 -112.504 1.00 91.06 372 SER A O 1
ATOM 2918 N N . GLN A 1 373 ? 82.053 34.444 -110.821 1.00 93.12 373 GLN A N 1
ATOM 2919 C CA . GLN A 1 373 ? 83.359 34.344 -111.482 1.00 93.12 373 GLN A CA 1
ATOM 2920 C C . GLN A 1 373 ? 83.267 33.627 -112.835 1.00 93.12 373 GLN A C 1
ATOM 2922 O O . GLN A 1 373 ? 83.838 34.096 -113.816 1.00 93.12 373 GLN A O 1
ATOM 2927 N N . LEU A 1 374 ? 82.508 32.530 -112.918 1.00 92.06 374 LEU A N 1
ATOM 2928 C CA . LEU A 1 374 ? 82.265 31.816 -114.174 1.00 92.06 374 LEU A CA 1
ATOM 2929 C C . LEU A 1 374 ? 81.516 32.671 -115.201 1.00 92.06 374 LEU A C 1
ATOM 2931 O O . LEU A 1 374 ? 81.826 32.586 -116.387 1.00 92.06 374 LEU A O 1
ATOM 2935 N N . ARG A 1 375 ? 80.550 33.500 -114.777 1.00 91.00 375 ARG A N 1
ATOM 2936 C CA . ARG A 1 375 ? 79.874 34.452 -115.675 1.00 91.00 375 ARG A CA 1
ATOM 2937 C C . ARG A 1 375 ? 80.850 35.487 -116.215 1.00 91.00 375 ARG A C 1
ATOM 2939 O O . ARG A 1 375 ? 80.916 35.645 -117.427 1.00 91.00 375 ARG A O 1
ATOM 2946 N N . THR A 1 376 ? 81.663 36.096 -115.354 1.00 90.81 376 THR A N 1
ATOM 2947 C CA . THR A 1 376 ? 82.703 37.040 -115.787 1.00 90.81 376 THR A CA 1
ATOM 2948 C C . THR A 1 376 ? 83.688 36.380 -116.751 1.00 90.81 376 THR A C 1
ATOM 2950 O O . THR A 1 376 ? 83.988 36.938 -117.801 1.00 90.81 376 THR A O 1
ATOM 2953 N N . ALA A 1 377 ? 84.153 35.165 -116.449 1.00 88.38 377 ALA A N 1
ATOM 2954 C CA . ALA A 1 377 ? 85.051 34.422 -117.330 1.00 88.38 377 ALA A CA 1
ATOM 2955 C C . ALA A 1 377 ? 84.395 34.092 -118.681 1.00 88.38 377 ALA A C 1
ATOM 2957 O O . ALA A 1 377 ? 85.053 34.128 -119.718 1.00 88.38 377 ALA A O 1
ATOM 2958 N N . ARG A 1 378 ? 83.090 33.796 -118.691 1.00 93.06 378 ARG A N 1
ATOM 2959 C CA . ARG A 1 378 ? 82.329 33.553 -119.920 1.00 93.06 378 ARG A CA 1
ATOM 2960 C C . ARG A 1 378 ? 82.148 34.822 -120.746 1.00 93.06 378 ARG A C 1
ATOM 2962 O O . ARG A 1 378 ? 82.333 34.761 -121.951 1.00 93.06 378 ARG A O 1
ATOM 2969 N N . GLU A 1 379 ? 81.851 35.955 -120.118 1.00 90.81 379 GLU A N 1
ATOM 2970 C CA . GLU A 1 379 ? 81.796 37.262 -120.787 1.00 90.81 379 GLU A CA 1
ATOM 2971 C C . GLU A 1 379 ? 83.162 37.640 -121.374 1.00 90.81 379 GLU A C 1
ATOM 2973 O O . GLU A 1 379 ? 83.241 38.097 -122.510 1.00 90.81 379 GLU A O 1
ATOM 2978 N N . GLN A 1 380 ? 84.254 37.379 -120.647 1.00 89.31 380 GLN A N 1
ATOM 2979 C CA . GLN A 1 380 ? 85.617 37.537 -121.163 1.00 89.31 380 GLN A CA 1
ATOM 2980 C C . GLN A 1 380 ? 85.889 36.604 -122.352 1.00 89.31 380 GLN A C 1
ATOM 2982 O O . GLN A 1 380 ? 86.477 37.027 -123.348 1.00 89.31 380 GLN A O 1
ATOM 2987 N N . LEU A 1 381 ? 85.445 35.345 -122.290 1.00 89.31 381 LEU A N 1
ATOM 2988 C CA . LEU A 1 381 ? 85.562 34.402 -123.403 1.00 89.31 381 LEU A CA 1
ATOM 2989 C C . LEU A 1 381 ? 84.753 34.870 -124.622 1.00 89.31 381 LEU A C 1
ATOM 2991 O O . LEU A 1 381 ? 85.255 34.838 -125.737 1.00 89.31 381 LEU A O 1
ATOM 2995 N N . GLU A 1 382 ? 83.517 35.323 -124.437 1.00 89.25 382 GLU A N 1
ATOM 2996 C CA . GLU A 1 382 ? 82.685 35.852 -125.522 1.00 89.25 382 GLU A CA 1
ATOM 2997 C C . GLU A 1 382 ? 83.279 37.142 -126.102 1.00 89.25 382 GLU A C 1
ATOM 2999 O O . GLU A 1 382 ? 83.290 37.312 -127.321 1.00 89.25 382 GLU A O 1
ATOM 3004 N N . GLY A 1 383 ? 83.854 38.002 -125.257 1.00 87.62 383 GLY A N 1
ATOM 3005 C CA . GLY A 1 383 ? 84.612 39.182 -125.667 1.00 87.62 383 GLY A CA 1
ATOM 3006 C C . GLY A 1 383 ? 85.823 38.818 -126.528 1.00 87.62 383 GLY A C 1
ATOM 3007 O O . GLY A 1 383 ? 85.935 39.289 -127.657 1.00 87.62 383 GLY A O 1
ATOM 3008 N N . THR A 1 384 ? 86.679 37.909 -126.057 1.00 84.94 384 THR A N 1
ATOM 3009 C CA . THR A 1 384 ? 87.833 37.419 -126.836 1.00 84.94 384 THR A CA 1
ATOM 3010 C C . THR A 1 384 ? 87.412 36.689 -128.113 1.00 84.94 384 THR A C 1
ATOM 3012 O O . THR A 1 384 ? 88.056 36.836 -129.148 1.00 84.94 384 THR A O 1
ATOM 3015 N N . GLN A 1 385 ? 86.303 35.943 -128.105 1.00 87.81 385 GLN A N 1
ATOM 3016 C CA . GLN A 1 385 ? 85.740 35.341 -129.316 1.00 87.81 385 GLN A CA 1
ATOM 3017 C C . GLN A 1 385 ? 85.232 36.401 -130.301 1.00 87.81 385 GLN A C 1
ATOM 3019 O O . GLN A 1 385 ? 85.402 36.241 -131.510 1.00 87.81 385 GLN A O 1
ATOM 3024 N N . ALA A 1 386 ? 84.616 37.481 -129.817 1.00 83.31 386 ALA A N 1
ATOM 3025 C CA . ALA A 1 386 ? 84.188 38.600 -130.650 1.00 83.31 386 ALA A CA 1
ATOM 3026 C C . ALA A 1 386 ? 85.390 39.344 -131.252 1.00 83.31 386 ALA A C 1
ATOM 3028 O O . ALA A 1 386 ? 85.370 39.670 -132.438 1.00 83.31 386 ALA A O 1
ATOM 3029 N N . GLU A 1 387 ? 86.459 39.542 -130.478 1.00 84.19 387 GLU A N 1
ATOM 3030 C CA . GLU A 1 387 ? 87.736 40.065 -130.974 1.00 84.19 387 GLU A CA 1
ATOM 3031 C C . GLU A 1 387 ? 88.349 39.143 -132.031 1.00 84.19 387 GLU A C 1
ATOM 3033 O O . GLU A 1 387 ? 88.759 39.615 -133.087 1.00 84.19 387 GLU A O 1
ATOM 3038 N N . LEU A 1 388 ? 88.343 37.826 -131.808 1.00 83.88 388 LEU A N 1
ATOM 3039 C CA . LEU A 1 388 ? 88.838 36.850 -132.777 1.00 83.88 388 LEU A CA 1
ATOM 3040 C C . LEU A 1 388 ? 88.025 36.881 -134.081 1.00 83.88 388 LEU A C 1
ATOM 3042 O O . LEU A 1 388 ? 88.608 36.853 -135.162 1.00 83.88 388 LEU A O 1
ATOM 3046 N N . ARG A 1 389 ? 86.692 37.020 -133.997 1.00 84.31 389 ARG A N 1
ATOM 3047 C CA . ARG A 1 389 ? 85.816 37.218 -135.168 1.00 84.31 389 ARG A CA 1
ATOM 3048 C C . ARG A 1 389 ? 86.117 38.522 -135.897 1.00 84.31 389 ARG A C 1
ATOM 3050 O O . ARG A 1 389 ? 86.134 38.535 -137.123 1.00 84.31 389 ARG A O 1
ATOM 3057 N N . ARG A 1 390 ? 86.365 39.610 -135.164 1.00 84.00 390 ARG A N 1
ATOM 3058 C CA . ARG A 1 390 ? 86.771 40.894 -135.745 1.00 84.00 390 ARG A CA 1
ATOM 3059 C C . ARG A 1 390 ? 88.117 40.767 -136.457 1.00 84.00 390 ARG A C 1
ATOM 3061 O O . ARG A 1 390 ? 88.229 41.204 -137.595 1.00 84.00 390 ARG A O 1
ATOM 3068 N N . MET A 1 391 ? 89.097 40.102 -135.842 1.00 81.56 391 MET A N 1
ATOM 3069 C CA . MET A 1 391 ? 90.385 39.817 -136.479 1.00 81.56 391 MET A CA 1
ATOM 3070 C C . MET A 1 391 ? 90.237 38.917 -137.712 1.00 81.56 391 MET A C 1
ATOM 3072 O O . MET A 1 391 ? 90.906 39.151 -138.713 1.00 81.56 391 MET A O 1
ATOM 3076 N N . GLN A 1 392 ? 89.342 37.925 -137.691 1.00 80.81 392 GLN A N 1
ATOM 3077 C CA . GLN A 1 392 ? 89.018 37.120 -138.875 1.00 80.81 392 GLN A CA 1
ATOM 3078 C C . GLN A 1 392 ? 88.386 37.960 -139.989 1.00 80.81 392 GLN A C 1
ATOM 3080 O O . GLN A 1 392 ? 88.805 37.840 -141.133 1.00 80.81 392 GLN A O 1
ATOM 3085 N N . GLN A 1 393 ? 87.452 38.861 -139.672 1.00 81.25 393 GLN A N 1
ATOM 3086 C CA . GLN A 1 393 ? 86.888 39.794 -140.655 1.00 81.25 393 GLN A CA 1
ATOM 3087 C C . GLN A 1 393 ? 87.936 40.763 -141.217 1.00 81.25 393 GLN A C 1
ATOM 3089 O O . GLN A 1 393 ? 87.912 41.065 -142.408 1.00 81.25 393 GLN A O 1
ATOM 3094 N N . GLU A 1 394 ? 88.868 41.245 -140.391 1.00 79.94 394 GLU A N 1
ATOM 3095 C CA . GLU A 1 394 ? 89.992 42.070 -140.844 1.00 79.94 394 GLU A CA 1
ATOM 3096 C C . GLU A 1 394 ? 90.947 41.276 -141.744 1.00 79.94 394 GLU A C 1
ATOM 3098 O O . GLU A 1 394 ? 91.404 41.805 -142.757 1.00 79.94 394 GLU A O 1
ATOM 3103 N N . LEU A 1 395 ? 91.200 39.999 -141.435 1.00 78.00 395 LEU A N 1
ATOM 3104 C CA . LEU A 1 395 ? 91.986 39.098 -142.277 1.00 78.00 395 LEU A CA 1
ATOM 3105 C C . LEU A 1 395 ? 91.286 38.807 -143.611 1.00 78.00 395 LEU A C 1
ATOM 3107 O O . LEU A 1 395 ? 91.934 38.872 -144.652 1.00 78.00 395 LEU A O 1
ATOM 3111 N N . ASP A 1 396 ? 89.982 38.532 -143.607 1.00 76.25 396 ASP A N 1
ATOM 3112 C CA . ASP A 1 396 ? 89.186 38.321 -144.822 1.00 76.25 396 ASP A CA 1
ATOM 3113 C C . ASP A 1 396 ? 89.119 39.600 -145.665 1.00 76.25 396 ASP A C 1
ATOM 3115 O O . ASP A 1 396 ? 89.299 39.564 -146.883 1.00 76.25 396 ASP A O 1
ATOM 3119 N N . GLY A 1 397 ? 88.959 40.755 -145.015 1.00 75.81 397 GLY A N 1
ATOM 3120 C CA . GLY A 1 397 ? 89.044 42.065 -145.653 1.00 75.81 397 GLY A CA 1
ATOM 3121 C C . GLY A 1 397 ? 90.429 42.336 -146.247 1.00 75.81 397 GLY A C 1
ATOM 3122 O O . GLY A 1 397 ? 90.529 42.847 -147.363 1.00 75.81 397 GLY A O 1
ATOM 3123 N N . ALA A 1 398 ? 91.505 41.956 -145.554 1.00 70.81 398 ALA A N 1
ATOM 3124 C CA . ALA A 1 398 ? 92.869 42.024 -146.072 1.00 70.81 398 ALA A CA 1
ATOM 3125 C C . ALA A 1 398 ? 93.081 41.045 -147.238 1.00 70.81 398 ALA A C 1
ATOM 3127 O O . ALA A 1 398 ? 93.689 41.424 -148.240 1.00 70.81 398 ALA A O 1
ATOM 3128 N N . MET A 1 399 ? 92.532 39.827 -147.170 1.00 71.62 399 MET A N 1
ATOM 3129 C CA . MET A 1 399 ? 92.558 38.860 -148.268 1.00 71.62 399 MET A CA 1
ATOM 3130 C C . MET A 1 399 ? 91.827 39.390 -149.502 1.00 71.62 399 MET A C 1
ATOM 3132 O O . MET A 1 399 ? 92.391 39.334 -150.596 1.00 71.62 399 MET A O 1
ATOM 3136 N N . GLU A 1 400 ? 90.642 39.982 -149.359 1.00 68.06 400 GLU A N 1
ATOM 3137 C CA . GLU A 1 400 ? 89.938 40.622 -150.478 1.00 68.06 400 GLU A CA 1
ATOM 3138 C C . GLU A 1 400 ? 90.698 41.843 -151.017 1.00 68.06 400 GLU A C 1
ATOM 3140 O O . GLU A 1 400 ? 90.832 41.999 -152.230 1.00 68.06 400 GLU A O 1
ATOM 3145 N N . LYS A 1 401 ? 91.340 42.644 -150.154 1.00 68.06 401 LYS A N 1
ATOM 3146 C CA . LYS A 1 401 ? 92.274 43.699 -150.593 1.00 68.06 401 LYS A CA 1
ATOM 3147 C C . LYS A 1 401 ? 93.448 43.134 -151.399 1.00 68.06 401 LYS A C 1
ATOM 3149 O O . LYS A 1 401 ? 93.828 43.717 -152.411 1.00 68.06 401 LYS A O 1
ATOM 3154 N N . THR A 1 402 ? 94.010 41.989 -151.000 1.00 65.50 402 THR A N 1
ATOM 3155 C CA . THR A 1 402 ? 95.086 41.325 -151.761 1.00 65.50 402 THR A CA 1
ATOM 3156 C C . THR A 1 402 ? 94.601 40.665 -153.054 1.00 65.50 402 THR A C 1
ATOM 3158 O O . THR A 1 402 ? 95.383 40.569 -154.000 1.00 65.50 402 THR A O 1
ATOM 3161 N N . LYS A 1 403 ? 93.335 40.235 -153.142 1.00 63.12 403 LYS A N 1
ATOM 3162 C CA . LYS A 1 403 ? 92.701 39.817 -154.405 1.00 63.12 403 LYS A CA 1
ATOM 3163 C C . LYS A 1 403 ? 92.495 41.007 -155.339 1.00 63.12 403 LYS A C 1
ATOM 3165 O O . LYS A 1 403 ? 92.877 40.907 -156.499 1.00 63.12 403 LYS A O 1
ATOM 3170 N N . LEU A 1 404 ? 91.996 42.135 -154.828 1.00 61.56 404 LEU A N 1
ATOM 3171 C CA . LEU A 1 404 ? 91.825 43.385 -155.579 1.00 61.56 404 LEU A CA 1
ATOM 3172 C C . LEU A 1 404 ? 93.160 43.938 -156.103 1.00 61.56 404 LEU A C 1
ATOM 3174 O O . LEU A 1 404 ? 93.253 44.344 -157.260 1.00 61.56 404 LEU A O 1
ATOM 3178 N N . LEU A 1 405 ? 94.223 43.882 -155.293 1.00 60.38 405 LEU A N 1
ATOM 3179 C CA . LEU A 1 405 ? 95.582 44.238 -155.723 1.00 60.38 405 LEU A CA 1
ATOM 3180 C C . LEU A 1 405 ? 96.133 43.264 -156.782 1.00 60.38 405 LEU A C 1
ATOM 3182 O O . LEU A 1 405 ? 96.812 43.699 -157.710 1.00 60.38 405 LEU A O 1
ATOM 3186 N N . ARG A 1 406 ? 95.791 41.968 -156.712 1.00 59.91 406 ARG A N 1
ATOM 3187 C CA . ARG A 1 406 ? 96.123 40.985 -157.761 1.00 59.91 406 ARG A CA 1
ATOM 3188 C C . ARG A 1 406 ? 95.329 41.187 -159.055 1.00 59.91 406 ARG A C 1
ATOM 3190 O O . ARG A 1 406 ? 95.900 41.005 -160.125 1.00 59.91 406 ARG A O 1
ATOM 3197 N N . SER A 1 407 ? 94.063 41.605 -158.990 1.00 58.22 407 SER A N 1
ATOM 3198 C CA . SER A 1 407 ? 93.268 41.936 -160.183 1.00 58.22 407 SER A CA 1
ATOM 3199 C C . SER A 1 407 ? 93.673 43.269 -160.820 1.00 58.22 407 SER A C 1
ATOM 3201 O O . SER A 1 407 ? 93.642 43.384 -162.040 1.00 58.22 407 SER A O 1
ATOM 3203 N N . MET A 1 408 ? 94.127 44.253 -160.030 1.00 56.09 408 MET A N 1
ATOM 3204 C CA . MET A 1 408 ? 94.732 45.487 -160.557 1.00 56.09 408 MET A CA 1
ATOM 3205 C C . MET A 1 408 ? 96.087 45.230 -161.228 1.00 56.09 408 MET A C 1
ATOM 3207 O O . MET A 1 408 ? 96.385 45.850 -162.244 1.00 56.09 408 MET A O 1
ATOM 3211 N N . GLY A 1 409 ? 96.878 44.277 -160.721 1.00 56.50 409 GLY A N 1
ATOM 3212 C CA . GLY A 1 409 ? 98.134 43.862 -161.354 1.00 56.50 409 GLY A CA 1
ATOM 3213 C C . GLY A 1 409 ? 97.970 43.211 -162.736 1.00 56.50 409 GLY A C 1
ATOM 3214 O O . GLY A 1 409 ? 98.919 43.196 -163.509 1.00 56.50 409 GLY A O 1
ATOM 3215 N N . LEU A 1 410 ? 96.777 42.712 -163.081 1.00 54.00 410 LEU A N 1
ATOM 3216 C CA . LEU A 1 410 ? 96.501 42.060 -164.369 1.00 54.00 410 LEU A CA 1
ATOM 3217 C C . LEU A 1 410 ? 95.941 43.008 -165.447 1.00 54.00 410 LEU A C 1
ATOM 3219 O O . LEU A 1 410 ? 95.868 42.612 -166.606 1.00 54.00 410 LEU A O 1
ATOM 3223 N N . LEU A 1 411 ? 95.590 44.255 -165.107 1.00 51.09 411 LEU A N 1
ATOM 3224 C CA . LEU A 1 411 ? 95.015 45.231 -166.052 1.00 51.09 411 LEU A CA 1
ATOM 3225 C C . LEU A 1 411 ? 96.019 46.262 -166.601 1.00 51.09 411 LEU A C 1
ATOM 3227 O O . LEU A 1 411 ? 95.661 47.027 -167.489 1.00 51.09 411 LEU A O 1
ATOM 3231 N N . LEU A 1 412 ? 97.274 46.261 -166.136 1.00 49.31 412 LEU A N 1
ATOM 3232 C CA . LEU A 1 412 ? 98.340 47.134 -166.661 1.00 49.31 412 LEU A CA 1
ATOM 3233 C C . LEU A 1 412 ? 99.281 46.446 -167.671 1.00 49.31 412 LEU A C 1
ATOM 3235 O O . LEU A 1 412 ? 100.135 47.109 -168.237 1.00 49.31 412 LEU A O 1
ATOM 3239 N N . CYS A 1 413 ? 99.095 45.156 -167.976 1.00 50.69 413 CYS A N 1
ATOM 3240 C CA . CYS A 1 413 ? 99.884 44.433 -168.992 1.00 50.69 413 CYS A CA 1
ATOM 3241 C C . CYS A 1 413 ? 99.219 44.388 -170.385 1.00 50.69 413 CYS A C 1
ATOM 3243 O O . CYS A 1 413 ? 99.433 43.430 -171.125 1.00 50.69 413 CYS A O 1
ATOM 3245 N N . SER A 1 414 ? 98.398 45.382 -170.754 1.00 44.72 414 SER A N 1
ATOM 3246 C CA . SER A 1 414 ? 97.739 45.399 -172.074 1.00 44.72 414 SER A CA 1
ATOM 3247 C C . SER A 1 414 ? 97.802 46.720 -172.856 1.00 44.72 414 SER A C 1
ATOM 3249 O O . SER A 1 414 ? 97.098 46.823 -173.859 1.00 44.72 414 SER A O 1
ATOM 3251 N N . MET A 1 415 ? 98.646 47.686 -172.478 1.00 43.81 415 MET A N 1
ATOM 3252 C CA . MET A 1 415 ? 99.046 48.818 -173.335 1.00 43.81 415 MET A CA 1
ATOM 3253 C C . MET A 1 415 ? 100.454 49.294 -172.937 1.00 43.81 415 MET A C 1
ATOM 3255 O O . MET A 1 415 ? 100.605 49.767 -171.818 1.00 43.81 415 MET A O 1
ATOM 3259 N N . ASP A 1 416 ? 101.407 49.126 -173.865 1.00 40.19 416 ASP A N 1
ATOM 3260 C CA . ASP A 1 416 ? 102.765 49.711 -173.977 1.00 40.19 416 ASP A CA 1
ATOM 3261 C C . ASP A 1 416 ? 103.740 49.696 -172.781 1.00 40.19 416 ASP A C 1
ATOM 3263 O O . ASP A 1 416 ? 103.510 50.382 -171.759 1.00 40.19 416 ASP A O 1
#

Secondary structure (DSSP, 8-state):
------------------------BPPPEE--------------S-EEEEEEEEE----TTEEEEEEESSGGGTTT-SSSSPBPEEETTTEEEEEEEEESEEEEEEEEEEETT-SS---EEPSSSPEEEEE-HHHHHTT-EEEEEEESS-PPPHHHHHHHHHHHHHHHHHHHHHTSSS---S-HHHHHHHHHHHHHHHHHHHHHHHHHHHHHHHHHHHHHHHHHHHHHHHHHHHHHHHHHHHHHHHHHHHHHHHHHHHHHHHHHHHHHHHHHHHHHHHHHHHHHHHHHHHHHHHHHHHHHHHHHHHHHHHHHHHHHHHHHHHHHHHHHHHHHHHHHHHHHHHHHHHHHHHHHHHHHHHHHHHHHHHHHHHHHHHHHHHHHHHHHHHHHHHHHHHHHHHHHHHHHHHHHHTSSSS--

Radius of gyration: 94.08 Å; Cα contacts (8 Å, |Δi|>4): 292; chains: 1; bounding box: 172×69×290 Å

Nearest PDB structures (foldseek):
  2z0b-assembly8_C  TM=7.468E-01  e=4.899E-07  Homo sapiens
  2z0b-assembly9_E  TM=7.885E-01  e=1.532E-06  Homo sapiens
  2z0b-assembly8_B  TM=7.578E-01  e=8.184E-07  Homo sapiens

Organism: Chlorella vulgaris (NCBI:txid3077)

pLDDT: mean 80.38, std 20.89, range [25.59, 98.69]